Protein AF-A0A418EK92-F1 (afdb_monomer_lite)

Foldseek 3Di:
DDDDDPDDPPQDDADQDLVNLVLCVVQPDPPDFKFKAKWWAFPPPRYTWDQDDPQGTWGQPDVRDWTATPVRDTDDVVVSVVRDDDPDPVSPPTDIDIDIDMDGPVVSVVSVVVNDDDDPDDPPPPPPDPDPDDPPPPCVPVPPLLQFDDDDFAPQDDDDVVDPDPVVVVLLLVLLQLLQVVLVCVVVVHAAAHQHHLLLLCVLLVHDQLPDLVSLLVSVCSRPVVVSVVLVVCVVCLQPQCQQVPQDWQAAPPGRHHLDVPRVVHGDGSVCSVVSSSSNSCRGRPDRCPSSSVSSSNSNCVRDNSCVSVPDHSVVVSCRHRNSVLAQCPVALVRVLVQEAEDAPDDSPDPVNVLVSNLLSPDDSVLVQLLCCQQAVDSHDRVVGQNPDVVTQYEHEQDDPCNPDDLVVQLVDAWHYDNVRSYIHHYNHPDSVSSSVRSSCCSVVVNPDPDDD

Radius of gyration: 29.5 Å; chains: 1; bounding box: 83×58×88 Å

Structure (mmCIF, N/CA/C/O backbone):
data_AF-A0A418EK92-F1
#
_entry.id   AF-A0A418EK92-F1
#
loop_
_atom_site.group_PDB
_atom_site.id
_atom_site.type_symbol
_atom_site.label_atom_id
_atom_site.label_alt_id
_atom_site.label_comp_id
_atom_site.label_asym_id
_atom_site.label_entity_id
_atom_site.label_seq_id
_atom_site.pdbx_PDB_ins_code
_atom_site.Cartn_x
_atom_site.Cartn_y
_atom_site.Cartn_z
_atom_site.occupancy
_atom_site.B_iso_or_equiv
_atom_site.auth_seq_id
_atom_site.auth_comp_id
_atom_site.auth_asym_id
_atom_site.auth_atom_id
_atom_site.pdbx_PDB_model_num
ATOM 1 N N . GLY A 1 1 ? -49.707 -20.837 -34.912 1.00 33.38 1 GLY A N 1
ATOM 2 C CA . GLY A 1 1 ? -48.278 -21.139 -34.730 1.00 33.38 1 GLY A CA 1
ATOM 3 C C . GLY A 1 1 ? -47.657 -19.961 -34.029 1.00 33.38 1 GLY A C 1
ATOM 4 O O . GLY A 1 1 ? -47.662 -18.885 -34.606 1.00 33.38 1 GLY A O 1
ATOM 5 N N . GLY A 1 2 ? -47.265 -20.128 -32.766 1.00 31.44 2 GLY A N 1
ATOM 6 C CA . GLY A 1 2 ? -46.651 -19.057 -31.981 1.00 31.44 2 GLY A CA 1
ATOM 7 C C . GLY A 1 2 ? -45.232 -18.791 -32.471 1.00 31.44 2 GLY A C 1
ATOM 8 O O . GLY A 1 2 ? -44.442 -19.726 -32.580 1.00 31.44 2 GLY A O 1
ATOM 9 N N . ALA A 1 3 ? -44.932 -17.535 -32.794 1.00 31.08 3 ALA A N 1
ATOM 10 C CA . ALA A 1 3 ? -43.573 -17.089 -33.053 1.00 31.08 3 ALA A CA 1
ATOM 11 C C . ALA A 1 3 ? -42.808 -17.089 -31.723 1.00 31.08 3 ALA A C 1
ATOM 13 O O . ALA A 1 3 ? -43.212 -16.418 -30.773 1.00 31.08 3 ALA A O 1
ATOM 14 N N . ALA A 1 4 ? -41.746 -17.890 -31.642 1.00 31.06 4 ALA A N 1
ATOM 15 C CA . ALA A 1 4 ? -40.844 -17.901 -30.501 1.00 31.06 4 ALA A CA 1
ATOM 16 C C . ALA A 1 4 ? -40.160 -16.530 -30.385 1.00 31.06 4 ALA A C 1
ATOM 18 O O . ALA A 1 4 ? -39.603 -16.028 -31.362 1.00 31.06 4 ALA A O 1
ATOM 19 N N . ALA A 1 5 ? -40.224 -15.922 -29.200 1.00 34.06 5 ALA A N 1
ATOM 20 C CA . ALA A 1 5 ? -39.436 -14.740 -28.880 1.00 34.06 5 ALA A CA 1
ATOM 21 C C . ALA A 1 5 ? -37.934 -15.076 -28.995 1.00 34.06 5 ALA A C 1
ATOM 23 O O . ALA A 1 5 ? -37.543 -16.189 -28.627 1.00 34.06 5 ALA A O 1
ATOM 24 N N . PRO A 1 6 ? -37.086 -14.159 -29.496 1.00 35.28 6 PRO A N 1
ATOM 25 C CA . PRO A 1 6 ? -35.652 -14.397 -29.558 1.00 35.28 6 PRO A CA 1
ATOM 26 C C . PRO A 1 6 ? -35.125 -14.601 -28.138 1.00 35.28 6 PRO A C 1
ATOM 28 O O . PRO A 1 6 ? -35.408 -13.809 -27.240 1.00 35.28 6 PRO A O 1
ATOM 31 N N . HIS A 1 7 ? -34.395 -15.697 -27.935 1.00 32.41 7 HIS A N 1
ATOM 32 C CA . HIS A 1 7 ? -33.758 -16.027 -26.668 1.00 32.41 7 HIS A CA 1
ATOM 33 C C . HIS A 1 7 ? -32.948 -14.823 -26.167 1.00 32.41 7 HIS A C 1
ATOM 35 O O . HIS A 1 7 ? -31.988 -14.407 -26.812 1.00 32.41 7 HIS A O 1
ATOM 41 N N . SER A 1 8 ? -33.335 -14.257 -25.023 1.00 31.31 8 SER A N 1
ATOM 42 C CA . SER A 1 8 ? -32.534 -13.248 -24.337 1.00 31.31 8 SER A CA 1
ATOM 43 C C . SER A 1 8 ? -31.268 -13.926 -23.819 1.00 31.31 8 SER A C 1
ATOM 45 O O . SER A 1 8 ? -31.302 -14.628 -22.805 1.00 31.31 8 SER A O 1
ATOM 47 N N . VAL A 1 9 ? -30.160 -13.766 -24.538 1.00 39.53 9 VAL A N 1
ATOM 48 C CA . VAL A 1 9 ? -28.843 -14.180 -24.054 1.00 39.53 9 VAL A CA 1
ATOM 49 C C . VAL A 1 9 ? -28.519 -13.312 -22.837 1.00 39.53 9 VAL A C 1
ATOM 51 O O . VAL A 1 9 ? -28.418 -12.092 -22.935 1.00 39.53 9 VAL A O 1
ATOM 54 N N . SER A 1 10 ? -28.424 -13.942 -21.667 1.00 33.94 10 SER A N 1
ATOM 55 C CA . SER A 1 10 ? -27.914 -13.317 -20.448 1.00 33.94 10 SER A CA 1
ATOM 56 C C . SER A 1 10 ? -26.392 -13.269 -20.564 1.00 33.94 10 SER A C 1
ATOM 58 O O . SER A 1 10 ? -25.701 -14.245 -20.279 1.00 33.94 10 SER A O 1
ATOM 60 N N . TRP A 1 11 ? -25.873 -12.147 -21.055 1.00 44.41 11 TRP A N 1
ATOM 61 C CA . TRP A 1 11 ? -24.436 -11.900 -21.131 1.00 44.41 11 TRP A CA 1
ATOM 62 C C . TRP A 1 11 ? -23.878 -11.738 -19.718 1.00 44.41 11 TRP A C 1
ATOM 64 O O . TRP A 1 11 ? -24.434 -10.986 -18.918 1.00 44.41 11 TRP A O 1
ATOM 74 N N . ARG A 1 12 ? -22.805 -12.465 -19.390 1.00 39.09 12 ARG A N 1
ATOM 75 C CA . ARG A 1 12 ? -22.218 -12.421 -18.046 1.00 39.09 12 ARG A CA 1
ATOM 76 C C . ARG A 1 12 ? -21.253 -11.244 -17.876 1.00 39.09 12 ARG A C 1
ATOM 78 O O . ARG A 1 12 ? -21.321 -10.608 -16.834 1.00 39.09 12 ARG A O 1
ATOM 85 N N . TRP A 1 13 ? -20.405 -10.939 -18.870 1.00 37.84 13 TRP A N 1
ATOM 86 C CA . TRP A 1 13 ? -19.401 -9.863 -18.794 1.00 37.84 13 TRP A CA 1
ATOM 87 C C . TRP A 1 13 ? -19.005 -9.347 -20.191 1.00 37.84 13 TRP A C 1
ATOM 89 O O . TRP A 1 13 ? -18.850 -10.137 -21.123 1.00 37.84 13 TRP A O 1
ATOM 99 N N . TRP A 1 14 ? -18.806 -8.033 -20.319 1.00 54.09 14 TRP A N 1
ATOM 100 C CA . TRP A 1 14 ? -18.185 -7.363 -21.469 1.00 54.09 14 TRP A CA 1
ATOM 101 C C . TRP A 1 14 ? -17.028 -6.515 -20.927 1.00 54.09 14 TRP A C 1
ATOM 103 O O . TRP A 1 14 ? -17.200 -5.843 -19.912 1.00 54.09 14 TRP A O 1
ATOM 113 N N . ILE A 1 15 ? -15.858 -6.570 -21.561 1.00 52.66 15 ILE A N 1
ATOM 114 C CA . ILE A 1 15 ? -14.731 -5.676 -21.270 1.00 52.66 15 ILE A CA 1
ATOM 115 C C . ILE A 1 15 ? -14.398 -5.018 -22.602 1.00 52.66 15 ILE A C 1
ATOM 117 O O . ILE A 1 15 ? -14.032 -5.722 -23.537 1.00 52.66 15 ILE A O 1
ATOM 121 N N . VAL A 1 16 ? -14.592 -3.703 -22.684 1.00 59.84 16 VAL A N 1
ATOM 122 C CA . VAL A 1 16 ? -14.208 -2.882 -23.837 1.00 59.84 16 VAL A CA 1
ATOM 123 C C . VAL A 1 16 ? -13.028 -2.032 -23.380 1.00 59.84 16 VAL A C 1
ATOM 125 O O . VAL A 1 16 ? -13.149 -1.333 -22.374 1.00 59.84 16 VAL A O 1
ATOM 128 N N . SER A 1 17 ? -11.879 -2.128 -24.046 1.00 64.19 17 SER A N 1
ATOM 129 C CA . SER A 1 17 ? -10.712 -1.299 -23.720 1.00 64.19 17 SER A CA 1
ATOM 130 C C . SER A 1 17 ? -10.893 0.142 -24.204 1.00 64.19 17 SER A C 1
ATOM 132 O O . SER A 1 17 ? -11.632 0.396 -25.154 1.00 64.19 17 SER A O 1
ATOM 134 N N . ASP A 1 18 ? -10.151 1.095 -23.633 1.00 68.44 18 ASP A N 1
ATOM 135 C CA . ASP A 1 18 ? -10.183 2.498 -24.086 1.00 68.44 18 ASP A CA 1
ATOM 136 C C . ASP A 1 18 ? -9.839 2.636 -25.580 1.00 68.44 18 ASP A C 1
ATOM 138 O O . ASP A 1 18 ? -10.424 3.447 -26.298 1.00 68.44 18 ASP A O 1
ATOM 142 N N . SER A 1 19 ? -8.940 1.785 -26.087 1.00 66.94 19 SER A N 1
ATOM 143 C CA . SER A 1 19 ? -8.613 1.704 -27.515 1.00 66.94 19 SER A CA 1
ATOM 144 C C . SER A 1 19 ? -9.782 1.214 -28.377 1.00 66.94 19 SER A C 1
ATOM 146 O O . SER A 1 19 ? -9.963 1.697 -29.495 1.00 66.94 19 SER A O 1
ATOM 148 N N . GLU A 1 20 ? -10.599 0.288 -27.871 1.00 69.62 20 GLU A N 1
ATOM 149 C CA . GLU A 1 20 ? -11.809 -0.187 -28.544 1.00 69.62 20 GLU A CA 1
ATOM 150 C C . GLU A 1 20 ? -12.923 0.864 -28.492 1.00 69.62 20 GLU A C 1
ATOM 152 O O . GLU A 1 20 ? -13.632 1.032 -29.484 1.00 69.62 20 GLU A O 1
ATOM 157 N N . VAL A 1 21 ? -13.039 1.636 -27.403 1.00 71.62 21 VAL A N 1
ATOM 158 C CA . VAL A 1 21 ? -13.970 2.775 -27.322 1.00 71.62 21 VAL A CA 1
ATOM 159 C C . VAL A 1 21 ? -13.568 3.887 -28.294 1.00 71.62 21 VAL A C 1
ATOM 161 O O . VAL A 1 21 ? -14.414 4.391 -29.036 1.00 71.62 21 VAL A O 1
ATOM 164 N N . ALA A 1 22 ? -12.280 4.238 -28.357 1.00 71.38 22 ALA A N 1
ATOM 165 C CA . ALA A 1 22 ? -11.764 5.214 -29.318 1.00 71.38 22 ALA A CA 1
ATOM 166 C C . ALA A 1 22 ? -11.999 4.756 -30.767 1.00 71.38 22 ALA A C 1
ATOM 168 O O . ALA A 1 22 ? -12.439 5.543 -31.610 1.00 71.38 22 ALA A O 1
ATOM 169 N N . TYR A 1 23 ? -11.777 3.469 -31.050 1.00 72.75 23 TYR A N 1
ATOM 170 C CA . TYR A 1 23 ? -12.107 2.879 -32.345 1.00 72.75 23 TYR A CA 1
ATOM 171 C C . TYR A 1 23 ? -13.607 2.958 -32.640 1.00 72.75 23 TYR A C 1
ATOM 173 O O . TYR A 1 23 ? -13.981 3.402 -33.724 1.00 72.75 23 TYR A O 1
ATOM 181 N N . LEU A 1 24 ? -14.472 2.567 -31.698 1.00 75.56 24 LEU A N 1
ATOM 182 C CA . LEU A 1 24 ? -15.926 2.633 -31.853 1.00 75.56 24 LEU A CA 1
ATOM 183 C C . LEU A 1 24 ? -16.379 4.061 -32.160 1.00 75.56 24 LEU A C 1
ATOM 185 O O . LEU A 1 24 ? -17.098 4.254 -33.132 1.00 75.56 24 LEU A O 1
ATOM 189 N N . SER A 1 25 ? -15.883 5.056 -31.427 1.00 78.69 25 SER A N 1
ATOM 190 C CA . SER A 1 25 ? -16.160 6.478 -31.675 1.00 78.69 25 SER A CA 1
ATOM 191 C C . SER A 1 25 ? -15.835 6.910 -33.110 1.00 78.69 25 SER A C 1
ATOM 193 O O . SER A 1 25 ? -16.635 7.563 -33.781 1.00 78.69 25 SER A O 1
ATOM 195 N N . GLN A 1 26 ? -14.671 6.503 -33.625 1.00 75.25 26 GLN A N 1
ATOM 196 C CA . GLN A 1 26 ? -14.234 6.863 -34.978 1.00 75.25 26 GLN A CA 1
ATOM 197 C C . GLN A 1 26 ? -14.939 6.053 -36.076 1.00 75.25 26 GLN A C 1
ATOM 199 O O . GLN A 1 26 ? -15.171 6.552 -37.183 1.00 75.25 26 GLN A O 1
ATOM 204 N N . ALA A 1 27 ? -15.234 4.784 -35.801 1.00 75.38 27 ALA A N 1
ATOM 205 C CA . ALA A 1 27 ? -15.716 3.820 -36.779 1.00 75.38 27 ALA A CA 1
ATOM 206 C C . ALA A 1 27 ? -17.247 3.741 -36.857 1.00 75.38 27 ALA A C 1
ATOM 208 O O . ALA A 1 27 ? -17.762 3.237 -37.863 1.00 75.38 27 ALA A O 1
ATOM 209 N N . TYR A 1 28 ? -17.966 4.210 -35.832 1.00 81.31 28 TYR A N 1
ATOM 210 C CA . TYR A 1 28 ? -19.422 4.157 -35.777 1.00 81.31 28 TYR A CA 1
ATOM 211 C C . TYR A 1 28 ? -20.052 5.063 -36.859 1.00 81.31 28 TYR A C 1
ATOM 213 O O . TYR A 1 28 ? -19.639 6.215 -37.033 1.00 81.31 28 TYR A O 1
ATOM 221 N N . PRO A 1 29 ? -21.038 4.577 -37.639 1.00 78.25 29 PRO A N 1
ATOM 222 C CA . PRO A 1 29 ? -21.652 5.375 -38.699 1.00 78.25 29 PRO A CA 1
ATOM 223 C C . PRO A 1 29 ? -22.500 6.526 -38.137 1.00 78.25 29 PRO A C 1
ATOM 225 O O . PRO A 1 29 ? -23.535 6.295 -37.515 1.00 78.25 29 PRO A O 1
ATOM 228 N N . ARG A 1 30 ? -22.101 7.776 -38.411 1.00 79.50 30 ARG A N 1
ATOM 229 C CA . ARG A 1 30 ? -22.840 8.974 -37.967 1.00 79.50 30 ARG A CA 1
ATOM 230 C C . ARG A 1 30 ? -24.282 8.981 -38.483 1.00 79.50 30 ARG A C 1
ATOM 232 O O . ARG A 1 30 ? -24.510 8.739 -39.671 1.00 79.50 30 ARG A O 1
ATOM 239 N N . GLY A 1 31 ? -25.237 9.311 -37.612 1.00 79.25 31 GLY A N 1
ATOM 240 C CA . GLY A 1 31 ? -26.656 9.417 -37.971 1.00 79.25 31 GLY A CA 1
ATOM 241 C C . GLY A 1 31 ? -27.354 8.068 -38.160 1.00 79.25 31 GLY A C 1
ATOM 242 O O . GLY A 1 31 ? -28.432 8.017 -38.755 1.00 79.25 31 GLY A O 1
ATOM 243 N N . THR A 1 32 ? -26.742 6.978 -37.687 1.00 81.94 32 THR A N 1
ATOM 244 C CA . THR A 1 32 ? -27.347 5.643 -37.667 1.00 81.94 32 THR A CA 1
ATOM 245 C C . THR A 1 32 ? -27.662 5.254 -36.218 1.00 81.94 32 THR A C 1
ATOM 247 O O . THR A 1 32 ? -26.736 4.998 -35.453 1.00 81.94 32 THR A O 1
ATOM 250 N N . PRO A 1 33 ? -28.945 5.145 -35.823 1.00 81.56 33 PRO A N 1
ATOM 251 C CA . PRO A 1 33 ? -29.317 4.992 -34.413 1.00 81.56 33 PRO A CA 1
ATOM 252 C C . PRO A 1 33 ? -28.856 3.662 -33.808 1.00 81.56 33 PRO A C 1
ATOM 254 O O . PRO A 1 33 ? -28.595 3.580 -32.609 1.00 81.56 33 PRO A O 1
ATOM 257 N N . SER A 1 34 ? -28.752 2.616 -34.631 1.00 84.69 34 SER A N 1
ATOM 258 C CA . SER A 1 34 ? -28.187 1.338 -34.223 1.00 84.69 34 SER A CA 1
ATOM 259 C C . SER A 1 34 ? -27.603 0.559 -35.394 1.00 84.69 34 SER A C 1
ATOM 261 O O . SER A 1 34 ? -28.044 0.674 -36.541 1.00 84.69 34 SER A O 1
ATOM 263 N N . VAL A 1 35 ? -26.615 -0.274 -35.092 1.00 83.62 35 VAL A N 1
ATOM 264 C CA . VAL A 1 35 ? -25.941 -1.149 -36.052 1.00 83.62 35 VAL A CA 1
ATOM 265 C C . VAL A 1 35 ? -25.851 -2.562 -35.496 1.00 83.62 35 VAL A C 1
ATOM 267 O O . VAL A 1 35 ? -25.547 -2.774 -34.324 1.00 83.62 35 VAL A O 1
ATOM 270 N N . VAL A 1 36 ? -26.108 -3.551 -36.350 1.00 84.25 36 VAL A N 1
ATOM 271 C CA . VAL A 1 36 ? -25.931 -4.961 -35.992 1.00 84.25 36 VAL A CA 1
ATOM 272 C C . VAL A 1 36 ? -24.494 -5.352 -36.316 1.00 84.25 36 VAL A C 1
ATOM 274 O O . VAL A 1 36 ? -24.126 -5.415 -37.489 1.00 84.25 36 VAL A O 1
ATOM 277 N N . HIS A 1 37 ? -23.684 -5.602 -35.294 1.00 84.50 37 HIS A N 1
ATOM 278 C CA . HIS A 1 37 ? -22.270 -5.938 -35.416 1.00 84.50 37 HIS A CA 1
ATOM 279 C C . HIS A 1 37 ? -22.030 -7.422 -35.087 1.00 84.50 37 HIS A C 1
ATOM 281 O O . HIS A 1 37 ? -22.529 -7.904 -34.066 1.00 84.50 37 HIS A O 1
ATOM 287 N N . PRO A 1 38 ? -21.291 -8.176 -35.922 1.00 81.62 38 PRO A N 1
ATOM 288 C CA . PRO A 1 38 ? -20.903 -9.540 -35.588 1.00 81.62 38 PRO A CA 1
ATOM 289 C C . PRO A 1 38 ? -19.731 -9.543 -34.600 1.00 81.62 38 PRO A C 1
ATOM 291 O O . PRO A 1 38 ? -18.716 -8.890 -34.827 1.00 81.62 38 PRO A O 1
ATOM 294 N N . VAL A 1 39 ? -19.837 -10.340 -33.544 1.00 80.38 39 VAL A N 1
ATOM 295 C CA . VAL A 1 39 ? -18.791 -10.562 -32.539 1.00 80.38 39 VAL A CA 1
ATOM 296 C C . VAL A 1 39 ? -18.518 -12.053 -32.378 1.00 80.38 39 VAL A C 1
ATOM 298 O O . VAL A 1 39 ? -19.338 -12.896 -32.749 1.00 80.38 39 VAL A O 1
ATOM 301 N N . LEU A 1 40 ? -17.351 -12.389 -31.835 1.00 79.94 40 LEU A N 1
ATOM 302 C CA . LEU A 1 40 ? -16.946 -13.772 -31.598 1.00 79.94 40 LEU A CA 1
ATOM 303 C C . LEU A 1 40 ? -16.996 -14.074 -30.097 1.00 79.94 40 LEU A C 1
ATOM 305 O O . LEU A 1 40 ? -16.359 -13.389 -29.305 1.00 79.94 40 LEU A O 1
ATOM 309 N N . GLN A 1 41 ? -17.757 -15.096 -29.709 1.00 79.31 41 GLN A N 1
ATOM 310 C CA . GLN A 1 41 ? -17.911 -15.538 -28.326 1.00 79.31 41 GLN A CA 1
ATOM 311 C C . GLN A 1 41 ? -17.164 -16.850 -28.083 1.00 79.31 41 GLN A C 1
ATOM 313 O O . GLN A 1 41 ? -17.347 -17.831 -28.812 1.00 79.31 41 GLN A O 1
ATOM 318 N N . CYS A 1 42 ? -16.345 -16.884 -27.036 1.00 77.50 42 CYS A N 1
ATOM 319 C CA . CYS A 1 42 ? -15.694 -18.100 -26.568 1.00 77.50 42 CYS A CA 1
ATOM 320 C C . CYS A 1 42 ? -16.702 -19.031 -25.895 1.00 77.50 42 CYS A C 1
ATOM 322 O O . CYS A 1 42 ? -17.392 -18.634 -24.967 1.00 77.50 42 CYS A O 1
ATOM 324 N N . SER A 1 43 ? -16.745 -20.289 -26.332 1.00 76.88 43 SER A N 1
ATOM 325 C CA . SER A 1 43 ? -17.631 -21.312 -25.759 1.00 76.88 43 SER A CA 1
ATOM 326 C C . SER A 1 43 ? -17.171 -21.854 -24.397 1.00 76.88 43 SER A C 1
ATOM 328 O O . SER A 1 43 ? -17.924 -22.573 -23.748 1.00 76.88 43 SER A O 1
ATOM 330 N N . HIS A 1 44 ? -15.944 -21.539 -23.966 1.00 75.44 44 HIS A N 1
ATOM 331 C CA . HIS A 1 44 ? -15.397 -21.983 -22.681 1.00 75.44 44 HIS A CA 1
ATOM 332 C C . HIS A 1 44 ? -15.607 -20.959 -21.560 1.00 75.44 44 HIS A C 1
ATOM 334 O O . HIS A 1 44 ? -16.040 -21.325 -20.472 1.00 75.44 44 HIS A O 1
ATOM 340 N N . CYS A 1 45 ? -15.310 -19.681 -21.817 1.00 71.69 45 CYS A N 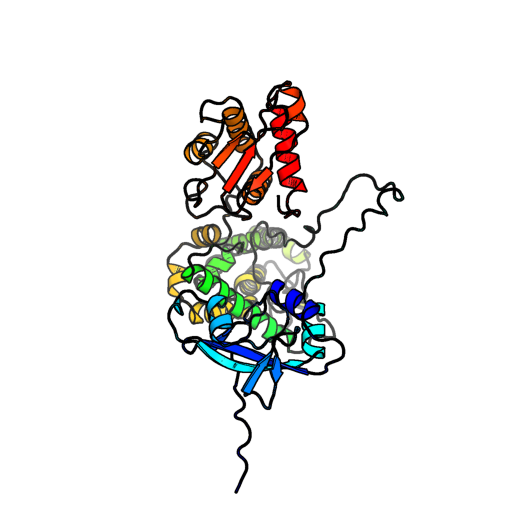1
ATOM 341 C CA . CYS A 1 45 ? -15.412 -18.612 -20.817 1.00 71.69 45 CYS A CA 1
ATOM 342 C C . CYS A 1 45 ? -16.597 -17.660 -21.035 1.00 71.69 45 CYS A C 1
ATOM 344 O O . CYS A 1 45 ? -16.755 -16.709 -20.275 1.00 71.69 45 CYS A O 1
ATOM 346 N N . ASP A 1 46 ? -17.407 -17.886 -22.073 1.00 69.19 46 ASP A N 1
ATOM 347 C CA . ASP A 1 46 ? -18.522 -17.032 -22.507 1.00 69.19 46 ASP A CA 1
ATOM 348 C C . ASP A 1 46 ? -18.137 -15.582 -22.867 1.00 69.19 46 ASP A C 1
ATOM 350 O O . ASP A 1 46 ? -19.018 -14.778 -23.184 1.00 69.19 46 ASP A O 1
ATOM 354 N N . THR A 1 47 ? -16.843 -15.239 -22.869 1.00 68.56 47 THR A N 1
ATOM 355 C CA . THR A 1 47 ? -16.352 -13.899 -23.207 1.00 68.56 47 THR A CA 1
ATOM 356 C C . THR A 1 47 ? -16.546 -13.605 -24.686 1.00 68.56 47 THR A C 1
ATOM 358 O O . THR A 1 47 ? -16.267 -14.437 -25.553 1.00 68.56 47 THR A O 1
ATOM 361 N N . VAL A 1 48 ? -16.987 -12.385 -24.967 1.00 65.44 48 VAL A N 1
ATOM 362 C CA . VAL A 1 48 ? -17.150 -11.855 -26.316 1.00 65.44 48 VAL A CA 1
ATOM 363 C C . VAL A 1 48 ? -15.964 -10.955 -26.630 1.00 65.44 48 VAL A C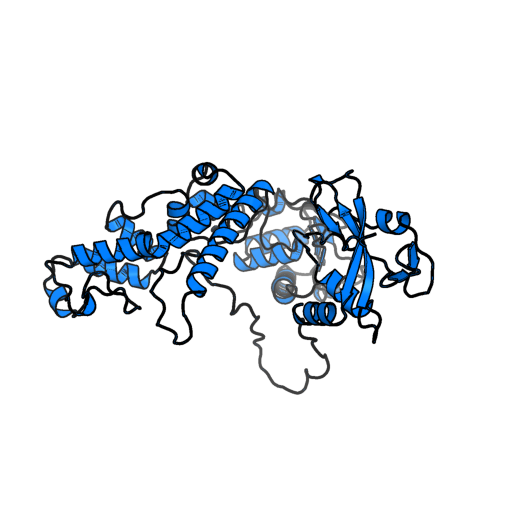 1
ATOM 365 O O . VAL A 1 48 ? -15.681 -10.024 -25.885 1.00 65.44 48 VAL A O 1
ATOM 368 N N . THR A 1 49 ? -15.279 -11.231 -27.730 1.00 63.66 49 THR A N 1
ATOM 369 C CA . THR A 1 49 ? -14.170 -10.411 -28.223 1.00 63.66 49 THR A CA 1
ATOM 370 C C . THR A 1 49 ? -14.677 -9.467 -29.299 1.00 63.66 49 THR A C 1
ATOM 372 O O . THR A 1 49 ? -15.427 -9.912 -30.178 1.00 63.66 49 THR A O 1
ATOM 375 N N . PHE A 1 50 ? -14.247 -8.205 -29.255 1.00 67.44 50 PHE A N 1
ATOM 376 C CA . PHE A 1 50 ? -14.526 -7.222 -30.291 1.00 67.44 50 PHE A CA 1
ATOM 377 C C . PHE A 1 50 ? -13.421 -7.293 -31.362 1.00 67.44 50 PHE A C 1
ATOM 379 O O . PHE A 1 50 ? -12.289 -6.871 -31.137 1.00 67.44 50 PHE A O 1
ATOM 386 N N . PRO A 1 51 ? -13.685 -7.908 -32.521 1.00 60.31 51 PRO A N 1
ATOM 387 C CA . PRO A 1 51 ? -12.666 -8.112 -33.542 1.00 60.31 51 PRO A CA 1
ATOM 388 C C . PRO A 1 51 ? -12.301 -6.760 -34.173 1.00 60.31 51 PRO A C 1
ATOM 390 O O . PRO A 1 51 ? -13.079 -6.183 -34.934 1.00 60.31 51 PRO A O 1
ATOM 393 N N . GLY A 1 52 ? -11.114 -6.242 -33.857 1.00 54.06 52 GLY A N 1
ATOM 394 C CA . GLY A 1 52 ? -10.592 -5.026 -34.476 1.00 54.06 52 GLY A CA 1
ATOM 395 C C . GLY A 1 52 ? -10.339 -5.234 -35.972 1.00 54.06 52 GLY A C 1
ATOM 396 O O . GLY A 1 52 ? -9.762 -6.241 -36.378 1.00 54.06 52 GLY A O 1
ATOM 397 N N . THR A 1 53 ? -10.751 -4.282 -36.812 1.00 56.34 53 THR A N 1
ATOM 398 C CA . THR A 1 53 ? -10.343 -4.247 -38.226 1.00 56.34 53 THR A CA 1
ATOM 399 C C . THR A 1 53 ? -9.876 -2.844 -38.592 1.00 56.34 53 THR A C 1
ATOM 401 O O . THR A 1 53 ? -10.444 -1.864 -38.122 1.00 56.34 53 THR A O 1
ATOM 404 N N . GLU A 1 54 ? -8.896 -2.724 -39.487 1.00 52.88 54 GLU A N 1
ATOM 405 C CA . GLU A 1 54 ? -8.413 -1.424 -39.989 1.00 52.88 54 GLU A CA 1
ATOM 406 C C . GLU A 1 54 ? -9.443 -0.687 -40.881 1.00 52.88 54 GLU A C 1
ATOM 408 O O . GLU A 1 54 ? -9.233 0.458 -41.271 1.00 52.88 54 GLU A O 1
ATOM 413 N N . ALA A 1 55 ? -10.568 -1.327 -41.232 1.00 53.53 55 ALA A N 1
ATOM 414 C CA . ALA A 1 55 ? -11.488 -0.874 -42.283 1.00 53.53 55 ALA A CA 1
ATOM 415 C C . ALA A 1 55 ? -12.811 -0.247 -41.781 1.00 53.53 55 ALA A C 1
ATOM 417 O O . ALA A 1 55 ? -13.689 0.070 -42.594 1.00 53.53 55 ALA A O 1
ATOM 418 N N . GLY A 1 56 ? -12.954 -0.026 -40.472 1.00 65.19 56 GLY A N 1
ATOM 419 C CA . GLY A 1 56 ? -14.169 0.502 -39.845 1.00 65.19 56 GLY A CA 1
ATOM 420 C C . GLY A 1 56 ? -15.181 -0.584 -39.464 1.00 65.19 56 GLY A C 1
ATOM 421 O O . GLY A 1 56 ? -14.983 -1.769 -39.728 1.00 65.19 56 GLY A O 1
ATOM 422 N N . LEU A 1 57 ? -16.276 -0.182 -38.813 1.00 74.69 57 LEU A N 1
ATOM 423 C CA . LEU A 1 57 ? -17.240 -1.116 -38.237 1.00 74.69 57 LEU A CA 1
ATOM 424 C C . LEU A 1 57 ? -17.908 -1.966 -39.330 1.00 74.69 57 LEU A C 1
ATOM 426 O O . LEU A 1 57 ? -18.491 -1.441 -40.280 1.00 74.69 57 LEU A O 1
ATOM 430 N N . VAL A 1 58 ? -17.838 -3.288 -39.193 1.00 79.06 58 VAL A N 1
ATOM 431 C CA . VAL A 1 58 ? -18.562 -4.211 -40.073 1.00 79.06 58 VAL A CA 1
ATOM 432 C C . VAL A 1 58 ? -19.978 -4.368 -39.563 1.00 79.06 58 VAL A C 1
ATOM 434 O O . VAL A 1 58 ? -20.206 -4.577 -38.372 1.00 79.06 58 VAL A O 1
ATOM 437 N N . THR A 1 59 ? -20.930 -4.305 -40.477 1.00 83.50 59 THR A N 1
ATOM 438 C CA . THR A 1 59 ? -22.344 -4.445 -40.168 1.00 83.50 59 THR A CA 1
ATOM 439 C C . THR A 1 59 ? -22.911 -5.699 -40.813 1.00 83.50 59 THR A C 1
ATOM 441 O O . THR A 1 59 ? -22.460 -6.159 -41.869 1.00 83.50 59 THR A O 1
ATOM 444 N N . MET A 1 60 ? -23.903 -6.278 -40.147 1.00 82.38 60 MET A N 1
ATOM 445 C CA . MET A 1 60 ? -24.710 -7.353 -40.691 1.00 82.38 60 MET A CA 1
ATOM 446 C C . MET A 1 60 ? -25.859 -6.756 -41.503 1.00 82.38 60 MET A C 1
ATOM 448 O O . MET A 1 60 ? -26.691 -6.022 -40.973 1.00 82.38 60 MET A O 1
ATOM 452 N N . VAL A 1 61 ? -25.928 -7.109 -42.783 1.00 79.62 61 VAL A N 1
ATOM 453 C CA . VAL A 1 61 ? -27.007 -6.724 -43.703 1.00 79.62 61 VAL A CA 1
ATOM 454 C C . VAL A 1 61 ? -27.814 -7.955 -44.134 1.00 79.62 61 VAL A C 1
ATOM 456 O O . VAL A 1 61 ? -27.472 -9.092 -43.793 1.00 79.62 61 VAL A O 1
ATOM 459 N N . ASP A 1 62 ? -28.914 -7.733 -44.860 1.00 79.31 62 ASP A N 1
ATOM 460 C CA . ASP A 1 62 ? -29.804 -8.782 -45.385 1.00 79.31 62 ASP A CA 1
ATOM 461 C C . ASP A 1 62 ? -30.305 -9.750 -44.297 1.00 79.31 62 ASP A C 1
ATOM 463 O O . ASP A 1 62 ? -30.163 -10.972 -44.393 1.00 79.31 62 ASP A O 1
ATOM 467 N N . GLY A 1 63 ? -30.843 -9.190 -43.209 1.00 70.56 63 GLY A N 1
ATOM 468 C CA . GLY A 1 63 ? -31.426 -9.973 -42.116 1.00 70.56 63 GLY A CA 1
ATOM 469 C C . GLY A 1 63 ? -30.411 -10.770 -41.291 1.00 70.56 63 GLY A C 1
ATOM 470 O O . GLY A 1 63 ? -30.783 -11.770 -40.686 1.00 70.56 63 GLY A O 1
ATOM 471 N N . GLY A 1 64 ? -29.138 -10.360 -41.267 1.00 72.56 64 GLY A N 1
ATOM 472 C CA . GLY A 1 64 ? -28.114 -11.012 -40.446 1.00 72.56 64 GLY A CA 1
ATOM 473 C C . GLY A 1 64 ? -27.294 -12.078 -41.172 1.00 72.56 64 GLY A C 1
ATOM 474 O O . GLY A 1 64 ? -26.607 -12.855 -40.517 1.00 72.56 64 GLY A O 1
ATOM 475 N N . THR A 1 65 ? -27.358 -12.137 -42.504 1.00 74.81 65 THR A N 1
ATOM 476 C CA . THR A 1 65 ? -26.723 -13.209 -43.295 1.00 74.81 65 THR A CA 1
ATOM 477 C C . THR A 1 65 ? -25.437 -12.784 -44.002 1.00 74.81 65 THR A C 1
ATOM 479 O O . THR A 1 65 ? -24.650 -13.638 -44.417 1.00 74.81 65 THR A O 1
ATOM 482 N N . ARG A 1 66 ? -25.187 -11.476 -44.139 1.00 82.50 66 ARG A N 1
ATOM 483 C CA . ARG A 1 66 ? -24.029 -10.951 -44.870 1.00 82.50 66 ARG A CA 1
ATOM 484 C C . ARG A 1 66 ? -23.287 -9.890 -44.060 1.00 82.50 66 ARG A C 1
ATOM 486 O O . ARG A 1 66 ? -23.888 -8.911 -43.641 1.00 82.50 66 ARG A O 1
ATOM 493 N N . MET A 1 67 ? -21.974 -10.072 -43.903 1.00 84.31 67 MET A N 1
ATOM 494 C CA . MET A 1 67 ? -21.069 -9.090 -43.296 1.00 84.31 67 MET A CA 1
ATOM 495 C C . MET A 1 67 ? -20.542 -8.111 -44.344 1.00 84.31 67 MET A C 1
ATOM 497 O O . MET A 1 67 ? -20.020 -8.532 -45.387 1.00 84.31 67 MET A O 1
ATOM 501 N N . VAL A 1 68 ? -20.634 -6.816 -44.060 1.00 82.44 68 VAL A N 1
ATOM 502 C CA . VAL A 1 68 ? -20.169 -5.750 -44.954 1.00 82.44 68 VAL A CA 1
ATOM 503 C C . VAL A 1 68 ? -19.386 -4.708 -44.157 1.00 82.44 68 VAL A C 1
ATOM 505 O O . VAL A 1 68 ? -19.862 -4.212 -43.142 1.00 82.44 68 VAL A O 1
ATOM 508 N N . ALA A 1 69 ? -18.169 -4.387 -44.600 1.00 78.69 69 ALA A N 1
ATOM 509 C CA . ALA A 1 69 ? -17.368 -3.302 -44.030 1.00 78.69 69 ALA A CA 1
ATOM 510 C C . ALA A 1 69 ? -17.918 -1.927 -44.441 1.00 78.69 69 ALA A C 1
ATOM 512 O O . ALA A 1 69 ? -18.669 -1.819 -45.411 1.00 78.69 69 ALA A O 1
ATOM 513 N N . ARG A 1 70 ? -17.463 -0.849 -43.787 1.00 70.81 70 ARG A N 1
ATOM 514 C CA . ARG A 1 70 ? -17.866 0.535 -44.115 1.00 70.81 70 ARG A CA 1
ATOM 515 C C . ARG A 1 70 ? -17.708 0.889 -45.601 1.00 70.81 70 ARG A C 1
ATOM 517 O O . ARG A 1 70 ? -18.494 1.652 -46.146 1.00 70.81 70 ARG A O 1
ATOM 524 N N . THR A 1 71 ? -16.709 0.317 -46.271 1.00 71.12 71 THR A N 1
ATOM 525 C CA . THR A 1 71 ? -16.435 0.532 -47.704 1.00 71.12 71 THR A CA 1
ATOM 526 C C . THR A 1 71 ? -17.405 -0.192 -48.648 1.00 71.12 71 THR A C 1
ATOM 528 O O . THR A 1 71 ? -17.259 -0.092 -49.863 1.00 71.12 71 THR A O 1
ATOM 531 N N . GLY A 1 72 ? -18.365 -0.965 -48.127 1.00 73.25 72 GLY A N 1
ATOM 532 C CA . GLY A 1 72 ? -19.246 -1.829 -48.920 1.00 73.25 72 GLY A CA 1
ATOM 533 C C . GLY A 1 72 ? -18.613 -3.173 -49.302 1.00 73.25 72 GLY A C 1
ATOM 534 O O . GLY A 1 72 ? -19.262 -4.015 -49.926 1.00 73.25 72 GLY A O 1
ATOM 535 N N . ARG A 1 73 ? -17.352 -3.413 -48.915 1.00 80.62 73 ARG A N 1
ATOM 536 C CA . ARG A 1 73 ? -16.660 -4.685 -49.148 1.00 80.62 73 ARG A CA 1
ATOM 537 C C . ARG A 1 73 ? -17.291 -5.796 -48.310 1.00 80.62 73 ARG A C 1
ATOM 539 O O . ARG A 1 73 ? -17.461 -5.657 -47.101 1.00 80.62 73 ARG A O 1
ATOM 546 N N . ARG A 1 74 ? -17.579 -6.931 -48.951 1.00 82.50 74 ARG A N 1
ATOM 547 C CA . ARG A 1 74 ? -18.016 -8.151 -48.263 1.00 82.50 74 ARG A CA 1
ATOM 548 C C . ARG A 1 74 ? -16.874 -8.725 -47.421 1.00 82.50 74 ARG A C 1
ATOM 550 O O . ARG A 1 74 ? -15.777 -8.922 -47.946 1.00 82.50 74 ARG A O 1
ATOM 557 N N . MET A 1 75 ? -17.171 -9.028 -46.163 1.00 80.06 75 MET A N 1
ATOM 558 C CA . MET A 1 75 ? -16.252 -9.660 -45.214 1.00 80.06 75 MET A CA 1
ATOM 559 C C . MET A 1 75 ? -16.669 -11.112 -44.958 1.00 80.06 75 MET A C 1
ATOM 561 O O . MET A 1 75 ? -17.838 -11.474 -45.140 1.00 80.06 75 MET A O 1
ATOM 565 N N . TYR A 1 76 ? -15.713 -11.948 -44.560 1.00 81.38 76 TYR A N 1
ATOM 566 C CA . TYR A 1 76 ? -15.948 -13.335 -44.172 1.00 81.38 76 TYR A CA 1
ATOM 567 C C . TYR A 1 76 ? -15.462 -13.581 -42.743 1.00 81.38 76 TYR A C 1
ATOM 569 O O . TYR A 1 76 ? -14.513 -12.963 -42.273 1.00 81.38 76 TYR A O 1
ATOM 577 N N . GLU A 1 77 ? -16.060 -14.563 -42.072 1.00 75.88 77 GLU A N 1
ATOM 578 C CA . GLU A 1 77 ? -15.723 -14.930 -40.690 1.00 75.88 77 GLU A CA 1
ATOM 579 C C . GLU A 1 77 ? -14.232 -15.279 -40.492 1.00 75.88 77 GLU A C 1
ATOM 581 O O . GLU A 1 77 ? -13.645 -15.002 -39.449 1.00 75.88 77 GLU A O 1
ATOM 586 N N . ARG A 1 78 ? -13.571 -15.842 -41.512 1.00 73.50 78 ARG A N 1
ATOM 587 C CA . ARG A 1 78 ? -12.124 -16.120 -41.467 1.00 73.50 78 ARG A CA 1
ATOM 588 C C . ARG A 1 78 ? -11.275 -14.858 -41.274 1.00 73.50 78 ARG A C 1
ATOM 590 O O . ARG A 1 78 ? -10.229 -14.934 -40.640 1.00 73.50 78 ARG A O 1
ATOM 597 N N . ASP A 1 79 ? -11.735 -13.723 -41.802 1.00 71.81 79 ASP A N 1
ATOM 598 C CA . ASP A 1 79 ? -11.021 -12.447 -41.729 1.00 71.81 79 ASP A CA 1
ATOM 599 C C . ASP A 1 79 ? -11.041 -11.925 -40.281 1.00 71.81 79 ASP A C 1
ATOM 601 O O . ASP A 1 79 ? -10.077 -11.332 -39.816 1.00 71.81 79 ASP A O 1
ATOM 605 N N . TYR A 1 80 ? -12.111 -12.242 -39.545 1.00 70.75 80 TYR A N 1
ATOM 606 C CA . TYR A 1 80 ? -12.279 -11.945 -38.126 1.00 70.75 80 TYR A CA 1
ATOM 607 C C . TYR A 1 80 ? -11.416 -12.856 -37.253 1.00 70.75 80 TYR A C 1
ATOM 609 O O . TYR A 1 80 ? -10.709 -12.392 -36.359 1.00 70.75 80 TYR A O 1
ATOM 617 N N . ARG A 1 81 ? -11.429 -14.165 -37.530 1.00 70.31 81 ARG A N 1
ATOM 618 C CA . ARG A 1 81 ? -10.652 -15.156 -36.765 1.00 70.31 81 ARG A CA 1
ATOM 619 C C . ARG A 1 81 ? -9.145 -14.913 -36.834 1.00 70.31 81 ARG A C 1
ATOM 621 O O . ARG A 1 81 ? -8.459 -15.208 -35.867 1.00 70.31 81 ARG A O 1
ATOM 628 N N . ALA A 1 82 ? -8.641 -14.364 -37.939 1.00 65.44 82 ALA A N 1
ATOM 629 C CA . ALA A 1 82 ? -7.219 -14.064 -38.107 1.00 65.44 82 ALA A CA 1
ATOM 630 C C . ALA A 1 82 ? -6.704 -12.954 -37.170 1.00 65.44 82 ALA A C 1
ATOM 632 O O . ALA A 1 82 ? -5.517 -12.927 -36.858 1.00 65.44 82 ALA A O 1
ATOM 633 N N . VAL A 1 83 ? -7.585 -12.053 -36.726 1.00 62.25 83 VAL A N 1
ATOM 634 C CA . VAL A 1 83 ? -7.239 -10.877 -35.903 1.00 62.25 83 VAL A CA 1
ATOM 635 C C . VAL A 1 83 ? -7.801 -10.950 -34.482 1.00 62.25 83 VAL A C 1
ATOM 637 O O . VAL A 1 83 ? -7.504 -10.096 -33.651 1.00 62.25 83 VAL A O 1
ATOM 640 N N . THR A 1 84 ? -8.597 -11.977 -34.178 1.00 65.75 84 THR A N 1
ATOM 641 C CA . THR A 1 84 ? -9.212 -12.153 -32.861 1.00 65.75 84 THR A CA 1
ATOM 642 C C . THR A 1 84 ? -8.293 -12.948 -31.943 1.00 65.75 84 THR A C 1
ATOM 644 O O . THR A 1 84 ? -7.927 -14.081 -32.253 1.00 65.75 84 THR A O 1
ATOM 647 N N . LYS A 1 85 ? -7.968 -12.381 -30.780 1.00 62.78 85 LYS A N 1
ATOM 648 C CA . LYS A 1 85 ? -7.281 -13.083 -29.690 1.00 62.78 85 LYS A CA 1
ATOM 649 C C . LYS A 1 85 ? -8.282 -13.419 -28.589 1.00 62.78 85 LYS A C 1
ATOM 651 O O . LYS A 1 85 ? -9.169 -12.620 -28.305 1.00 62.78 85 LYS A O 1
ATOM 656 N N . HIS A 1 86 ? -8.140 -14.587 -27.961 1.00 63.69 86 HIS A N 1
ATOM 657 C CA . HIS A 1 86 ? -8.877 -14.880 -26.729 1.00 63.69 86 HIS A CA 1
ATOM 658 C C . HIS A 1 86 ? -8.442 -13.905 -25.634 1.00 63.69 86 HIS A C 1
ATOM 660 O O . HIS A 1 86 ? -7.255 -13.626 -25.492 1.00 63.69 86 HIS A O 1
ATOM 666 N N . ALA A 1 87 ? -9.395 -13.423 -24.835 1.00 57.31 87 ALA A N 1
ATOM 667 C CA . ALA A 1 87 ? -9.094 -12.559 -23.692 1.00 57.31 87 ALA A CA 1
ATOM 668 C C . ALA A 1 87 ? -8.279 -13.282 -22.598 1.00 57.31 87 ALA A C 1
ATOM 670 O O . ALA A 1 87 ? -7.597 -12.640 -21.808 1.00 57.31 87 ALA A O 1
ATOM 671 N N . SER A 1 88 ? -8.336 -14.620 -22.557 1.00 60.12 88 SER A N 1
ATOM 672 C CA . SER A 1 88 ? -7.576 -15.464 -21.633 1.00 60.12 88 SER A CA 1
ATOM 673 C C . SER A 1 88 ? -6.741 -16.490 -22.396 1.00 60.12 88 SER A C 1
ATOM 675 O O . SER A 1 88 ? -7.250 -17.164 -23.295 1.00 60.12 88 SER A O 1
ATOM 677 N N . VAL A 1 89 ? -5.485 -16.664 -21.978 1.00 66.00 89 VAL A N 1
ATOM 678 C CA . VAL A 1 89 ? -4.561 -17.681 -22.511 1.00 66.00 89 VAL A CA 1
ATOM 679 C C . VAL A 1 89 ? -5.085 -19.102 -22.249 1.00 66.00 89 VAL A C 1
ATOM 681 O O . VAL A 1 89 ? -4.869 -20.006 -23.046 1.00 66.00 89 VAL A O 1
ATOM 684 N N . HIS A 1 90 ? -5.886 -19.306 -21.197 1.00 62.00 90 HIS A N 1
ATOM 685 C CA . HIS A 1 90 ? -6.500 -20.607 -20.895 1.00 62.00 90 HIS A CA 1
ATOM 686 C C . HIS A 1 90 ? -7.565 -21.048 -21.908 1.00 62.00 90 HIS A C 1
ATOM 688 O O . HIS A 1 90 ? -7.951 -22.213 -21.926 1.00 62.00 90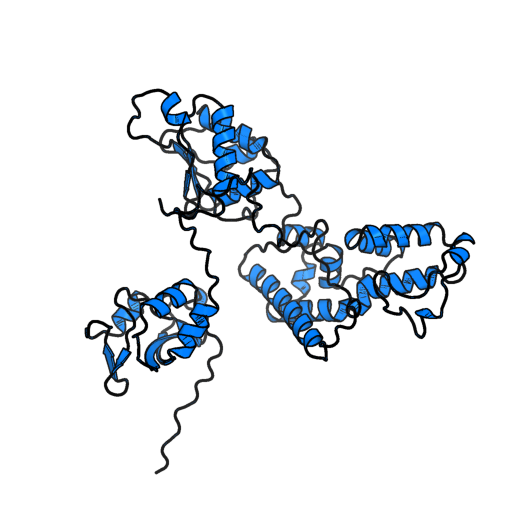 HIS A O 1
ATOM 694 N N . CYS A 1 91 ? -8.054 -20.128 -22.744 1.00 69.25 91 CYS A N 1
ATOM 695 C CA . CYS A 1 91 ? -9.029 -20.423 -23.793 1.00 69.25 91 CYS A CA 1
ATOM 696 C C . CYS A 1 91 ? -8.369 -20.676 -25.156 1.00 69.25 91 CYS A C 1
ATOM 698 O O . CYS A 1 91 ? -9.077 -20.903 -26.142 1.00 69.25 91 CYS A O 1
ATOM 700 N N . GLU A 1 92 ? -7.037 -20.639 -25.235 1.00 70.19 92 GLU A N 1
ATOM 701 C CA . GLU A 1 92 ? -6.290 -20.845 -26.471 1.00 70.19 92 GLU A CA 1
ATOM 702 C C . GLU A 1 92 ? -6.658 -22.192 -27.122 1.00 70.19 92 GLU A C 1
ATOM 704 O O . GLU A 1 92 ? -6.684 -23.240 -26.482 1.00 70.19 92 GLU A O 1
ATOM 709 N N . GLY A 1 93 ? -7.042 -22.153 -28.403 1.00 68.50 93 GLY A N 1
ATOM 710 C CA . GLY A 1 93 ? -7.533 -23.324 -29.143 1.00 68.50 93 GLY A CA 1
ATOM 711 C C . GLY A 1 93 ? -9.033 -23.632 -29.001 1.00 68.50 93 GLY A C 1
ATOM 712 O O . GLY A 1 93 ? -9.545 -24.481 -29.732 1.00 68.50 93 GLY A O 1
ATOM 713 N N . THR A 1 94 ? -9.774 -22.929 -28.138 1.00 74.81 94 THR A N 1
ATOM 714 C CA . THR A 1 94 ? -11.234 -23.103 -28.007 1.00 74.81 94 THR A CA 1
ATOM 715 C C . THR A 1 94 ? -11.973 -22.499 -29.210 1.00 74.81 94 THR A C 1
ATOM 717 O O . THR A 1 94 ? -11.659 -21.370 -29.612 1.00 74.81 94 THR A O 1
ATOM 720 N N . PRO A 1 95 ? -12.988 -23.184 -29.783 1.00 75.00 95 PRO A N 1
ATOM 721 C CA . PRO A 1 95 ? -13.767 -22.642 -30.886 1.00 75.00 95 PRO A CA 1
ATOM 722 C C . PRO A 1 95 ? -14.598 -21.430 -30.446 1.00 75.00 95 PRO A C 1
ATOM 724 O O . PRO A 1 95 ? -15.418 -21.497 -29.526 1.00 75.00 95 PRO A O 1
ATOM 727 N N . LEU A 1 96 ? -14.391 -20.325 -31.160 1.00 78.50 96 LEU A N 1
ATOM 728 C CA . LEU A 1 96 ? -15.230 -19.133 -31.093 1.00 78.50 96 LEU A CA 1
ATOM 729 C C . LEU A 1 96 ? -16.506 -19.329 -31.919 1.00 78.50 96 LEU A C 1
ATOM 731 O O . LEU A 1 96 ? -16.447 -19.875 -33.023 1.00 78.50 96 LEU A O 1
ATOM 735 N N . THR A 1 97 ? -17.634 -18.842 -31.415 1.00 81.56 97 THR A N 1
ATOM 736 C CA . THR A 1 97 ? -18.927 -18.822 -32.110 1.00 81.56 97 THR A CA 1
ATOM 737 C C . THR A 1 97 ? -19.285 -17.394 -32.494 1.00 81.56 97 THR A C 1
ATOM 739 O O . THR A 1 97 ? -19.151 -16.481 -31.686 1.00 81.56 97 THR A O 1
ATOM 742 N N . GLN A 1 98 ? -19.707 -17.176 -33.738 1.00 82.19 98 GLN A N 1
ATOM 743 C CA . GLN A 1 98 ? -20.169 -15.859 -34.154 1.00 82.19 98 GLN A CA 1
ATOM 744 C C . GLN A 1 98 ? -21.567 -15.599 -33.594 1.00 82.19 98 GLN A C 1
ATOM 746 O O . GLN A 1 98 ? -22.481 -16.404 -33.776 1.00 82.19 98 GLN A O 1
ATOM 751 N N . THR A 1 99 ? -21.743 -14.439 -32.978 1.00 80.44 99 THR A N 1
ATOM 752 C CA . THR A 1 99 ? -23.036 -13.923 -32.539 1.00 80.44 99 THR A CA 1
ATOM 753 C C . THR A 1 99 ? -23.185 -12.468 -32.970 1.00 80.44 99 THR A C 1
ATOM 755 O O . THR A 1 99 ? -22.204 -11.808 -33.303 1.00 80.44 99 THR A O 1
ATOM 758 N N . ASN A 1 100 ? -24.417 -11.973 -33.041 1.00 82.50 100 ASN A N 1
ATOM 759 C CA . ASN A 1 100 ? -24.703 -10.615 -33.491 1.00 82.50 100 ASN A CA 1
ATOM 760 C C . ASN A 1 100 ? -25.134 -9.773 -32.290 1.00 82.50 100 ASN A C 1
ATOM 762 O O . ASN A 1 100 ? -26.050 -10.159 -31.563 1.00 82.50 100 ASN A O 1
ATOM 766 N N . VAL A 1 101 ? -24.509 -8.612 -32.121 1.00 80.00 101 VAL A N 1
ATOM 767 C CA . VAL A 1 101 ? -24.883 -7.615 -31.113 1.00 80.00 101 VAL A CA 1
ATOM 768 C C . VAL A 1 101 ? -25.441 -6.375 -31.790 1.00 80.00 101 VAL A C 1
ATOM 770 O O . VAL A 1 101 ? -25.077 -6.052 -32.919 1.00 80.00 101 VAL A O 1
ATOM 773 N N . VAL A 1 102 ? -26.348 -5.685 -31.107 1.00 81.94 102 VAL A N 1
ATOM 774 C CA . VAL A 1 102 ? -26.848 -4.381 -31.545 1.00 81.94 102 VAL A CA 1
ATOM 775 C C . VAL A 1 102 ? -26.085 -3.327 -30.763 1.00 81.94 102 VAL A C 1
ATOM 777 O O . VAL A 1 102 ? -26.154 -3.318 -29.538 1.00 81.94 102 VAL A O 1
ATOM 780 N N . LEU A 1 103 ? -25.349 -2.476 -31.467 1.00 81.00 103 LEU A N 1
ATOM 781 C CA . LEU A 1 103 ? -24.690 -1.311 -30.887 1.00 81.00 103 LEU A CA 1
ATOM 782 C C . LEU A 1 103 ? -25.584 -0.103 -31.145 1.00 81.00 103 LEU A C 1
ATOM 784 O O . LEU A 1 103 ? -25.977 0.112 -32.294 1.00 81.00 103 LEU A O 1
ATOM 788 N N . TYR A 1 104 ? -25.911 0.653 -30.102 1.00 83.25 104 TYR A N 1
ATOM 789 C CA . TYR A 1 104 ? -26.660 1.901 -30.220 1.00 83.25 104 TYR A CA 1
ATOM 790 C C . TYR A 1 104 ? -25.711 3.096 -30.185 1.00 83.25 104 TYR A C 1
ATOM 792 O O . TYR A 1 104 ? -24.712 3.080 -29.469 1.00 83.25 104 TYR A O 1
ATOM 800 N N . GLU A 1 105 ? -26.055 4.151 -30.922 1.00 82.19 105 GLU A N 1
ATOM 801 C CA . GLU A 1 105 ? -25.281 5.403 -30.952 1.00 82.19 105 GLU A CA 1
ATOM 802 C C . GLU A 1 105 ? -25.144 5.989 -29.536 1.00 82.19 105 GLU A C 1
ATOM 804 O O . GLU A 1 105 ? -24.045 6.320 -29.105 1.00 82.19 105 GLU A O 1
ATOM 809 N N . SER A 1 106 ? -26.228 5.952 -28.751 1.00 79.00 106 SER A N 1
ATOM 810 C CA . SER A 1 106 ? -26.247 6.399 -27.351 1.00 79.00 106 SER A CA 1
ATOM 811 C C . SER A 1 106 ? -25.290 5.635 -26.436 1.00 79.00 106 SER A C 1
ATOM 813 O O . SER A 1 106 ? -24.755 6.207 -25.485 1.00 79.00 106 SER A O 1
ATOM 815 N N . ASP A 1 107 ? -25.086 4.342 -26.694 1.00 78.94 107 ASP A N 1
ATOM 816 C CA . ASP A 1 107 ? -24.195 3.513 -25.881 1.00 78.94 107 ASP A CA 1
ATOM 817 C C . ASP A 1 107 ? -22.737 3.846 -26.200 1.00 78.94 107 ASP A C 1
ATOM 819 O O . ASP A 1 107 ? -21.916 3.949 -25.292 1.00 78.94 107 ASP A O 1
ATOM 823 N N . VAL A 1 108 ? -22.426 4.085 -27.479 1.00 78.25 108 VAL A N 1
ATOM 824 C CA . VAL A 1 108 ? -21.098 4.539 -27.914 1.00 78.25 108 VAL A CA 1
ATOM 825 C C . VAL A 1 108 ? -20.789 5.921 -27.343 1.00 78.25 108 VAL A C 1
ATOM 827 O O . VAL A 1 108 ? -19.715 6.101 -26.777 1.00 78.25 108 VAL A O 1
ATOM 830 N N . ASP A 1 109 ? -21.732 6.862 -27.399 1.00 78.31 109 ASP A N 1
ATOM 831 C CA . ASP A 1 109 ? -21.568 8.200 -26.816 1.00 78.31 109 ASP A CA 1
ATOM 832 C C . ASP A 1 109 ? -21.321 8.137 -25.303 1.00 78.31 109 ASP A C 1
ATOM 834 O O . ASP A 1 109 ? -20.452 8.832 -24.773 1.00 78.31 109 ASP A O 1
ATOM 838 N N . THR A 1 110 ? -22.048 7.259 -24.604 1.00 75.88 110 THR A N 1
ATOM 839 C CA . THR A 1 110 ? -21.864 7.035 -23.165 1.00 75.88 110 THR A CA 1
ATOM 840 C C . THR A 1 110 ? -20.482 6.457 -22.870 1.00 75.88 110 THR A C 1
ATOM 842 O O . THR A 1 110 ? -19.810 6.927 -21.955 1.00 75.88 110 THR A O 1
ATOM 845 N N . LEU A 1 111 ? -20.028 5.471 -23.649 1.00 71.56 111 LEU A N 1
ATOM 846 C CA . LEU A 1 111 ? -18.688 4.900 -23.505 1.00 71.56 111 LEU A CA 1
ATOM 847 C C . LEU A 1 111 ? -17.606 5.959 -23.741 1.00 71.56 111 LEU A C 1
ATOM 849 O O . LEU A 1 111 ? -16.682 6.063 -22.943 1.00 71.56 111 LEU A O 1
ATOM 853 N N . VAL A 1 112 ? -17.744 6.789 -24.778 1.00 75.38 112 VAL A N 1
ATOM 854 C CA . VAL A 1 112 ? -16.805 7.883 -25.082 1.00 75.38 112 VAL A CA 1
ATOM 855 C C . VAL A 1 112 ? -16.759 8.921 -23.962 1.00 75.38 112 VAL A C 1
ATOM 857 O O . VAL A 1 112 ? -15.681 9.406 -23.633 1.00 75.38 112 VAL A O 1
ATOM 860 N N . ALA A 1 113 ? -17.900 9.240 -23.350 1.00 75.25 113 ALA A N 1
ATOM 861 C CA . ALA A 1 113 ? -17.964 10.159 -22.216 1.00 75.25 113 ALA A CA 1
ATOM 862 C C . ALA A 1 113 ? -17.336 9.587 -20.930 1.00 75.25 113 ALA A C 1
ATOM 864 O O . ALA A 1 113 ? -16.947 10.353 -20.050 1.00 75.25 113 ALA A O 1
ATOM 865 N N . LEU A 1 114 ? -17.258 8.258 -20.809 1.00 66.69 114 LEU A N 1
ATOM 866 C CA . LEU A 1 114 ? -16.654 7.560 -19.671 1.00 66.69 114 LEU A CA 1
ATOM 867 C C . LEU A 1 114 ? -15.148 7.312 -19.843 1.00 66.69 114 LEU A C 1
ATOM 869 O O . LEU A 1 114 ? -14.479 7.041 -18.845 1.00 66.69 114 LEU A O 1
ATOM 873 N N . VAL A 1 115 ? -14.611 7.411 -21.065 1.00 68.19 115 VAL A N 1
ATOM 874 C CA . VAL A 1 115 ? -13.162 7.347 -21.300 1.00 68.19 115 VAL A CA 1
ATOM 875 C C . VAL A 1 115 ? -12.522 8.634 -20.768 1.00 68.19 115 VAL A C 1
ATOM 877 O O . VAL A 1 115 ? -12.942 9.724 -21.164 1.00 68.19 115 VAL A O 1
ATOM 880 N N . PRO A 1 116 ? -11.502 8.548 -19.892 1.00 52.53 116 PRO A N 1
ATOM 881 C CA . PRO A 1 116 ? -10.794 9.722 -19.400 1.00 52.53 116 PRO A CA 1
ATOM 882 C C . PRO A 1 116 ? -10.210 10.519 -20.572 1.00 52.53 116 PRO A C 1
ATOM 884 O O . PRO A 1 116 ? -9.338 10.030 -21.291 1.00 52.53 116 PRO A O 1
ATOM 887 N N . GLN A 1 117 ? -10.680 11.749 -20.783 1.00 45.16 117 GLN A N 1
ATOM 888 C CA . GLN A 1 117 ? -10.060 12.643 -21.756 1.00 45.16 117 GLN A CA 1
ATOM 889 C C . GLN A 1 117 ? -8.745 13.150 -21.167 1.00 45.16 117 GLN A C 1
ATOM 891 O O . GLN A 1 117 ? -8.742 13.877 -20.175 1.00 45.16 117 GLN A O 1
ATOM 896 N N . SER A 1 118 ? -7.617 12.754 -21.757 1.00 36.06 118 SER A N 1
ATOM 897 C CA . SER A 1 118 ? -6.352 13.441 -21.504 1.00 36.06 118 SER A CA 1
ATOM 898 C C . SER A 1 118 ? -6.503 14.897 -21.963 1.00 36.06 118 SER A C 1
ATOM 900 O O . SER A 1 118 ? -7.012 15.110 -23.066 1.00 36.06 118 SER A O 1
ATOM 902 N N . PRO A 1 119 ? -6.114 15.902 -21.162 1.00 33.66 119 PRO A N 1
ATOM 903 C CA . PRO A 1 119 ? -6.222 17.291 -21.586 1.00 33.66 119 PRO A CA 1
ATOM 904 C C . PRO A 1 119 ? -5.342 17.513 -22.823 1.00 33.66 119 PRO A C 1
ATOM 906 O O . PRO A 1 119 ? -4.136 17.271 -22.787 1.00 33.66 119 PRO A O 1
ATOM 909 N N . GLU A 1 120 ? -5.948 17.948 -23.930 1.00 33.38 120 GLU A N 1
ATOM 910 C CA . GLU A 1 120 ? -5.209 18.415 -25.102 1.00 33.38 120 GLU A CA 1
ATOM 911 C C . GLU A 1 120 ? -4.420 19.666 -24.700 1.00 33.38 120 GLU A C 1
ATOM 913 O O . GLU A 1 120 ? -4.987 20.734 -24.468 1.00 33.38 120 GLU A O 1
ATOM 918 N N . VAL A 1 121 ? -3.099 19.536 -24.594 1.00 33.44 121 VAL A N 1
ATOM 919 C CA . VAL A 1 121 ? -2.208 20.690 -24.477 1.00 33.44 121 VAL A CA 1
ATOM 920 C C . VAL A 1 121 ? -2.178 21.368 -25.846 1.00 33.44 121 VAL A C 1
ATOM 922 O O . VAL A 1 121 ? -1.545 20.887 -26.782 1.00 33.44 121 VAL A O 1
ATOM 925 N N . LEU A 1 122 ? -2.916 22.468 -25.985 1.00 31.84 122 LEU A N 1
ATOM 926 C CA . LEU A 1 122 ? -2.798 23.369 -27.126 1.00 31.84 122 LEU A CA 1
ATOM 927 C C . LEU A 1 122 ? -1.502 24.178 -26.971 1.00 31.84 122 LEU A C 1
ATOM 929 O O . LEU A 1 122 ? -1.413 25.063 -26.123 1.00 31.84 122 LEU A O 1
ATOM 933 N N . ASP A 1 123 ? -0.521 23.904 -27.834 1.00 34.75 123 ASP A N 1
ATOM 934 C CA . ASP A 1 123 ? 0.799 24.562 -27.908 1.00 34.75 123 ASP A CA 1
ATOM 935 C C . ASP A 1 123 ? 0.761 26.098 -28.118 1.00 34.75 123 ASP A C 1
ATOM 937 O O . ASP A 1 123 ? 1.803 26.747 -28.183 1.00 34.75 123 ASP A O 1
ATOM 941 N N . SER A 1 124 ? -0.415 26.723 -28.239 1.00 34.25 124 SER A N 1
ATOM 942 C CA . SER A 1 124 ? -0.561 28.134 -28.623 1.00 34.25 124 SER A CA 1
ATOM 943 C C . SER A 1 124 ? -0.789 29.129 -27.477 1.00 34.25 124 SER A C 1
ATOM 945 O O . SER A 1 124 ? -0.908 30.320 -27.755 1.00 34.25 124 SER A O 1
ATOM 947 N N . GLU A 1 125 ? -0.840 28.703 -26.211 1.00 31.42 125 GLU A N 1
ATOM 948 C CA . GLU A 1 125 ? -1.072 29.613 -25.065 1.00 31.42 125 GLU A CA 1
ATOM 949 C C . GLU A 1 125 ? 0.086 29.672 -24.048 1.00 31.42 125 GLU A C 1
ATOM 951 O O . GLU A 1 125 ? -0.087 30.116 -22.915 1.00 31.42 125 GLU A O 1
ATOM 956 N N . LEU A 1 126 ? 1.300 29.288 -24.454 1.00 34.31 126 LEU A N 1
ATOM 957 C CA . LEU A 1 126 ? 2.490 29.304 -23.588 1.00 34.31 126 LEU A CA 1
ATOM 958 C C . LEU A 1 126 ? 3.178 30.677 -23.433 1.00 34.31 126 LEU A C 1
ATOM 960 O O . LEU A 1 126 ? 4.007 30.831 -22.542 1.00 34.31 126 LEU A O 1
ATOM 964 N N . ASP A 1 127 ? 2.801 31.698 -24.208 1.00 31.66 127 ASP A N 1
ATOM 965 C CA . ASP A 1 127 ? 3.487 33.007 -24.181 1.00 31.66 127 ASP A CA 1
ATOM 966 C C . ASP A 1 127 ? 2.763 34.105 -23.370 1.00 31.66 127 ASP A C 1
ATOM 968 O O . ASP A 1 127 ? 3.261 35.225 -23.243 1.00 31.66 127 ASP A O 1
ATOM 972 N N . GLY A 1 128 ? 1.583 33.821 -22.808 1.00 32.50 128 GLY A N 1
ATOM 973 C CA . GLY A 1 128 ? 0.722 34.847 -22.198 1.00 32.50 128 GLY A CA 1
ATOM 974 C C . GLY A 1 128 ? 0.739 34.940 -20.671 1.00 32.50 128 GLY A C 1
ATOM 975 O O . GLY A 1 128 ? 0.280 35.939 -20.115 1.00 32.50 128 GLY A O 1
ATOM 976 N N . LEU A 1 129 ? 1.240 33.925 -19.970 1.00 29.95 129 LEU A N 1
ATOM 977 C CA . LEU A 1 129 ? 1.122 33.840 -18.517 1.00 29.95 129 LEU A CA 1
ATOM 978 C C . LEU A 1 129 ? 2.505 33.643 -17.905 1.00 29.95 129 LEU A C 1
ATOM 980 O O . LEU A 1 129 ? 3.066 32.554 -17.926 1.00 29.95 129 LEU A O 1
ATOM 984 N N . GLY A 1 130 ? 3.046 34.723 -17.339 1.00 33.59 130 GLY A N 1
ATOM 985 C CA . GLY A 1 130 ? 4.248 34.705 -16.507 1.00 33.59 130 GLY A CA 1
ATOM 986 C C . GLY A 1 130 ? 4.025 33.934 -15.204 1.00 33.59 130 GLY A C 1
ATOM 987 O O . GLY A 1 130 ? 3.980 34.531 -14.130 1.00 33.59 130 GLY A O 1
ATOM 988 N N . ILE A 1 131 ? 3.872 32.615 -15.304 1.00 30.36 131 ILE A N 1
ATOM 989 C CA . ILE A 1 131 ? 3.762 31.696 -14.176 1.00 30.36 131 ILE A CA 1
ATOM 990 C C . ILE A 1 131 ? 5.152 31.125 -13.929 1.00 30.36 131 ILE A C 1
ATOM 992 O O . ILE A 1 131 ? 5.684 30.306 -14.675 1.00 30.36 131 ILE A O 1
ATOM 996 N N . THR A 1 132 ? 5.762 31.612 -12.859 1.00 28.25 132 THR A N 1
ATOM 997 C CA . THR A 1 132 ? 6.963 31.044 -12.263 1.00 28.25 132 THR A CA 1
ATOM 998 C C . THR A 1 132 ? 6.711 29.586 -11.885 1.00 28.25 132 THR A C 1
ATOM 1000 O O . THR A 1 132 ? 5.871 29.312 -11.032 1.00 28.25 132 THR A O 1
ATOM 1003 N N . SER A 1 133 ? 7.449 28.680 -12.526 1.00 36.50 133 SER A N 1
ATOM 1004 C CA . SER A 1 133 ? 7.874 27.361 -12.035 1.00 36.50 133 SER A CA 1
ATOM 1005 C C . SER A 1 133 ? 7.090 26.785 -10.846 1.00 36.50 133 SER A C 1
ATOM 1007 O O . SER A 1 133 ? 7.469 26.964 -9.688 1.00 36.50 133 SER A O 1
ATOM 1009 N N . SER A 1 134 ? 6.020 26.057 -11.136 1.00 29.02 134 SER A N 1
ATOM 1010 C CA . SER A 1 134 ? 5.584 24.883 -10.369 1.00 29.02 134 SER A CA 1
ATOM 1011 C C . SER A 1 134 ? 4.421 24.248 -11.119 1.00 29.02 134 SER A C 1
ATOM 1013 O O . SER A 1 134 ? 3.256 24.468 -10.807 1.00 29.02 134 SER A O 1
ATOM 1015 N N . PHE A 1 135 ? 4.738 23.460 -12.145 1.00 28.94 135 PHE A N 1
ATOM 1016 C CA . PHE A 1 135 ? 3.800 22.445 -12.607 1.00 28.94 135 PHE A CA 1
ATOM 1017 C C . PHE A 1 135 ? 3.724 21.397 -11.491 1.00 28.94 135 PHE A C 1
ATOM 1019 O O . PHE A 1 135 ? 4.517 20.461 -11.444 1.00 28.94 135 PHE A O 1
ATOM 1026 N N . GLN A 1 136 ? 2.842 21.636 -10.515 1.00 30.70 136 GLN A N 1
ATOM 1027 C CA . GLN A 1 136 ? 2.399 20.609 -9.584 1.00 30.70 136 GLN A CA 1
ATOM 1028 C C . GLN A 1 136 ? 1.772 19.508 -10.432 1.00 30.70 136 GLN A C 1
ATOM 1030 O O . GLN A 1 136 ? 0.698 19.672 -11.000 1.00 30.70 136 GLN A O 1
ATOM 1035 N N . THR A 1 137 ? 2.500 18.407 -10.569 1.00 32.44 137 THR A N 1
ATOM 1036 C CA . THR A 1 137 ? 1.952 17.111 -10.950 1.00 32.44 137 THR A CA 1
ATOM 1037 C C . THR A 1 137 ? 0.655 16.863 -10.185 1.00 32.44 137 THR A C 1
ATOM 1039 O O . THR A 1 137 ? 0.650 17.017 -8.963 1.00 32.44 137 THR A O 1
ATOM 1042 N N . ASP A 1 138 ? -0.381 16.377 -10.873 1.00 30.92 138 ASP A N 1
ATOM 1043 C CA . ASP A 1 138 ? -1.582 15.730 -10.312 1.00 30.92 138 ASP A CA 1
ATOM 1044 C C . ASP A 1 138 ? -1.233 14.418 -9.553 1.00 30.92 138 ASP A C 1
ATOM 1046 O O . ASP A 1 138 ? -1.840 13.365 -9.725 1.00 30.92 138 ASP A O 1
ATOM 1050 N N . LEU A 1 139 ? -0.189 14.458 -8.723 1.00 34.94 139 LEU A N 1
ATOM 1051 C CA . LEU A 1 139 ? 0.148 13.498 -7.676 1.00 34.94 139 LEU A CA 1
ATOM 1052 C C . LEU A 1 139 ? -0.470 13.910 -6.329 1.00 34.94 139 LEU A C 1
ATOM 1054 O O . LEU A 1 139 ? -0.372 13.145 -5.373 1.00 34.94 139 LEU A O 1
ATOM 1058 N N . ASP A 1 140 ? -1.135 15.069 -6.250 1.00 31.86 140 ASP A N 1
ATOM 1059 C CA . ASP A 1 140 ? -1.832 15.531 -5.040 1.00 31.86 140 ASP A CA 1
ATOM 1060 C C . ASP A 1 140 ? -3.041 14.643 -4.659 1.00 31.86 140 ASP A C 1
ATOM 1062 O O . ASP A 1 140 ? -3.525 14.726 -3.532 1.00 31.86 140 ASP A O 1
ATOM 1066 N N . ASP A 1 141 ? -3.471 13.727 -5.540 1.00 36.38 141 ASP A N 1
ATOM 1067 C CA . ASP A 1 141 ? -4.496 12.703 -5.260 1.00 36.38 141 ASP A CA 1
ATOM 1068 C C . ASP A 1 141 ? -3.914 11.296 -4.989 1.00 36.38 141 ASP A C 1
ATOM 1070 O O . ASP A 1 141 ? -4.650 10.314 -4.829 1.00 36.38 141 ASP A O 1
ATOM 1074 N N . ALA A 1 142 ? -2.585 11.157 -4.895 1.00 39.22 142 ALA A N 1
ATOM 1075 C CA . ALA A 1 142 ? -1.984 9.922 -4.406 1.00 39.22 142 ALA A CA 1
ATOM 1076 C C . ALA A 1 142 ? -2.321 9.756 -2.917 1.00 39.22 142 ALA A C 1
ATOM 1078 O O . ALA A 1 142 ? -1.975 10.593 -2.083 1.00 39.22 142 ALA A O 1
ATOM 1079 N N . VAL A 1 143 ? -2.978 8.651 -2.552 1.00 43.25 143 VAL A N 1
ATOM 1080 C CA . VAL A 1 143 ? -3.244 8.339 -1.143 1.00 43.25 143 VAL A CA 1
ATOM 1081 C C . VAL A 1 143 ? -1.909 8.102 -0.430 1.00 43.25 143 VAL A C 1
ATOM 1083 O O . VAL A 1 143 ? -1.330 7.016 -0.498 1.00 43.25 143 VAL A O 1
ATOM 1086 N N . VAL A 1 144 ? -1.411 9.123 0.270 1.00 45.47 144 VAL A N 1
ATOM 1087 C CA . VAL A 1 144 ? -0.201 9.030 1.090 1.00 45.47 144 VAL A CA 1
ATOM 1088 C C . VAL A 1 144 ? -0.535 8.237 2.350 1.00 45.47 144 VAL A C 1
ATOM 1090 O O . VAL A 1 144 ? -1.091 8.755 3.316 1.00 45.47 144 VAL A O 1
ATOM 1093 N N . ALA A 1 145 ? -0.200 6.949 2.329 1.00 60.12 145 ALA A N 1
ATOM 1094 C CA . ALA A 1 145 ? -0.377 6.028 3.445 1.00 60.12 145 ALA A CA 1
ATOM 1095 C C . ALA A 1 145 ? 0.999 5.598 3.988 1.00 60.12 145 ALA A C 1
ATOM 1097 O O . ALA A 1 145 ? 1.453 4.488 3.704 1.00 60.12 145 ALA A O 1
ATOM 1098 N N . PRO A 1 146 ? 1.703 6.457 4.754 1.00 58.28 146 PRO A N 1
ATOM 1099 C CA . PRO A 1 146 ? 3.081 6.200 5.186 1.00 58.28 146 PRO A CA 1
ATOM 1100 C C . PRO A 1 146 ? 3.200 4.979 6.109 1.00 58.28 146 PRO A C 1
ATOM 1102 O O . PRO A 1 146 ? 4.274 4.397 6.229 1.00 58.28 146 PRO A O 1
ATOM 1105 N N . HIS A 1 147 ? 2.090 4.571 6.723 1.00 66.69 147 HIS A N 1
ATOM 1106 C CA . HIS A 1 147 ? 1.985 3.383 7.569 1.00 66.69 147 HIS A CA 1
ATOM 1107 C C . HIS A 1 147 ? 1.075 2.298 6.969 1.00 66.69 147 HIS A C 1
ATOM 1109 O O . HIS A 1 147 ? 0.697 1.337 7.640 1.00 66.69 147 HIS A O 1
ATOM 1115 N N . GLY A 1 148 ? 0.742 2.449 5.687 1.00 73.50 148 GLY A N 1
ATOM 1116 C CA . GLY A 1 148 ? -0.191 1.608 4.961 1.00 73.50 148 GLY A CA 1
ATOM 1117 C C . GLY A 1 148 ? -1.665 1.947 5.204 1.00 73.50 148 GLY A C 1
ATOM 1118 O O . GLY A 1 148 ? -2.042 2.702 6.098 1.00 73.50 148 GLY A O 1
ATOM 1119 N N . LEU A 1 149 ? -2.515 1.394 4.349 1.00 82.12 149 LEU A N 1
ATOM 1120 C CA . LEU A 1 149 ? -3.955 1.548 4.325 1.00 82.12 149 LEU A CA 1
ATOM 1121 C C . LEU A 1 149 ? -4.586 0.649 5.385 1.00 82.12 149 LEU A C 1
ATOM 1123 O O . LEU A 1 149 ? -4.327 -0.557 5.440 1.00 82.12 149 LEU A O 1
ATOM 1127 N N . PHE A 1 150 ? -5.462 1.241 6.188 1.00 85.44 150 PHE A N 1
ATOM 1128 C CA . PHE A 1 150 ? -6.254 0.556 7.201 1.00 85.44 150 PHE A CA 1
ATOM 1129 C C . PHE A 1 150 ? -7.739 0.904 7.011 1.00 85.44 150 PHE A C 1
ATOM 1131 O O . PHE A 1 150 ? -8.049 2.042 6.638 1.00 85.44 150 PHE A O 1
ATOM 1138 N N . PRO A 1 151 ? -8.684 -0.030 7.238 1.00 87.56 151 PRO A N 1
ATOM 1139 C CA . PRO A 1 151 ? -10.102 0.274 7.124 1.00 87.56 151 PRO A CA 1
ATOM 1140 C C . PRO A 1 151 ? -10.499 1.375 8.101 1.00 87.56 151 PRO A C 1
ATOM 1142 O O . PRO A 1 151 ? -10.280 1.261 9.303 1.00 87.56 151 PRO A O 1
ATOM 1145 N N . ARG A 1 152 ? -11.151 2.426 7.605 1.00 80.88 152 ARG A N 1
ATOM 1146 C CA . ARG A 1 152 ? -11.770 3.413 8.488 1.00 80.88 152 ARG A CA 1
ATOM 1147 C C . ARG A 1 152 ? -12.905 2.743 9.281 1.00 80.88 152 ARG A C 1
ATOM 1149 O O . ARG A 1 152 ? -13.787 2.162 8.639 1.00 80.88 152 ARG A O 1
ATOM 1156 N N . PRO A 1 153 ? -12.935 2.853 10.621 1.00 81.50 153 PRO A N 1
ATOM 1157 C CA . PRO A 1 153 ? -14.040 2.340 11.428 1.00 81.50 153 PRO A CA 1
ATOM 1158 C C . PRO A 1 153 ? -15.416 2.880 10.985 1.00 81.50 153 PRO A C 1
ATOM 1160 O O . PRO A 1 153 ? -15.598 4.085 10.768 1.00 81.50 153 PRO A O 1
ATOM 1163 N N . ILE A 1 154 ? -16.396 1.982 10.825 1.00 74.56 154 ILE A N 1
ATOM 1164 C CA . ILE A 1 154 ? -17.776 2.310 10.437 1.00 74.56 154 ILE A CA 1
ATOM 1165 C C . ILE A 1 154 ? -18.421 3.137 11.544 1.00 74.56 154 ILE A C 1
ATOM 1167 O O . ILE A 1 154 ? -18.367 2.771 12.707 1.00 74.56 154 ILE A O 1
ATOM 1171 N N . GLY A 1 155 ? -19.066 4.241 11.162 1.00 66.25 155 GLY A N 1
ATOM 1172 C CA . GLY A 1 155 ? -19.735 5.165 12.083 1.00 66.25 155 GLY A CA 1
ATOM 1173 C C . GLY A 1 155 ? -18.873 6.357 12.522 1.00 66.25 155 GLY A C 1
ATOM 1174 O O . GLY A 1 155 ? -19.401 7.292 13.109 1.00 66.25 155 GLY A O 1
ATOM 1175 N N . LEU A 1 156 ? -17.590 6.415 12.135 1.00 61.50 156 LEU A N 1
ATOM 1176 C CA . LEU A 1 156 ? -16.756 7.628 12.247 1.00 61.50 156 LEU A CA 1
ATOM 1177 C C . LEU A 1 156 ? -17.085 8.693 11.181 1.00 61.50 156 LEU A C 1
ATOM 1179 O O . LEU A 1 156 ? -16.312 9.633 10.974 1.00 61.50 156 LEU A O 1
ATOM 1183 N N . ARG A 1 157 ? -18.166 8.523 10.413 1.00 56.34 157 ARG A N 1
ATOM 1184 C CA . ARG A 1 157 ? -18.587 9.500 9.402 1.00 56.34 157 ARG A CA 1
ATOM 1185 C C . ARG A 1 157 ? -19.454 10.551 10.098 1.00 56.34 157 ARG A C 1
ATOM 1187 O O . ARG A 1 157 ? -20.390 10.153 10.790 1.00 56.34 157 ARG A O 1
ATOM 1194 N N . PRO A 1 158 ? -19.221 11.860 9.900 1.00 47.00 158 PRO A N 1
ATOM 1195 C CA . PRO A 1 158 ? -20.249 12.831 10.239 1.00 47.00 158 PRO A CA 1
ATOM 1196 C C . PRO A 1 158 ? -21.525 12.467 9.459 1.00 47.00 158 PRO A C 1
ATOM 1198 O O . PRO A 1 158 ? -21.419 12.069 8.290 1.00 47.00 158 PRO A O 1
ATOM 1201 N N . PRO A 1 159 ? -22.715 12.531 10.083 1.00 43.69 159 PRO A N 1
ATOM 1202 C CA . PRO A 1 159 ? -23.965 12.233 9.404 1.00 43.69 159 PRO A CA 1
ATOM 1203 C C . PRO A 1 159 ? -24.136 13.225 8.252 1.00 43.69 159 PRO A C 1
ATOM 1205 O O . PRO A 1 159 ? -24.455 14.392 8.457 1.00 43.69 159 PRO A O 1
ATOM 1208 N N . SER A 1 160 ? -23.878 12.773 7.026 1.00 43.12 160 SER A N 1
ATOM 1209 C CA . SER A 1 160 ? -24.199 13.552 5.839 1.00 43.12 160 SER A CA 1
ATOM 1210 C C . SER A 1 160 ? -25.691 13.367 5.546 1.00 43.12 160 SER A C 1
ATOM 1212 O O . SER A 1 160 ? -26.146 12.220 5.468 1.00 43.12 160 SER A O 1
ATOM 1214 N N . PRO A 1 161 ? -26.469 14.451 5.369 1.00 45.47 161 PRO A N 1
ATOM 1215 C CA . PRO A 1 161 ? -27.930 14.399 5.247 1.00 45.47 161 PRO A CA 1
ATOM 1216 C C . PRO A 1 161 ? -28.450 13.631 4.015 1.00 45.47 161 PRO A C 1
ATOM 1218 O O . PRO A 1 161 ? -29.650 13.411 3.899 1.00 45.47 161 PRO A O 1
ATOM 1221 N N . LEU A 1 162 ? -27.568 13.180 3.115 1.00 43.72 162 LEU A N 1
ATOM 1222 C CA . LEU A 1 162 ? -27.905 12.402 1.913 1.00 43.72 162 LEU A CA 1
ATOM 1223 C C . LEU A 1 162 ? -27.625 10.891 2.044 1.00 43.72 162 LEU A C 1
ATOM 1225 O O . LEU A 1 162 ? -27.839 10.131 1.105 1.00 43.72 162 LEU A O 1
ATOM 1229 N N . SER A 1 163 ? -27.119 10.428 3.188 1.00 47.66 163 SER A N 1
ATOM 1230 C CA . SER A 1 163 ? -26.506 9.099 3.324 1.00 47.66 163 SER A CA 1
ATOM 1231 C C . SER A 1 163 ? -27.410 8.090 4.039 1.00 47.66 163 SER A C 1
ATOM 1233 O O . SER A 1 163 ? -27.144 7.699 5.173 1.00 47.66 163 SER A O 1
ATOM 1235 N N . SER A 1 164 ? -28.479 7.644 3.379 1.00 40.12 164 SER A N 1
ATOM 1236 C CA . SER A 1 164 ? -29.330 6.548 3.869 1.00 40.12 164 SER A CA 1
ATOM 1237 C C . SER A 1 164 ? -28.914 5.209 3.238 1.00 40.12 164 SER A C 1
ATOM 1239 O O . SER A 1 164 ? -28.878 5.088 2.020 1.00 40.12 164 SER A O 1
ATOM 1241 N N . GLY A 1 165 ? -28.569 4.208 4.063 1.00 47.84 165 GLY A N 1
ATOM 1242 C CA . GLY A 1 165 ? -28.517 2.758 3.757 1.00 47.84 165 GLY A CA 1
ATOM 1243 C C . GLY A 1 165 ? -27.525 2.229 2.699 1.00 47.84 165 GLY A C 1
ATOM 1244 O O . GLY A 1 165 ? -26.802 1.269 2.961 1.00 47.84 165 GLY A O 1
ATOM 1245 N N . SER A 1 166 ? -27.462 2.843 1.518 1.00 51.28 166 SER A N 1
ATOM 1246 C CA . SER A 1 166 ? -26.773 2.358 0.310 1.00 51.28 166 SER A CA 1
ATOM 1247 C C . SER A 1 166 ? -25.244 2.323 0.432 1.00 51.28 166 SER A C 1
ATOM 1249 O O . SER A 1 166 ? -24.591 1.425 -0.093 1.00 51.28 166 SER A O 1
ATOM 1251 N N . LEU A 1 167 ? -24.658 3.273 1.167 1.00 56.50 167 LEU A N 1
ATOM 1252 C CA . LEU A 1 167 ? -23.201 3.457 1.231 1.00 56.50 167 LEU A CA 1
ATOM 1253 C C . LEU A 1 167 ? -22.477 2.361 2.026 1.00 56.50 167 LEU A C 1
ATOM 1255 O O . LEU A 1 167 ? -21.304 2.104 1.770 1.00 56.50 167 LEU A O 1
ATOM 1259 N N . SER A 1 168 ? -23.156 1.714 2.982 1.00 66.56 168 SER A N 1
ATOM 1260 C CA . SER A 1 168 ? -22.567 0.606 3.748 1.00 66.56 168 SER A CA 1
ATOM 1261 C C . SER A 1 168 ? -22.431 -0.645 2.874 1.00 66.56 168 SER A C 1
ATOM 1263 O O . SER A 1 168 ? -21.374 -1.265 2.836 1.00 66.56 168 SER A O 1
ATOM 1265 N N . SER A 1 169 ? -23.460 -0.962 2.078 1.00 76.25 169 SER A N 1
ATOM 1266 C CA . SER A 1 169 ? -23.418 -2.099 1.149 1.00 76.25 169 SER A CA 1
ATOM 1267 C C . SER A 1 169 ? -22.360 -1.916 0.060 1.00 76.25 169 SER A C 1
ATOM 1269 O O . SER A 1 169 ? -21.653 -2.865 -0.273 1.00 76.25 169 SER A O 1
ATOM 1271 N N . GLU A 1 170 ? -22.227 -0.705 -0.485 1.00 79.62 170 GLU A N 1
ATOM 1272 C CA . GLU A 1 170 ? -21.214 -0.403 -1.498 1.00 79.62 170 GLU A CA 1
ATOM 1273 C C . GLU A 1 170 ? -19.791 -0.492 -0.927 1.00 79.62 170 GLU A C 1
ATOM 1275 O O . GLU A 1 170 ? -18.909 -1.085 -1.548 1.00 79.62 170 GLU A O 1
ATOM 1280 N N . LEU A 1 171 ? -19.568 0.031 0.285 1.00 80.69 171 LEU A N 1
ATOM 1281 C CA . LEU A 1 171 ? -18.287 -0.085 0.984 1.00 80.69 171 LEU A CA 1
ATOM 1282 C C . LEU A 1 171 ? -17.873 -1.553 1.152 1.00 80.69 171 LEU A C 1
ATOM 1284 O O . LEU A 1 171 ? -16.748 -1.919 0.812 1.00 80.69 171 LEU A O 1
ATOM 1288 N N . LEU A 1 172 ? -18.779 -2.401 1.645 1.00 86.62 172 LEU A N 1
ATOM 1289 C CA . LEU A 1 172 ? -18.498 -3.826 1.831 1.00 86.62 172 LEU A CA 1
ATOM 1290 C C . LEU A 1 172 ? -18.265 -4.542 0.494 1.00 86.62 172 LEU A C 1
ATOM 1292 O O . LEU A 1 172 ? -17.360 -5.371 0.397 1.00 86.62 172 LEU A O 1
ATOM 1296 N N . ALA A 1 173 ? -18.999 -4.178 -0.561 1.00 82.44 173 ALA A N 1
ATOM 1297 C CA . ALA A 1 173 ? -18.755 -4.694 -1.906 1.00 82.44 173 ALA A CA 1
ATOM 1298 C C . ALA A 1 173 ? -17.349 -4.338 -2.424 1.00 82.44 173 ALA A C 1
ATOM 1300 O O . ALA A 1 173 ? -16.689 -5.195 -3.012 1.00 82.44 173 ALA A O 1
ATOM 1301 N N . ARG A 1 174 ? -16.849 -3.123 -2.151 1.00 83.62 174 ARG A N 1
ATOM 1302 C CA . ARG A 1 174 ? -15.474 -2.716 -2.495 1.00 83.62 174 ARG A CA 1
ATOM 1303 C C . ARG A 1 174 ? -14.425 -3.534 -1.736 1.00 83.62 174 ARG A C 1
ATOM 1305 O O . ARG A 1 174 ? -13.456 -3.968 -2.349 1.00 83.62 174 ARG A O 1
ATOM 1312 N N . PHE A 1 175 ? -14.625 -3.812 -0.444 1.00 88.50 175 PHE A N 1
ATOM 1313 C CA . PHE A 1 175 ? -13.718 -4.688 0.315 1.00 88.50 175 PHE A CA 1
ATOM 1314 C C . PHE A 1 175 ? -13.740 -6.131 -0.197 1.00 88.50 175 PHE A C 1
ATOM 1316 O O . PHE A 1 175 ? -12.681 -6.735 -0.355 1.00 88.50 175 PHE A O 1
ATOM 1323 N N . ALA A 1 176 ? -14.915 -6.671 -0.530 1.00 85.12 176 ALA A N 1
ATOM 1324 C CA . ALA A 1 176 ? -15.018 -7.989 -1.152 1.00 85.12 176 ALA A CA 1
ATOM 1325 C C . ALA A 1 176 ? -14.337 -8.036 -2.527 1.00 85.12 176 ALA A C 1
ATOM 1327 O O . ALA A 1 176 ? -13.656 -9.008 -2.850 1.00 85.12 176 ALA A O 1
ATOM 1328 N N . PHE A 1 177 ? -14.469 -6.983 -3.334 1.00 86.62 177 PHE A N 1
ATOM 1329 C CA . PHE A 1 177 ? -13.727 -6.865 -4.585 1.00 86.62 177 PHE A CA 1
ATOM 1330 C C . PHE A 1 177 ? -12.213 -6.802 -4.349 1.00 86.62 177 PHE A C 1
ATOM 1332 O O . PHE A 1 177 ? -11.478 -7.529 -5.007 1.00 86.62 177 PHE A O 1
ATOM 1339 N N . LEU A 1 178 ? -11.747 -6.017 -3.372 1.00 86.69 178 LEU A N 1
ATOM 1340 C CA . LEU A 1 178 ? -10.329 -5.944 -3.015 1.00 86.69 178 LEU A CA 1
ATOM 1341 C C . LEU A 1 178 ? -9.775 -7.321 -2.617 1.00 86.69 178 LEU A C 1
ATOM 1343 O O . LEU A 1 178 ? -8.702 -7.704 -3.073 1.00 86.69 178 LEU A O 1
ATOM 1347 N N . GLY A 1 179 ? -10.532 -8.100 -1.838 1.00 89.56 179 GLY A N 1
ATOM 1348 C CA . GLY A 1 179 ? -10.170 -9.478 -1.503 1.00 89.56 179 GLY A CA 1
ATOM 1349 C C . GLY A 1 179 ? -10.029 -10.374 -2.736 1.00 89.56 179 GLY A C 1
ATOM 1350 O O . GLY A 1 179 ? -9.049 -11.110 -2.848 1.00 89.56 179 GLY A O 1
ATOM 1351 N N . LYS A 1 180 ? -10.967 -10.277 -3.691 1.00 84.38 180 LYS A N 1
ATOM 1352 C CA . LYS A 1 180 ? -10.892 -10.993 -4.979 1.00 84.38 180 LYS A CA 1
ATOM 1353 C C . LYS A 1 180 ? -9.679 -10.568 -5.796 1.00 84.38 180 LYS A C 1
ATOM 1355 O O . LYS A 1 180 ? -8.989 -11.431 -6.318 1.00 84.38 180 LYS A O 1
ATOM 1360 N N . LEU A 1 181 ? -9.419 -9.264 -5.886 1.00 83.50 181 LEU A N 1
ATOM 1361 C CA . LEU A 1 181 ? -8.291 -8.703 -6.626 1.00 83.50 181 LEU A CA 1
ATOM 1362 C C . LEU A 1 181 ? -6.961 -9.228 -6.081 1.00 83.50 181 LEU A C 1
ATOM 1364 O O . LEU A 1 181 ? -6.133 -9.696 -6.855 1.00 83.50 181 LEU A O 1
ATOM 1368 N N . VAL A 1 182 ? -6.778 -9.197 -4.757 1.00 85.31 182 VAL A N 1
ATOM 1369 C CA . VAL A 1 182 ? -5.564 -9.717 -4.112 1.00 85.31 182 VAL A CA 1
ATOM 1370 C C . VAL A 1 182 ? -5.415 -11.218 -4.361 1.00 85.31 182 VAL A C 1
ATOM 1372 O O . VAL A 1 182 ? -4.336 -11.665 -4.732 1.00 85.31 182 VAL A O 1
ATOM 1375 N N . ALA A 1 183 ? -6.486 -12.000 -4.208 1.00 85.50 183 ALA A N 1
ATOM 1376 C CA . ALA A 1 183 ? -6.441 -13.438 -4.464 1.00 85.50 183 ALA A CA 1
ATOM 1377 C C . ALA A 1 183 ? -6.147 -13.773 -5.937 1.00 85.50 183 ALA A C 1
ATOM 1379 O O . ALA A 1 183 ? -5.334 -14.652 -6.211 1.00 85.50 183 ALA A O 1
ATOM 1380 N N . GLN A 1 184 ? -6.770 -13.060 -6.877 1.00 84.75 184 GLN A N 1
ATOM 1381 C CA . GLN A 1 184 ? -6.551 -13.245 -8.310 1.00 84.75 184 GLN A CA 1
ATOM 1382 C C . GLN A 1 184 ? -5.121 -12.873 -8.708 1.00 84.75 184 GLN A C 1
ATOM 1384 O O . GLN A 1 184 ? -4.474 -13.634 -9.416 1.00 84.75 184 GLN A O 1
ATOM 1389 N N . ALA A 1 185 ? -4.595 -11.756 -8.200 1.00 78.62 185 ALA A N 1
ATOM 1390 C CA . ALA A 1 185 ? -3.223 -11.343 -8.475 1.00 78.62 185 ALA A CA 1
ATOM 1391 C C . ALA A 1 185 ? -2.200 -12.400 -8.032 1.00 78.62 185 ALA A C 1
ATOM 1393 O O . ALA A 1 185 ? -1.226 -12.636 -8.736 1.00 78.62 185 ALA A O 1
ATOM 1394 N N . LEU A 1 186 ? -2.449 -13.089 -6.913 1.00 79.62 186 LEU A N 1
ATOM 1395 C CA . LEU A 1 186 ? -1.604 -14.201 -6.470 1.00 79.62 186 LEU A CA 1
ATOM 1396 C C . LEU A 1 186 ? -1.656 -15.397 -7.422 1.00 79.62 186 LEU A C 1
ATOM 1398 O O . LEU A 1 186 ? -0.617 -15.986 -7.697 1.00 79.62 186 LEU A O 1
ATOM 1402 N N . VAL A 1 187 ? -2.849 -15.757 -7.905 1.00 78.94 187 VAL A N 1
ATOM 1403 C CA . VAL A 1 187 ? -3.030 -16.850 -8.877 1.00 78.94 187 VAL A CA 1
ATOM 1404 C C . VAL A 1 187 ? -2.329 -16.528 -10.195 1.00 78.94 187 VAL A C 1
ATOM 1406 O O . VAL A 1 187 ? -1.716 -17.409 -10.789 1.00 78.94 187 VAL A O 1
ATOM 1409 N N . ASP A 1 188 ? -2.378 -15.265 -10.612 1.00 76.50 188 ASP A N 1
ATOM 1410 C CA . ASP A 1 188 ? -1.756 -14.788 -11.847 1.00 76.50 188 ASP A CA 1
ATOM 1411 C C . ASP A 1 188 ? -0.250 -14.500 -11.692 1.00 76.50 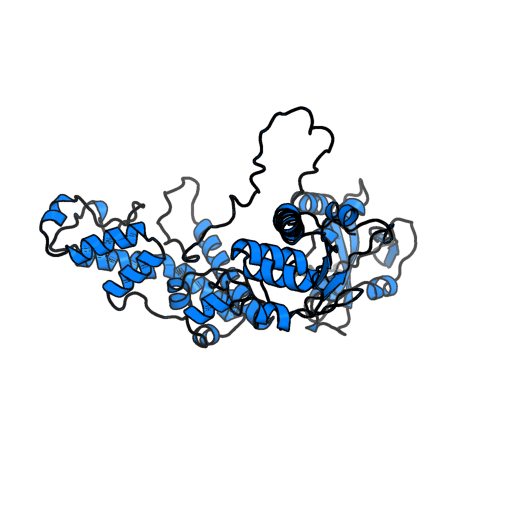188 ASP A C 1
ATOM 1413 O O . ASP A 1 188 ? 0.378 -14.030 -12.640 1.00 76.50 188 ASP A O 1
ATOM 1417 N N . GLU A 1 189 ? 0.325 -14.723 -10.504 1.00 75.31 189 GLU A N 1
ATOM 1418 C CA . GLU A 1 189 ? 1.716 -14.386 -10.161 1.00 75.31 189 GLU A CA 1
ATOM 1419 C C . GLU A 1 189 ? 2.060 -12.902 -10.406 1.00 75.31 189 GLU A C 1
ATOM 1421 O O . GLU A 1 189 ? 3.188 -12.528 -10.738 1.00 75.31 189 GLU A O 1
ATOM 1426 N N . ARG A 1 190 ? 1.072 -12.021 -10.220 1.00 68.69 190 ARG A N 1
ATOM 1427 C CA . ARG A 1 190 ? 1.201 -10.574 -10.395 1.00 68.69 190 ARG A CA 1
ATOM 1428 C C . ARG A 1 190 ? 1.351 -9.869 -9.059 1.00 68.69 190 ARG A C 1
ATOM 1430 O O . ARG A 1 190 ? 0.596 -10.083 -8.114 1.00 68.69 190 ARG A O 1
ATOM 1437 N N . LEU A 1 191 ? 2.300 -8.943 -9.021 1.00 70.31 191 LEU A N 1
ATOM 1438 C CA . LEU A 1 191 ? 2.464 -8.036 -7.897 1.00 70.31 191 LEU A CA 1
ATOM 1439 C C . LEU A 1 191 ? 1.450 -6.896 -7.996 1.00 70.31 191 LEU A C 1
ATOM 1441 O O . LEU A 1 191 ? 1.250 -6.312 -9.062 1.00 70.31 191 LEU A O 1
ATOM 1445 N N . LEU A 1 192 ? 0.829 -6.583 -6.864 1.00 71.88 192 LEU A N 1
ATOM 1446 C CA . LEU A 1 192 ? 0.050 -5.363 -6.685 1.00 71.88 192 LEU A CA 1
ATOM 1447 C C . LEU A 1 192 ? 0.947 -4.277 -6.071 1.00 71.88 192 LEU A C 1
ATOM 1449 O O . LEU A 1 192 ? 2.046 -4.574 -5.593 1.00 71.88 192 LEU A O 1
ATOM 1453 N N . ASP A 1 193 ? 0.472 -3.033 -6.116 1.00 72.62 193 ASP A N 1
ATOM 1454 C CA . ASP A 1 193 ? 1.019 -1.900 -5.359 1.00 72.62 193 ASP A CA 1
ATOM 1455 C C . ASP A 1 193 ? -0.060 -1.414 -4.376 1.00 72.62 193 ASP A C 1
ATOM 1457 O O . ASP A 1 193 ? -0.750 -0.417 -4.580 1.00 72.62 193 ASP A O 1
ATOM 1461 N N . LEU A 1 194 ? -0.311 -2.238 -3.358 1.00 79.50 194 LEU A N 1
ATOM 1462 C CA . LEU A 1 194 ? -1.322 -2.036 -2.324 1.00 79.50 194 LEU A CA 1
ATOM 1463 C C . LEU A 1 194 ? -0.642 -1.994 -0.953 1.00 79.50 194 LEU A C 1
ATOM 1465 O O . LEU A 1 194 ? -0.471 -3.043 -0.320 1.00 79.50 194 LEU A O 1
ATOM 1469 N N . PRO A 1 195 ? -0.266 -0.804 -0.455 1.00 77.38 195 PRO A N 1
ATOM 1470 C CA . PRO A 1 195 ? 0.418 -0.670 0.823 1.00 77.38 195 PRO A CA 1
ATOM 1471 C C . PRO A 1 195 ? -0.576 -0.882 1.959 1.00 77.38 195 PRO A C 1
ATOM 1473 O O . PRO A 1 195 ? -1.058 0.080 2.529 1.00 77.38 195 PRO A O 1
ATOM 1476 N N . LEU A 1 196 ? -0.942 -2.121 2.286 1.00 85.25 196 LEU A N 1
ATOM 1477 C CA . LEU A 1 196 ? -1.821 -2.412 3.421 1.00 85.25 196 LEU A CA 1
ATOM 1478 C C . LEU A 1 196 ? -1.047 -2.309 4.739 1.00 85.25 196 LEU A C 1
ATOM 1480 O O . LEU A 1 196 ? 0.071 -2.812 4.858 1.00 85.25 196 LEU A O 1
ATOM 1484 N N . ALA A 1 197 ? -1.658 -1.683 5.745 1.00 86.31 197 ALA A N 1
ATOM 1485 C CA . ALA A 1 197 ? -1.062 -1.570 7.069 1.00 86.31 197 ALA A CA 1
ATOM 1486 C C . ALA A 1 197 ? -0.888 -2.960 7.702 1.00 86.31 197 ALA A C 1
ATOM 1488 O O . ALA A 1 197 ? -1.775 -3.816 7.613 1.00 86.31 197 ALA A O 1
ATOM 1489 N N . VAL A 1 198 ? 0.228 -3.180 8.404 1.00 89.38 198 VAL A N 1
ATOM 1490 C CA . VAL A 1 198 ? 0.526 -4.470 9.055 1.00 89.38 198 VAL A CA 1
ATOM 1491 C C . VAL A 1 198 ? -0.597 -4.928 10.003 1.00 89.38 198 VAL A C 1
ATOM 1493 O O . VAL A 1 198 ? -0.974 -6.099 9.918 1.00 89.38 198 VAL A O 1
ATOM 1496 N N . PRO A 1 199 ? -1.213 -4.068 10.844 1.00 91.94 199 PRO A N 1
ATOM 1497 C CA . PRO A 1 199 ? -2.360 -4.482 11.655 1.00 91.94 199 PRO A CA 1
ATOM 1498 C C . PRO A 1 199 ? -3.545 -4.987 10.820 1.00 91.94 199 PRO A C 1
ATOM 1500 O O . PRO A 1 199 ? -4.183 -5.967 11.197 1.00 91.94 199 PRO A O 1
ATOM 1503 N N . PHE A 1 200 ? -3.816 -4.381 9.658 1.00 93.94 200 PHE A N 1
ATOM 1504 C CA . PHE A 1 200 ? -4.884 -4.857 8.778 1.00 93.94 200 PHE A CA 1
ATOM 1505 C C . PHE A 1 200 ? -4.551 -6.236 8.211 1.00 93.94 200 PHE A C 1
ATOM 1507 O O . PHE A 1 200 ? -5.386 -7.134 8.267 1.00 93.94 200 PHE A O 1
ATOM 1514 N N . LEU A 1 201 ? -3.313 -6.450 7.757 1.00 93.94 201 LEU A N 1
ATOM 1515 C CA . LEU A 1 201 ? -2.856 -7.760 7.286 1.00 93.94 201 LEU A CA 1
ATOM 1516 C C . LEU A 1 201 ? -3.015 -8.840 8.366 1.00 93.94 201 LEU A C 1
ATOM 1518 O O . LEU A 1 201 ? -3.497 -9.931 8.066 1.00 93.94 201 LEU A O 1
ATOM 1522 N N . ARG A 1 202 ? -2.693 -8.536 9.630 1.00 95.38 202 ARG A N 1
ATOM 1523 C CA . ARG A 1 202 ? -2.916 -9.438 10.779 1.00 95.38 202 ARG A CA 1
ATOM 1524 C C . ARG A 1 202 ? -4.392 -9.804 10.951 1.00 95.38 202 ARG A C 1
ATOM 1526 O O . ARG A 1 202 ? -4.713 -10.988 11.048 1.00 95.38 202 ARG A O 1
ATOM 1533 N N . LEU A 1 203 ? -5.298 -8.830 10.878 1.00 96.06 203 LEU A N 1
ATOM 1534 C CA . LEU A 1 203 ? -6.745 -9.087 10.914 1.00 96.06 203 LEU A CA 1
ATOM 1535 C C . LEU A 1 203 ? -7.210 -9.948 9.733 1.00 96.06 203 LEU A C 1
ATOM 1537 O O . LEU A 1 203 ? -7.968 -10.901 9.915 1.00 96.06 203 LEU A O 1
ATOM 1541 N N . LEU A 1 204 ? -6.710 -9.673 8.524 1.00 96.12 204 LEU A N 1
ATOM 1542 C CA . LEU A 1 204 ? -7.013 -10.468 7.332 1.00 96.12 204 LEU A CA 1
ATOM 1543 C C . LEU A 1 204 ? -6.544 -11.918 7.464 1.00 96.12 204 LEU A C 1
ATOM 1545 O O . LEU A 1 204 ? -7.157 -12.798 6.868 1.00 96.12 204 LEU A O 1
ATOM 1549 N N . ARG A 1 205 ? -5.523 -12.191 8.279 1.00 95.56 205 ARG A N 1
ATOM 1550 C CA . ARG A 1 205 ? -5.042 -13.540 8.622 1.00 95.56 205 ARG A CA 1
ATOM 1551 C C . ARG A 1 205 ? -5.869 -14.218 9.715 1.00 95.56 205 ARG A C 1
ATOM 1553 O O . ARG A 1 205 ? -5.733 -15.421 9.915 1.00 95.56 205 ARG A O 1
ATOM 1560 N N . GLY A 1 206 ? -6.766 -13.484 10.372 1.00 94.19 206 GLY A N 1
ATOM 1561 C CA . GLY A 1 206 ? -7.560 -13.957 11.506 1.00 94.19 206 GLY A CA 1
ATOM 1562 C C . GLY A 1 206 ? -6.852 -13.821 12.856 1.00 94.19 206 GLY A C 1
ATOM 1563 O O . GLY A 1 206 ? -7.265 -14.465 13.817 1.00 94.19 206 GLY A O 1
ATOM 1564 N N . GLU A 1 207 ? -5.788 -13.017 12.941 1.00 94.69 207 GLU A N 1
ATOM 1565 C CA . GLU A 1 207 ? -5.128 -12.699 14.210 1.00 94.69 207 GLU A CA 1
ATOM 1566 C C . GLU A 1 207 ? -5.935 -11.652 14.995 1.00 94.69 207 GLU A C 1
ATOM 1568 O O . GLU A 1 207 ? -6.587 -10.787 14.411 1.00 94.69 207 GLU A O 1
ATOM 1573 N N . SER A 1 208 ? -5.864 -11.709 16.329 1.00 93.81 208 SER A N 1
ATOM 1574 C CA . SER A 1 208 ? -6.426 -10.674 17.203 1.00 93.81 208 SER A CA 1
ATOM 1575 C C . SER A 1 208 ? -5.379 -9.610 17.512 1.00 93.81 208 SER A C 1
ATOM 1577 O O . SER A 1 208 ? -4.243 -9.936 17.856 1.00 93.81 208 SER A O 1
ATOM 1579 N N . LEU A 1 209 ? -5.783 -8.341 17.442 1.00 93.75 209 LEU A N 1
ATOM 1580 C CA . LEU A 1 209 ? -4.950 -7.197 17.820 1.00 93.75 209 LEU A CA 1
ATOM 1581 C C . LEU A 1 209 ? -5.135 -6.776 19.291 1.00 93.75 209 LEU A C 1
ATOM 1583 O O . LEU A 1 209 ? -4.415 -5.908 19.772 1.00 93.75 209 LEU A O 1
ATOM 1587 N N . LEU A 1 210 ? -6.085 -7.386 20.011 1.00 91.50 210 LEU A N 1
ATOM 1588 C CA . LEU A 1 210 ? -6.509 -6.988 21.364 1.00 91.50 210 LEU A CA 1
ATOM 1589 C C . LEU A 1 210 ? -5.864 -7.831 22.483 1.00 91.50 210 LEU A C 1
ATOM 1591 O O . LEU A 1 210 ? -6.427 -7.969 23.563 1.00 91.50 210 LEU A O 1
ATOM 1595 N N . GLY A 1 211 ? -4.707 -8.451 22.234 1.00 81.69 211 GLY A N 1
ATOM 1596 C CA . GLY A 1 211 ? -4.093 -9.380 23.196 1.00 81.69 211 GLY A CA 1
ATOM 1597 C C . GLY A 1 211 ? -3.566 -8.714 24.475 1.00 81.69 211 GLY A C 1
ATOM 1598 O O . GLY A 1 211 ? -3.726 -9.250 25.567 1.00 81.69 211 GLY A O 1
ATOM 1599 N N . ASN A 1 212 ? -2.928 -7.552 24.345 1.00 89.06 212 ASN A N 1
ATOM 1600 C CA . ASN A 1 212 ? -2.436 -6.731 25.453 1.00 89.06 212 ASN A CA 1
ATOM 1601 C C . ASN A 1 212 ? -2.656 -5.266 25.072 1.00 89.06 212 ASN A C 1
ATOM 1603 O O . ASN A 1 212 ? -2.360 -4.898 23.936 1.00 89.06 212 ASN A O 1
ATOM 1607 N N . MET A 1 213 ? -3.116 -4.442 26.015 1.00 92.81 213 MET A N 1
ATOM 1608 C CA . MET A 1 213 ? -3.303 -3.006 25.814 1.00 92.81 213 MET A CA 1
ATOM 1609 C C . MET A 1 213 ? -2.060 -2.331 25.218 1.00 92.81 213 MET A C 1
ATOM 1611 O O . MET A 1 213 ? -2.182 -1.620 24.232 1.00 92.81 213 MET A O 1
ATOM 1615 N N . ALA A 1 214 ? -0.854 -2.623 25.714 1.00 91.38 214 ALA A N 1
ATOM 1616 C CA . ALA A 1 214 ? 0.373 -2.032 25.170 1.00 91.38 214 ALA A CA 1
ATOM 1617 C C . ALA A 1 214 ? 0.565 -2.330 23.666 1.00 91.38 214 ALA A C 1
ATOM 1619 O O . ALA A 1 214 ? 0.906 -1.437 22.896 1.00 91.38 214 ALA A O 1
ATOM 1620 N N . LEU A 1 215 ? 0.279 -3.565 23.234 1.00 91.88 215 LEU A N 1
ATOM 1621 C CA . LEU A 1 215 ? 0.347 -3.953 21.818 1.00 91.88 215 LEU A CA 1
ATOM 1622 C C . LEU A 1 215 ? -0.800 -3.348 21.000 1.00 91.88 215 LEU A C 1
ATOM 1624 O O . LEU A 1 215 ? -0.602 -2.949 19.855 1.00 91.88 215 LEU A O 1
ATOM 1628 N N . ALA A 1 216 ? -2.000 -3.259 21.575 1.00 94.06 216 ALA A N 1
ATOM 1629 C CA . ALA A 1 216 ? -3.138 -2.621 20.923 1.00 94.06 216 ALA A CA 1
ATOM 1630 C C . ALA A 1 216 ? -2.859 -1.131 20.665 1.00 94.06 216 ALA A C 1
ATOM 1632 O O . ALA A 1 216 ? -3.112 -0.638 19.567 1.00 94.06 216 ALA A O 1
ATOM 1633 N N . LEU A 1 217 ? -2.271 -0.427 21.635 1.00 93.25 217 LEU A N 1
ATOM 1634 C CA . LEU A 1 217 ? -1.864 0.969 21.486 1.00 93.25 217 LEU A CA 1
ATOM 1635 C C . LEU A 1 217 ? -0.748 1.139 20.452 1.00 93.25 217 LEU A C 1
ATOM 1637 O O . LEU A 1 217 ? -0.806 2.081 19.665 1.00 93.25 217 LEU A O 1
ATOM 1641 N N . GLU A 1 218 ? 0.206 0.206 20.379 1.00 91.81 218 GLU A N 1
ATOM 1642 C CA . GLU A 1 218 ? 1.212 0.177 19.311 1.00 91.81 218 GLU A CA 1
ATOM 1643 C C . GLU A 1 218 ? 0.550 0.029 17.930 1.00 91.81 218 GLU A C 1
ATOM 1645 O O . GLU A 1 218 ? 0.840 0.795 17.012 1.00 91.81 218 GLU A O 1
ATOM 1650 N N . HIS A 1 219 ? -0.411 -0.889 17.781 1.00 91.62 219 HIS A N 1
ATOM 1651 C CA . HIS A 1 219 ? -1.176 -1.040 16.542 1.00 91.62 219 HIS A CA 1
ATOM 1652 C C . HIS A 1 219 ? -1.971 0.221 16.186 1.00 91.62 219 HIS A C 1
ATOM 1654 O O . HIS A 1 219 ? -1.937 0.644 15.029 1.00 91.62 219 HIS A O 1
ATOM 1660 N N . ILE A 1 220 ? -2.622 0.869 17.155 1.00 89.25 220 ILE A N 1
ATOM 1661 C CA . ILE A 1 220 ? -3.299 2.152 16.918 1.00 89.25 220 ILE A CA 1
ATOM 1662 C C . ILE A 1 220 ? -2.287 3.212 16.493 1.00 89.25 220 ILE A C 1
ATOM 1664 O O . ILE A 1 220 ? -2.550 3.909 15.524 1.00 89.25 220 ILE A O 1
ATOM 1668 N N . ALA A 1 221 ? -1.118 3.296 17.131 1.00 88.25 221 ALA A N 1
ATOM 1669 C CA . ALA A 1 221 ? -0.082 4.263 16.778 1.00 88.25 221 ALA A CA 1
ATOM 1670 C C . ALA A 1 221 ? 0.471 4.060 15.360 1.00 88.25 221 ALA A C 1
ATOM 1672 O O . ALA A 1 221 ? 0.860 5.037 14.724 1.00 88.25 221 ALA A O 1
ATOM 1673 N N . THR A 1 222 ? 0.477 2.827 14.838 1.00 83.31 222 THR A N 1
ATOM 1674 C CA . THR A 1 222 ? 0.814 2.604 13.423 1.00 83.31 222 THR A CA 1
ATOM 1675 C C . THR A 1 222 ? -0.258 3.139 12.476 1.00 83.31 222 THR A C 1
ATOM 1677 O O . THR A 1 222 ? 0.079 3.640 11.416 1.00 83.31 222 THR A O 1
ATOM 1680 N N . VAL A 1 223 ? -1.542 3.073 12.834 1.00 82.12 223 VAL A N 1
ATOM 1681 C CA . VAL A 1 223 ? -2.640 3.527 11.961 1.00 82.12 223 VAL A CA 1
ATOM 1682 C C . VAL A 1 223 ? -2.885 5.034 12.096 1.00 82.12 223 VAL A C 1
ATOM 1684 O O . VAL A 1 223 ? -3.069 5.728 11.100 1.00 82.12 223 VAL A O 1
ATOM 1687 N N . ASP A 1 224 ? -2.872 5.534 13.328 1.00 82.75 224 ASP A N 1
ATOM 1688 C CA . ASP A 1 224 ? -3.049 6.931 13.711 1.00 82.75 224 ASP A CA 1
ATOM 1689 C C . ASP A 1 224 ? -2.024 7.291 14.809 1.00 82.75 224 ASP A C 1
ATOM 1691 O O . ASP A 1 224 ? -2.273 7.098 16.007 1.00 82.75 224 ASP A O 1
ATOM 1695 N N . PRO A 1 225 ? -0.851 7.831 14.422 1.00 84.81 225 PRO A N 1
ATOM 1696 C CA . PRO A 1 225 ? 0.204 8.195 15.365 1.00 84.81 225 PRO A CA 1
ATOM 1697 C C . PRO A 1 225 ? -0.198 9.278 16.369 1.00 84.81 225 PRO A C 1
ATOM 1699 O O . PRO A 1 225 ? 0.428 9.413 17.423 1.00 84.81 225 PRO A O 1
ATOM 1702 N N . GLN A 1 226 ? -1.188 10.116 16.053 1.00 84.38 226 GLN A N 1
ATOM 1703 C CA . GLN A 1 226 ? -1.649 11.151 16.974 1.00 84.38 226 GLN A CA 1
ATOM 1704 C C . GLN A 1 226 ? -2.542 10.538 18.048 1.00 84.38 226 GLN A C 1
ATOM 1706 O O . GLN A 1 226 ? -2.257 10.710 19.234 1.00 84.38 226 GLN A O 1
ATOM 1711 N N . LEU A 1 227 ? -3.561 9.780 17.642 1.00 85.88 227 LEU A N 1
ATOM 1712 C CA . LEU A 1 227 ? -4.445 9.085 18.571 1.00 85.88 227 LEU A CA 1
ATOM 1713 C C . LEU A 1 227 ? -3.664 8.084 19.430 1.00 85.88 227 LEU A C 1
ATOM 1715 O O . LEU A 1 227 ? -3.830 8.074 20.647 1.00 85.88 227 LEU A O 1
ATOM 1719 N N . GLY A 1 228 ? -2.758 7.309 18.827 1.00 89.25 228 GLY A N 1
ATOM 1720 C CA . GLY A 1 228 ? -1.906 6.363 19.550 1.00 89.25 228 GLY A CA 1
ATOM 1721 C C . GLY A 1 228 ? -1.091 7.031 20.660 1.00 89.25 228 GLY A C 1
ATOM 1722 O O . GLY A 1 228 ? -1.072 6.535 21.783 1.00 89.25 228 GLY A O 1
ATOM 1723 N N . ARG A 1 229 ? -0.499 8.208 20.399 1.00 90.38 229 ARG A N 1
ATOM 1724 C CA . ARG A 1 229 ? 0.215 8.990 21.427 1.00 90.38 229 ARG A CA 1
ATOM 1725 C C . ARG A 1 229 ? -0.704 9.452 22.556 1.00 90.38 229 ARG A C 1
ATOM 1727 O O . ARG A 1 229 ? -0.319 9.361 23.719 1.00 90.38 229 ARG A O 1
ATOM 1734 N N . SER A 1 230 ? -1.905 9.932 22.234 1.00 91.62 230 SER A N 1
ATOM 1735 C CA . SER A 1 230 ? -2.879 10.365 23.244 1.00 91.62 230 SER A CA 1
ATOM 1736 C C . SER A 1 230 ? -3.347 9.210 24.131 1.00 91.62 230 SER A C 1
ATOM 1738 O O . SER A 1 230 ? -3.401 9.358 25.349 1.00 91.62 230 SER A O 1
ATOM 1740 N N . LEU A 1 231 ? -3.638 8.046 23.547 1.00 92.81 231 LEU A N 1
ATOM 1741 C CA . LEU A 1 231 ? -4.056 6.867 24.308 1.00 92.81 231 LEU A CA 1
ATOM 1742 C C . LEU A 1 231 ? -2.903 6.273 25.126 1.00 92.81 231 LEU A C 1
ATOM 1744 O O . LEU A 1 231 ? -3.122 5.864 26.263 1.00 92.81 231 LEU A O 1
ATOM 1748 N N . GLN A 1 232 ? -1.675 6.285 24.596 1.00 94.56 232 GLN A N 1
ATOM 1749 C CA . GLN A 1 232 ? -0.484 5.889 25.352 1.00 94.56 232 GLN A CA 1
ATOM 1750 C C . GLN A 1 232 ? -0.267 6.794 26.565 1.00 94.56 232 GLN A C 1
ATOM 1752 O O . GLN A 1 232 ? -0.015 6.296 27.657 1.00 94.56 232 GLN A O 1
ATOM 1757 N N . TYR A 1 233 ? -0.446 8.107 26.406 1.00 93.81 233 TYR A N 1
ATOM 1758 C CA . TYR A 1 233 ? -0.365 9.047 27.520 1.00 93.81 233 TYR A CA 1
ATOM 1759 C C . TYR A 1 233 ? -1.382 8.719 28.623 1.00 93.81 233 TYR A C 1
ATOM 1761 O O . TYR A 1 233 ? -0.997 8.630 29.790 1.00 93.81 233 TYR A O 1
ATOM 1769 N N . LEU A 1 234 ? -2.647 8.472 28.259 1.00 94.19 234 LEU A N 1
ATOM 1770 C CA . LEU A 1 234 ? -3.687 8.055 29.207 1.00 94.19 234 LEU A CA 1
ATOM 1771 C C . LEU A 1 234 ? -3.355 6.719 29.877 1.00 94.19 234 LEU A C 1
ATOM 1773 O O . LEU A 1 234 ? -3.577 6.562 31.074 1.00 94.19 234 LEU A O 1
ATOM 1777 N N . TYR A 1 235 ? -2.804 5.764 29.128 1.00 95.06 235 TYR A N 1
ATOM 1778 C CA . TYR A 1 235 ? -2.391 4.481 29.680 1.00 95.06 235 TYR A CA 1
ATOM 1779 C C . TYR A 1 235 ? -1.252 4.645 30.687 1.00 95.06 235 TYR A C 1
ATOM 1781 O O . TYR A 1 235 ? -1.341 4.101 31.786 1.00 95.06 235 TYR A O 1
ATOM 1789 N N . ASP A 1 236 ? -0.214 5.416 30.370 1.00 95.31 236 ASP A N 1
ATOM 1790 C CA . ASP A 1 236 ? 0.942 5.625 31.250 1.00 95.31 236 ASP A CA 1
ATOM 1791 C C . ASP A 1 236 ? 0.564 6.380 32.535 1.00 95.31 236 ASP A C 1
ATOM 1793 O O . ASP A 1 236 ? 1.085 6.066 33.607 1.00 95.31 236 ASP A O 1
ATOM 1797 N N . HIS A 1 237 ? -0.398 7.304 32.445 1.00 94.75 237 HIS A N 1
ATOM 1798 C CA . HIS A 1 237 ? -0.874 8.135 33.558 1.00 94.75 237 HIS A CA 1
ATOM 1799 C C . HIS A 1 237 ? -2.192 7.642 34.162 1.00 94.75 237 HIS A C 1
ATOM 1801 O O . HIS A 1 237 ? -2.807 8.363 34.933 1.00 94.75 237 HIS A O 1
ATOM 1807 N N . ARG A 1 238 ? -2.625 6.405 33.887 1.00 94.50 238 ARG A N 1
ATOM 1808 C CA . ARG A 1 238 ? -3.921 5.835 34.326 1.00 94.50 238 ARG A CA 1
ATOM 1809 C C . ARG A 1 238 ? -4.191 5.832 35.842 1.00 94.50 238 ARG A C 1
ATOM 1811 O O . ARG A 1 238 ? -5.262 5.425 36.271 1.00 94.50 238 ARG A O 1
ATOM 1818 N N . HIS A 1 239 ? -3.204 6.200 36.652 1.00 93.56 239 HIS A N 1
ATOM 1819 C CA . HIS A 1 239 ? -3.296 6.309 38.110 1.00 93.56 239 HIS A CA 1
ATOM 1820 C C . HIS A 1 239 ? -3.134 7.757 38.606 1.00 93.56 239 HIS A C 1
ATOM 1822 O O . HIS A 1 239 ? -3.036 7.981 39.811 1.00 93.56 239 HIS A O 1
ATOM 1828 N N . ASP A 1 240 ? -3.057 8.725 37.693 1.00 93.12 240 ASP A N 1
ATOM 1829 C CA . ASP A 1 240 ? -2.962 10.149 37.981 1.00 93.12 240 ASP A CA 1
ATOM 1830 C C . ASP A 1 240 ? -4.365 10.766 38.034 1.00 93.12 240 ASP A C 1
ATOM 1832 O O . ASP A 1 240 ? -5.138 10.663 37.082 1.00 93.12 240 ASP A O 1
ATOM 1836 N N . ALA A 1 241 ? -4.659 11.449 39.140 1.00 91.50 241 ALA A N 1
ATOM 1837 C CA . ALA A 1 241 ? -5.920 12.151 39.353 1.00 91.50 241 ALA A CA 1
ATOM 1838 C C . ALA A 1 241 ? -6.161 13.281 38.335 1.00 91.50 241 ALA A C 1
ATOM 1840 O O . ALA A 1 241 ? -7.302 13.697 38.152 1.00 91.50 241 ALA A O 1
ATOM 1841 N N . SER A 1 242 ? -5.115 13.757 37.644 1.00 91.81 242 SER A N 1
ATOM 1842 C CA . SER A 1 242 ? -5.237 14.772 36.590 1.00 91.81 242 SER A CA 1
ATOM 1843 C C . SER A 1 242 ? -6.106 14.332 35.402 1.00 91.81 242 SER A C 1
ATOM 1845 O O . SER A 1 242 ? -6.581 15.187 34.656 1.00 91.81 242 SER A O 1
ATOM 1847 N N . ILE A 1 243 ? -6.361 13.026 35.233 1.00 92.25 243 ILE A N 1
ATOM 1848 C CA . ILE A 1 243 ? -7.275 12.494 34.207 1.00 92.25 243 ILE A CA 1
ATOM 1849 C C . ILE A 1 243 ? -8.696 13.029 34.396 1.00 92.25 243 ILE A C 1
ATOM 1851 O O . ILE A 1 243 ? -9.355 13.369 33.411 1.00 92.25 243 ILE A O 1
ATOM 1855 N N . ASP A 1 244 ? -9.151 13.150 35.643 1.00 91.75 244 ASP A N 1
ATOM 1856 C CA . ASP A 1 244 ? -10.507 13.596 35.974 1.00 91.75 244 ASP A CA 1
ATOM 1857 C C . ASP A 1 244 ? -10.753 15.043 35.498 1.00 91.75 244 ASP A C 1
ATOM 1859 O O . ASP A 1 244 ? -11.869 15.399 35.111 1.00 91.75 244 ASP A O 1
ATOM 1863 N N . ASP A 1 245 ? -9.693 15.856 35.444 1.00 92.62 245 ASP A N 1
ATOM 1864 C CA . ASP A 1 245 ? -9.733 17.256 35.011 1.00 92.62 245 ASP A CA 1
ATOM 1865 C C . ASP A 1 245 ? -9.710 17.420 33.477 1.00 92.62 245 ASP A C 1
ATOM 1867 O O . ASP A 1 245 ? -9.958 18.515 32.965 1.00 92.62 245 ASP A O 1
ATOM 1871 N N . MET A 1 246 ? -9.436 16.353 32.712 1.00 90.75 246 MET A N 1
ATOM 1872 C CA . MET A 1 246 ? -9.326 16.425 31.245 1.00 90.75 246 MET A CA 1
ATOM 1873 C C . MET A 1 246 ? -10.681 16.569 30.539 1.00 90.75 246 MET A C 1
ATOM 1875 O O . MET A 1 246 ? -10.717 16.911 29.356 1.00 90.75 246 MET A O 1
ATOM 1879 N N . GLY A 1 247 ? -11.795 16.296 31.229 1.00 90.44 247 GLY A N 1
ATOM 1880 C CA . GLY A 1 247 ? -13.147 16.444 30.674 1.00 90.44 247 GLY A CA 1
ATOM 1881 C C . GLY A 1 247 ? -13.448 15.512 29.492 1.00 90.44 247 GLY A C 1
ATOM 1882 O O . GLY A 1 247 ? -14.301 15.824 28.658 1.00 90.44 247 GLY A O 1
ATOM 1883 N N . LEU A 1 248 ? -12.737 14.385 29.392 1.00 92.31 248 LEU A N 1
ATOM 1884 C CA . LEU A 1 248 ? -12.964 13.376 28.361 1.00 92.31 248 LEU A CA 1
ATOM 1885 C C . LEU A 1 248 ? -14.263 12.610 28.635 1.00 92.31 248 LEU A C 1
ATOM 1887 O O . LEU A 1 248 ? -14.695 12.465 29.777 1.00 92.31 248 LEU A O 1
ATOM 1891 N N . THR A 1 249 ? -14.877 12.084 27.580 1.00 94.50 249 THR A N 1
ATOM 1892 C CA . THR A 1 249 ? -16.082 11.244 27.658 1.00 94.50 249 THR A CA 1
ATOM 1893 C C . THR A 1 249 ? -15.866 9.944 26.892 1.00 94.50 249 THR A C 1
ATOM 1895 O O . THR A 1 249 ? -14.895 9.819 26.146 1.00 94.50 249 THR A O 1
ATOM 1898 N N . PHE A 1 250 ? -16.757 8.964 27.054 1.00 94.31 250 PHE A N 1
ATOM 1899 C CA . PHE A 1 250 ? -16.706 7.675 26.350 1.00 94.31 250 PHE A CA 1
ATOM 1900 C C . PHE A 1 250 ? -17.140 7.821 24.878 1.00 94.31 250 PHE A C 1
ATOM 1902 O O . PHE A 1 250 ? -18.107 7.209 24.418 1.00 94.31 250 PHE A O 1
ATOM 1909 N N . VAL A 1 251 ? -16.420 8.662 24.137 1.00 89.44 251 VAL A N 1
ATOM 1910 C CA . VAL A 1 251 ? -16.630 9.003 22.729 1.00 89.44 251 VAL A CA 1
ATOM 1911 C C . VAL A 1 251 ? -15.290 8.922 22.004 1.00 89.44 251 VAL A C 1
ATOM 1913 O O . VAL A 1 251 ? -14.280 9.406 22.507 1.00 89.44 251 VAL A O 1
ATOM 1916 N N . LEU A 1 252 ? -15.279 8.314 20.818 1.00 81.69 252 LEU A N 1
ATOM 1917 C CA . LEU A 1 252 ? -14.066 8.057 20.040 1.00 81.69 252 LEU A CA 1
ATOM 1918 C C . LEU A 1 252 ? -13.611 9.301 19.244 1.00 81.69 252 LEU A C 1
ATOM 1920 O O . LEU A 1 252 ? -14.273 9.648 18.257 1.00 81.69 252 LEU A O 1
ATOM 1924 N N . PRO A 1 253 ? -12.475 9.950 19.571 1.00 67.19 253 PRO A N 1
ATOM 1925 C CA . PRO A 1 253 ? -11.968 11.090 18.803 1.00 67.19 253 PRO A CA 1
ATOM 1926 C C . PRO A 1 253 ? -11.439 10.644 17.425 1.00 67.19 253 PRO A C 1
ATOM 1928 O O . PRO A 1 253 ? -10.908 9.539 17.321 1.00 67.19 253 PRO A O 1
ATOM 1931 N N . PRO A 1 254 ? -11.534 11.464 16.357 1.00 58.91 254 PRO A N 1
ATOM 1932 C CA . PRO A 1 254 ? -12.144 12.798 16.267 1.00 58.91 254 PRO A CA 1
ATOM 1933 C C . PRO A 1 254 ? -13.661 12.783 15.976 1.00 58.91 254 PRO A C 1
ATOM 1935 O O . PRO A 1 254 ? -14.226 13.797 15.572 1.00 58.91 254 PRO A O 1
ATOM 1938 N N . SER A 1 255 ? -14.334 11.639 16.107 1.00 66.00 255 SER A N 1
ATOM 1939 C CA . SER A 1 255 ? -15.774 11.529 15.846 1.00 66.00 255 SER A CA 1
ATOM 1940 C C . SER A 1 255 ? -16.628 11.805 17.086 1.00 66.00 255 SER A C 1
ATOM 1942 O O . SER A 1 255 ? -16.123 11.924 18.196 1.00 66.00 255 SER A O 1
ATOM 1944 N N . SER A 1 256 ? -17.950 11.832 16.903 1.00 72.62 256 SER A N 1
ATOM 1945 C CA . SER A 1 256 ? -18.928 11.806 18.000 1.00 72.62 256 SER A CA 1
ATOM 1946 C C . SER A 1 256 ? -19.498 10.402 18.249 1.00 72.62 256 SER A C 1
ATOM 1948 O O . SER A 1 256 ? -20.606 10.279 18.766 1.00 72.62 256 SER A O 1
ATOM 1950 N N . MET A 1 257 ? -18.793 9.338 17.839 1.00 81.38 257 MET A N 1
ATOM 1951 C CA . MET A 1 257 ? -19.253 7.964 18.048 1.00 81.38 257 MET A CA 1
ATOM 1952 C C . MET A 1 257 ? -19.147 7.589 19.535 1.00 81.38 257 MET A C 1
ATOM 1954 O O . MET A 1 257 ? -18.034 7.572 20.065 1.00 81.38 257 MET A O 1
ATOM 1958 N N . PRO A 1 258 ? -20.262 7.256 20.207 1.00 87.75 258 PRO A N 1
ATOM 1959 C CA . PRO A 1 258 ? -20.225 6.784 21.583 1.00 87.75 258 PRO A CA 1
ATOM 1960 C C . PRO A 1 258 ? -19.648 5.362 21.654 1.00 87.75 258 PRO A C 1
ATOM 1962 O O . PRO A 1 258 ? -20.025 4.496 20.867 1.00 87.75 258 PRO A O 1
ATOM 1965 N N . LEU A 1 259 ? -18.756 5.123 22.616 1.00 90.31 259 LEU A N 1
ATOM 1966 C CA . LEU A 1 259 ? -18.132 3.817 22.880 1.00 90.31 259 LEU A CA 1
ATOM 1967 C C . LEU A 1 259 ? -19.036 2.880 23.698 1.00 90.31 259 LEU A C 1
ATOM 1969 O O . LEU A 1 259 ? -18.848 1.668 23.699 1.00 90.31 259 LEU A O 1
ATOM 1973 N N . CYS A 1 260 ? -20.010 3.443 24.411 1.00 90.44 260 CYS A N 1
ATOM 1974 C CA . CYS A 1 260 ? -21.007 2.719 25.192 1.00 90.44 260 CYS A CA 1
ATOM 1975 C C . CYS A 1 260 ? -22.334 3.489 25.207 1.00 90.44 260 CYS A C 1
ATOM 1977 O O . CYS A 1 260 ? -22.401 4.651 24.789 1.00 90.44 260 CYS A O 1
ATOM 1979 N N . ASP A 1 261 ? -23.390 2.871 25.736 1.00 89.00 261 ASP A N 1
ATOM 1980 C CA . ASP A 1 261 ? -24.671 3.548 25.937 1.00 89.00 261 ASP A CA 1
ATOM 1981 C C . ASP A 1 261 ? -24.478 4.827 26.762 1.00 89.00 261 ASP A C 1
ATOM 1983 O O . ASP A 1 261 ? -23.877 4.806 27.837 1.00 89.00 261 ASP A O 1
ATOM 1987 N N . LYS A 1 262 ? -24.977 5.953 26.234 1.00 88.12 262 LYS A N 1
ATOM 1988 C CA . LYS A 1 262 ? -24.798 7.299 26.812 1.00 88.12 262 LYS A CA 1
ATOM 1989 C C . LYS A 1 262 ? -23.330 7.696 27.031 1.00 88.12 262 LYS A C 1
ATOM 1991 O O . LYS A 1 262 ? -23.021 8.442 27.954 1.00 88.12 262 LYS A O 1
ATOM 1996 N N . GLY A 1 263 ? -22.420 7.239 26.165 1.00 90.25 263 GLY A N 1
ATOM 1997 C CA . GLY A 1 263 ? -20.987 7.523 26.288 1.00 90.25 263 GLY A CA 1
ATOM 1998 C C . GLY A 1 263 ? -20.632 9.014 26.342 1.00 90.25 263 GLY A C 1
ATOM 1999 O O . GLY A 1 263 ? -19.714 9.388 27.060 1.00 90.25 263 GLY A O 1
ATOM 2000 N N . ALA A 1 264 ? -21.407 9.876 25.674 1.00 90.44 264 ALA A N 1
ATOM 2001 C CA . ALA A 1 264 ? -21.235 11.332 25.730 1.00 90.44 264 ALA A CA 1
ATOM 2002 C C . ALA A 1 264 ? -21.553 11.948 27.108 1.00 90.44 264 ALA A C 1
ATOM 2004 O O . ALA A 1 264 ? -21.016 12.999 27.438 1.00 90.44 264 ALA A O 1
ATOM 2005 N N . ASP A 1 265 ? -22.393 11.293 27.915 1.00 92.81 265 ASP A N 1
ATOM 2006 C CA . ASP A 1 265 ? -22.757 11.745 29.265 1.00 92.81 265 ASP A CA 1
ATOM 2007 C C . ASP A 1 265 ? -21.844 11.134 30.343 1.00 92.81 265 ASP A C 1
ATOM 2009 O O . ASP A 1 265 ? -21.919 11.494 31.520 1.00 92.81 265 ASP A O 1
ATOM 2013 N N . ARG A 1 266 ? -20.996 10.172 29.961 1.00 95.06 266 ARG A N 1
ATOM 2014 C CA . ARG A 1 266 ? -20.117 9.436 30.868 1.00 95.06 266 ARG A CA 1
ATOM 2015 C C . ARG A 1 266 ? -18.707 10.009 30.791 1.00 95.06 266 ARG A C 1
ATOM 2017 O O . ARG A 1 266 ? -18.029 9.832 29.783 1.00 95.06 266 ARG A O 1
ATOM 2024 N N . LEU A 1 267 ? -18.268 10.662 31.866 1.00 95.38 267 LEU A N 1
ATOM 2025 C CA . LEU A 1 267 ? -16.909 11.192 31.982 1.00 95.38 267 LEU A CA 1
ATOM 2026 C C . LEU A 1 267 ? -15.881 10.070 32.163 1.00 95.38 267 LEU A C 1
ATOM 2028 O O . LEU A 1 267 ? -16.134 9.080 32.863 1.00 95.38 267 LEU A O 1
ATOM 2032 N N . VAL A 1 268 ? -14.718 10.254 31.547 1.00 95.69 268 VAL A N 1
ATOM 2033 C CA . VAL A 1 268 ? -13.533 9.440 31.810 1.00 95.69 268 VAL A CA 1
ATOM 2034 C C . VAL A 1 268 ? -12.889 9.946 33.094 1.00 95.69 268 VAL A C 1
ATOM 2036 O O . VAL A 1 268 ? -12.633 11.137 33.239 1.00 95.69 268 VAL A O 1
ATOM 2039 N N . THR A 1 269 ? -12.650 9.031 34.020 1.00 95.56 269 THR A N 1
ATOM 2040 C CA . THR A 1 269 ? -12.019 9.280 35.313 1.00 95.56 269 THR A CA 1
ATOM 2041 C C . THR A 1 269 ? -10.904 8.270 35.536 1.00 95.56 269 THR A C 1
ATOM 2043 O O . THR A 1 269 ? -10.813 7.249 34.849 1.00 95.56 269 THR A O 1
ATOM 2046 N N . THR A 1 270 ? -10.083 8.513 36.545 1.00 95.62 270 THR A N 1
ATOM 2047 C CA . THR A 1 270 ? -8.996 7.631 36.983 1.00 95.62 270 THR A CA 1
ATOM 2048 C C . THR A 1 270 ? -9.495 6.204 37.256 1.00 95.62 270 THR A C 1
ATOM 2050 O O . THR A 1 270 ? -8.807 5.233 36.950 1.00 95.62 270 THR A O 1
ATOM 2053 N N . ASP A 1 271 ? -10.733 6.057 37.743 1.00 95.56 271 ASP A N 1
ATOM 2054 C CA . ASP A 1 271 ? -11.346 4.754 38.034 1.00 95.56 271 ASP A CA 1
ATOM 2055 C C . ASP A 1 271 ? -11.770 3.974 36.779 1.00 95.56 271 ASP A C 1
ATOM 2057 O O . ASP A 1 271 ? -11.859 2.746 36.816 1.00 95.56 271 ASP A O 1
ATOM 2061 N N . ASN A 1 272 ? -12.068 4.662 35.671 1.00 96.00 272 ASN A N 1
ATOM 2062 C CA . ASN A 1 272 ? -12.666 4.051 34.479 1.00 96.00 272 ASN A CA 1
ATOM 2063 C C . ASN A 1 272 ? -11.846 4.245 33.189 1.00 96.00 272 ASN A C 1
ATOM 2065 O O . ASN A 1 272 ? -12.237 3.741 32.135 1.00 96.00 272 ASN A O 1
ATOM 2069 N N . VAL A 1 273 ? -10.689 4.911 33.258 1.00 95.94 273 VAL A N 1
ATOM 2070 C CA . VAL A 1 273 ? -9.823 5.172 32.097 1.00 95.94 273 VAL A CA 1
ATOM 2071 C C . VAL A 1 273 ? -9.360 3.888 31.411 1.00 95.94 273 VAL A C 1
ATOM 2073 O O . VAL A 1 273 ? -9.252 3.849 30.190 1.00 95.94 273 VAL A O 1
ATOM 2076 N N . VAL A 1 274 ? -9.141 2.808 32.165 1.00 95.44 274 VAL A N 1
ATOM 2077 C CA . VAL A 1 274 ? -8.761 1.509 31.587 1.00 95.44 274 VAL A CA 1
ATOM 2078 C C . VAL A 1 274 ? -9.893 0.946 30.726 1.00 95.44 274 VAL A C 1
ATOM 2080 O O . VAL A 1 274 ? -9.644 0.500 29.613 1.00 95.44 274 VAL A O 1
ATOM 2083 N N . GLU A 1 275 ? -11.143 1.061 31.181 1.00 95.81 275 GLU A N 1
ATOM 2084 C CA . GLU A 1 275 ? -12.314 0.659 30.394 1.00 95.81 275 GLU A CA 1
ATOM 2085 C C . GLU A 1 275 ? -12.473 1.533 29.144 1.00 95.81 275 GLU A C 1
ATOM 2087 O O . GLU A 1 275 ? -12.765 1.025 28.062 1.00 95.81 275 GLU A O 1
ATOM 2092 N N . PHE A 1 276 ? -12.242 2.844 29.268 1.00 95.38 276 PHE A N 1
ATOM 2093 C CA . PHE A 1 276 ? -12.227 3.750 28.121 1.00 95.38 276 PHE A CA 1
ATOM 2094 C C . PHE A 1 276 ? -11.183 3.319 27.079 1.00 95.38 276 PHE A C 1
ATOM 2096 O O . PHE A 1 276 ? -11.497 3.255 25.888 1.00 95.38 276 PHE A O 1
ATOM 2103 N N . LEU A 1 277 ? -9.965 2.979 27.513 1.00 95.25 277 LEU A N 1
ATOM 2104 C CA . LEU A 1 277 ? -8.892 2.494 26.641 1.00 95.25 277 LEU A CA 1
ATOM 2105 C C . LEU A 1 277 ? -9.264 1.163 25.971 1.00 95.25 277 LEU A C 1
ATOM 2107 O O . LEU A 1 277 ? -9.125 1.043 24.752 1.00 95.25 277 LEU A O 1
ATOM 2111 N N . ASP A 1 278 ? -9.793 0.200 26.732 1.00 95.19 278 ASP A N 1
ATOM 2112 C CA . ASP A 1 278 ? -10.233 -1.107 26.224 1.00 95.19 278 ASP A CA 1
ATOM 2113 C C . ASP A 1 278 ? -11.334 -0.967 25.166 1.00 95.19 278 ASP A C 1
ATOM 2115 O O . ASP A 1 278 ? -11.242 -1.558 24.084 1.00 95.19 278 ASP A O 1
ATOM 2119 N N . LEU A 1 279 ? -12.356 -0.150 25.434 1.00 94.44 279 LEU A N 1
ATOM 2120 C CA . LEU A 1 279 ? -13.447 0.099 24.490 1.00 94.44 279 LEU A CA 1
ATOM 2121 C C . LEU A 1 279 ? -12.962 0.840 23.243 1.00 94.44 279 LEU A C 1
ATOM 2123 O O . LEU A 1 279 ? -13.362 0.492 22.130 1.00 94.44 279 LEU A O 1
ATOM 2127 N N . THR A 1 280 ? -12.077 1.824 23.408 1.00 92.50 280 THR A N 1
ATOM 2128 C CA . THR A 1 280 ? -11.474 2.566 22.292 1.00 92.50 280 THR A CA 1
ATOM 2129 C C . THR A 1 280 ? -10.694 1.620 21.382 1.00 92.50 280 THR A C 1
ATOM 2131 O O . THR A 1 280 ? -10.927 1.596 20.170 1.00 92.50 280 THR A O 1
ATOM 2134 N N . ALA A 1 281 ? -9.817 0.791 21.956 1.00 93.25 281 ALA A N 1
ATOM 2135 C CA . ALA A 1 281 ? -9.024 -0.176 21.207 1.00 93.25 281 ALA A CA 1
ATOM 2136 C C . ALA A 1 281 ? -9.904 -1.226 20.516 1.00 93.25 281 ALA A C 1
ATOM 2138 O O . ALA A 1 281 ? -9.742 -1.475 19.320 1.00 93.25 281 ALA A O 1
ATOM 2139 N N . THR A 1 282 ? -10.886 -1.780 21.231 1.00 93.69 282 THR A N 1
ATOM 2140 C CA . THR A 1 282 ? -11.842 -2.764 20.695 1.00 93.69 282 THR A CA 1
ATOM 2141 C C . THR A 1 282 ? -12.684 -2.192 19.557 1.00 93.69 282 THR A C 1
ATOM 2143 O O . THR A 1 282 ? -12.998 -2.887 18.589 1.00 93.69 282 THR A O 1
ATOM 2146 N N . THR A 1 283 ? -13.043 -0.912 19.638 1.00 90.81 283 THR A N 1
ATOM 2147 C CA . THR A 1 283 ? -13.786 -0.229 18.574 1.00 90.81 283 THR A CA 1
ATOM 2148 C C . THR A 1 283 ? -12.914 -0.033 17.339 1.00 90.81 283 THR A C 1
ATOM 2150 O O . THR A 1 283 ? -13.297 -0.447 16.246 1.00 90.81 283 THR A O 1
ATOM 2153 N N . MET A 1 284 ? -11.717 0.533 17.511 1.00 88.12 284 MET A N 1
ATOM 2154 C CA . MET A 1 284 ? -10.802 0.884 16.418 1.00 88.12 284 MET A CA 1
ATOM 2155 C C . MET A 1 284 ? -10.218 -0.327 15.685 1.00 88.12 284 MET A C 1
ATOM 2157 O O . MET A 1 284 ? -10.082 -0.294 14.463 1.00 88.12 284 MET A O 1
ATOM 2161 N N . LEU A 1 285 ? -9.845 -1.372 16.425 1.00 92.12 285 LEU A N 1
ATOM 2162 C CA . LEU A 1 285 ? -9.072 -2.503 15.904 1.00 92.12 285 LEU A CA 1
ATOM 2163 C C . LEU A 1 285 ? -9.906 -3.759 15.646 1.00 92.12 285 LEU A C 1
ATOM 2165 O O . LEU A 1 285 ? -9.367 -4.733 15.125 1.00 92.12 285 LEU A O 1
ATOM 2169 N N . ASP A 1 286 ? -11.188 -3.762 16.016 1.00 92.50 286 ASP A N 1
ATOM 2170 C CA . ASP A 1 286 ? -12.046 -4.928 15.836 1.00 92.50 286 ASP A CA 1
ATOM 2171 C C . ASP A 1 286 ? -13.473 -4.558 15.411 1.00 92.50 286 ASP A C 1
ATOM 2173 O O . ASP A 1 286 ? -13.808 -4.595 14.227 1.00 92.50 286 ASP A O 1
ATOM 2177 N N . THR A 1 287 ? -14.332 -4.179 16.353 1.00 91.06 287 THR A N 1
ATOM 2178 C CA . THR A 1 287 ? -15.792 -4.189 16.147 1.00 91.06 287 THR A CA 1
ATOM 2179 C C . THR A 1 287 ? -16.269 -3.282 15.011 1.00 91.06 287 THR A C 1
ATOM 2181 O O . THR A 1 287 ? -17.101 -3.708 14.208 1.00 91.06 287 THR A O 1
ATOM 2184 N N . ALA A 1 288 ? -15.721 -2.071 14.875 1.00 87.88 288 ALA A N 1
ATOM 2185 C CA . ALA A 1 288 ? -16.155 -1.124 13.847 1.00 87.88 288 ALA A CA 1
ATOM 2186 C C . ALA A 1 288 ? -15.498 -1.349 12.469 1.00 87.88 288 ALA A C 1
ATOM 2188 O O . ALA A 1 288 ? -15.883 -0.701 11.493 1.00 87.88 288 ALA A O 1
ATOM 2189 N N . ILE A 1 289 ? -14.532 -2.265 12.358 1.00 90.56 289 ILE A N 1
ATOM 2190 C CA . ILE A 1 289 ? -13.885 -2.633 11.085 1.00 90.56 289 ILE A CA 1
ATOM 2191 C C . ILE A 1 289 ? -14.139 -4.082 10.661 1.00 90.56 289 ILE A C 1
ATOM 2193 O O . ILE A 1 289 ? -13.863 -4.451 9.517 1.00 90.56 289 ILE A O 1
ATOM 2197 N N . ARG A 1 290 ? -14.670 -4.911 11.565 1.00 94.00 290 ARG A N 1
ATOM 2198 C CA . ARG A 1 290 ? -14.944 -6.332 11.342 1.00 94.00 290 ARG A CA 1
ATOM 2199 C C . ARG A 1 290 ? -15.780 -6.597 10.086 1.00 94.00 290 ARG A C 1
ATOM 2201 O O . ARG A 1 290 ? -15.371 -7.463 9.318 1.00 94.00 290 ARG A O 1
ATOM 2208 N N . PRO A 1 291 ? -16.843 -5.828 9.768 1.00 93.50 291 PRO A N 1
ATOM 2209 C CA . PRO A 1 291 ? -17.570 -6.015 8.513 1.00 93.50 291 PRO A CA 1
ATOM 2210 C C . PRO A 1 291 ? -16.685 -5.875 7.263 1.00 93.50 291 PRO A C 1
ATOM 2212 O O . PRO A 1 291 ? -16.817 -6.662 6.327 1.00 93.50 291 PRO A O 1
ATOM 2215 N N . GLN A 1 292 ? -15.756 -4.912 7.240 1.00 93.00 292 GLN A N 1
ATOM 2216 C CA . GLN A 1 292 ? -14.813 -4.710 6.133 1.00 93.00 292 GLN A CA 1
ATOM 2217 C C . GLN A 1 292 ? -13.800 -5.859 6.036 1.00 93.00 292 GLN A C 1
ATOM 2219 O O . GLN A 1 292 ? -13.523 -6.342 4.936 1.00 93.00 292 GLN A O 1
ATOM 2224 N N . VAL A 1 293 ? -13.272 -6.313 7.179 1.00 95.88 293 VAL A N 1
ATOM 2225 C CA . VAL A 1 293 ? -12.354 -7.463 7.272 1.00 95.88 293 VAL A CA 1
ATOM 2226 C C . VAL A 1 293 ? -13.036 -8.735 6.759 1.00 95.88 293 VAL A C 1
ATOM 2228 O O . VAL A 1 293 ? -12.469 -9.450 5.929 1.00 95.88 293 VAL A O 1
ATOM 2231 N N . ASP A 1 294 ? -14.267 -8.993 7.199 1.00 96.69 294 ASP A N 1
ATOM 2232 C CA . ASP A 1 294 ? -15.054 -10.161 6.802 1.00 96.69 294 ASP A CA 1
ATOM 2233 C C . ASP A 1 294 ? -15.417 -10.114 5.315 1.00 96.69 294 ASP A C 1
ATOM 2235 O O . ASP A 1 294 ? -15.286 -11.122 4.617 1.00 96.69 294 ASP A O 1
ATOM 2239 N N . ALA A 1 295 ? -15.798 -8.942 4.796 1.00 92.75 295 ALA A N 1
ATOM 2240 C CA . ALA A 1 295 ? -16.076 -8.753 3.376 1.00 92.75 295 ALA A CA 1
ATOM 2241 C C . ALA A 1 295 ? -14.836 -9.025 2.512 1.00 92.75 295 ALA A C 1
ATOM 2243 O O . ALA A 1 295 ? -14.932 -9.770 1.535 1.00 92.75 295 ALA A O 1
ATOM 2244 N N . PHE A 1 296 ? -13.666 -8.496 2.892 1.00 96.12 296 PHE A N 1
ATOM 2245 C CA . PHE A 1 296 ? -12.406 -8.807 2.211 1.00 96.12 296 PHE A CA 1
ATOM 2246 C C . PHE A 1 296 ? -12.127 -10.307 2.226 1.00 96.12 296 PHE A C 1
ATOM 2248 O O . PHE A 1 296 ? -11.872 -10.895 1.176 1.00 96.12 296 PHE A O 1
ATOM 2255 N N . ARG A 1 297 ? -12.195 -10.945 3.401 1.00 97.62 297 ARG A N 1
ATOM 2256 C CA . ARG A 1 297 ? -11.917 -12.381 3.548 1.00 97.62 297 ARG A CA 1
ATOM 2257 C C . ARG A 1 297 ? -12.882 -13.220 2.712 1.00 97.62 297 ARG A C 1
ATOM 2259 O O . ARG A 1 297 ? -12.438 -14.152 2.051 1.00 97.62 297 ARG A O 1
ATOM 2266 N N . ALA A 1 298 ? -14.166 -12.868 2.668 1.00 95.19 298 ALA A N 1
ATOM 2267 C CA . ALA A 1 298 ? -15.149 -13.529 1.810 1.00 95.19 298 ALA A CA 1
ATOM 2268 C C . ALA A 1 298 ? -14.822 -13.363 0.314 1.00 95.19 298 ALA A C 1
ATOM 2270 O O . ALA A 1 298 ? -14.915 -14.321 -0.453 1.00 95.19 298 ALA A O 1
ATOM 2271 N N . GLY A 1 299 ? -14.391 -12.167 -0.093 1.00 87.69 299 GLY A N 1
ATOM 2272 C CA . GLY A 1 299 ? -13.898 -11.894 -1.439 1.00 87.69 299 GLY A CA 1
ATOM 2273 C C . GLY A 1 299 ? -12.692 -12.752 -1.812 1.00 87.69 299 GLY A C 1
ATOM 2274 O O . GLY A 1 299 ? -12.718 -13.450 -2.824 1.00 87.69 299 GLY A O 1
ATOM 2275 N N . PHE A 1 300 ? -11.675 -12.763 -0.953 1.00 94.19 300 PHE A N 1
ATOM 2276 C CA . PHE A 1 300 ? -10.468 -13.569 -1.124 1.00 94.19 300 PHE A CA 1
ATOM 2277 C C . PHE A 1 300 ? -10.805 -15.063 -1.230 1.00 94.19 300 PHE A C 1
ATOM 2279 O O . PHE A 1 300 ? -10.404 -15.721 -2.189 1.00 94.19 300 PHE A O 1
ATOM 2286 N N . ALA A 1 301 ? -11.632 -15.566 -0.304 1.00 95.06 301 ALA A N 1
ATOM 2287 C CA . ALA A 1 301 ? -12.077 -16.959 -0.236 1.00 95.06 301 ALA A CA 1
ATOM 2288 C C . ALA A 1 301 ? -12.815 -17.444 -1.493 1.00 95.06 301 ALA A C 1
ATOM 2290 O O . ALA A 1 301 ? -12.882 -18.649 -1.731 1.00 95.06 301 ALA A O 1
ATOM 2291 N N . SER A 1 302 ? -13.377 -16.527 -2.290 1.00 93.19 302 SER A N 1
ATOM 2292 C CA . SER A 1 302 ? -14.060 -16.875 -3.541 1.00 93.19 302 SER A CA 1
ATOM 2293 C C . SER A 1 302 ? -13.112 -17.231 -4.693 1.00 93.19 302 SER A C 1
ATOM 2295 O O . SER A 1 302 ? -13.566 -17.827 -5.665 1.00 93.19 302 SER A O 1
ATOM 2297 N N . ILE A 1 303 ? -11.820 -16.897 -4.575 1.00 87.69 303 ILE A N 1
ATOM 2298 C CA . ILE A 1 303 ? -10.783 -17.178 -5.581 1.00 87.69 303 ILE A CA 1
ATOM 2299 C C . ILE A 1 303 ? -9.702 -18.110 -5.017 1.00 87.69 303 ILE A C 1
ATOM 2301 O O . ILE A 1 303 ? -9.309 -19.065 -5.681 1.00 87.69 303 ILE A O 1
ATOM 2305 N N . ALA A 1 304 ? -9.251 -17.876 -3.779 1.00 88.94 304 ALA A N 1
ATOM 2306 C CA . ALA A 1 304 ? -8.197 -18.653 -3.132 1.00 88.94 304 ALA A CA 1
ATOM 2307 C C . ALA A 1 304 ? -8.567 -19.029 -1.683 1.00 88.94 304 ALA A C 1
ATOM 2309 O O . ALA A 1 304 ? -9.183 -18.234 -0.973 1.00 88.94 304 ALA A O 1
ATOM 2310 N N . PRO A 1 305 ? -8.173 -20.214 -1.181 1.00 93.88 305 PRO A N 1
ATOM 2311 C CA . PRO A 1 305 ? -8.456 -20.612 0.197 1.00 93.88 305 PRO A CA 1
ATOM 2312 C C . PRO A 1 305 ? -7.863 -19.650 1.239 1.00 93.88 305 PRO A C 1
ATOM 2314 O O . PRO A 1 305 ? -6.710 -19.243 1.134 1.00 93.88 305 PRO A O 1
ATOM 2317 N N . LEU A 1 306 ? -8.592 -19.370 2.327 1.00 93.25 306 LEU A N 1
ATOM 2318 C CA . LEU A 1 306 ? -8.132 -18.440 3.375 1.00 93.25 306 LEU A CA 1
ATOM 2319 C C . LEU A 1 306 ? -6.815 -18.843 4.056 1.00 93.25 306 LEU A C 1
ATOM 2321 O O . LEU A 1 306 ? -6.112 -17.970 4.557 1.00 93.25 306 LEU A O 1
ATOM 2325 N N . HIS A 1 307 ? -6.451 -20.131 4.065 1.00 93.88 307 HIS A N 1
ATOM 2326 C CA . HIS A 1 307 ? -5.168 -20.568 4.628 1.00 93.88 307 HIS A CA 1
ATOM 2327 C C . HIS A 1 307 ? -3.964 -19.985 3.867 1.00 93.88 307 HIS A C 1
ATOM 2329 O O . HIS A 1 307 ? -2.881 -19.880 4.439 1.00 93.88 307 HIS A O 1
ATOM 2335 N N . VAL A 1 308 ? -4.150 -19.543 2.616 1.00 92.31 308 VAL A N 1
ATOM 2336 C CA . VAL A 1 308 ? -3.124 -18.826 1.846 1.00 92.31 308 VAL A CA 1
ATOM 2337 C C . VAL A 1 308 ? -2.683 -17.565 2.585 1.00 92.31 308 VAL A C 1
ATOM 2339 O O . VAL A 1 308 ? -1.485 -17.326 2.709 1.00 92.31 308 VAL A O 1
ATOM 2342 N N . LEU A 1 309 ? -3.618 -16.816 3.183 1.00 92.50 309 LEU A N 1
ATOM 2343 C CA . LEU A 1 309 ? -3.300 -15.621 3.976 1.00 92.50 309 LEU A CA 1
ATOM 2344 C C . LEU A 1 309 ? -2.392 -15.955 5.169 1.00 92.50 309 LEU A C 1
ATOM 2346 O O . LEU A 1 309 ? -1.567 -15.138 5.571 1.00 92.50 309 LEU A O 1
ATOM 2350 N N . THR A 1 310 ? -2.479 -17.169 5.711 1.00 93.69 310 THR A N 1
ATOM 2351 C CA . THR A 1 310 ? -1.648 -17.606 6.842 1.00 93.69 310 THR A CA 1
ATOM 2352 C C . THR A 1 310 ? -0.300 -18.213 6.442 1.00 93.69 310 THR A C 1
ATOM 2354 O O . THR A 1 310 ? 0.505 -18.468 7.331 1.00 93.69 310 THR A O 1
ATOM 2357 N N . MET A 1 311 ? -0.027 -18.432 5.147 1.00 92.94 311 MET A N 1
ATOM 2358 C CA . MET A 1 311 ? 1.226 -19.064 4.693 1.00 92.94 311 MET A CA 1
ATOM 2359 C C . MET A 1 311 ? 2.458 -18.160 4.819 1.00 92.94 311 MET A C 1
ATOM 2361 O O . MET A 1 311 ? 3.557 -18.655 5.045 1.00 92.94 311 MET A O 1
ATOM 2365 N N . LEU A 1 312 ? 2.281 -16.849 4.668 1.00 89.06 312 LEU A N 1
ATOM 2366 C CA . LEU A 1 312 ? 3.337 -15.851 4.864 1.00 89.06 312 LEU A CA 1
ATOM 2367 C C . LEU A 1 312 ? 3.263 -15.277 6.282 1.00 89.06 312 LEU A C 1
ATOM 2369 O O . LEU A 1 312 ? 2.370 -15.661 7.029 1.00 89.06 312 LEU A O 1
ATOM 2373 N N . SER A 1 313 ? 4.151 -14.377 6.702 1.00 91.69 313 SER A N 1
ATOM 2374 C CA . SER A 1 313 ? 3.901 -13.506 7.864 1.00 91.69 313 SER A CA 1
ATOM 2375 C C . SER A 1 313 ? 3.176 -12.220 7.437 1.00 91.69 313 SER A C 1
ATOM 2377 O O . SER A 1 313 ? 3.076 -11.919 6.250 1.00 91.69 313 SER A O 1
ATOM 2379 N N . ALA A 1 314 ? 2.653 -11.430 8.383 1.00 90.81 314 ALA A N 1
ATOM 2380 C CA . ALA A 1 314 ? 2.061 -10.130 8.044 1.00 90.81 314 ALA A CA 1
ATOM 2381 C C . ALA A 1 314 ? 3.088 -9.154 7.429 1.00 90.81 314 ALA A C 1
ATOM 2383 O O . ALA A 1 314 ? 2.721 -8.343 6.585 1.00 90.81 314 ALA A O 1
ATOM 2384 N N . ALA A 1 315 ? 4.363 -9.257 7.818 1.00 85.19 315 ALA A N 1
ATOM 2385 C CA . ALA A 1 315 ? 5.448 -8.472 7.231 1.00 85.19 315 ALA A CA 1
ATOM 2386 C C . ALA A 1 315 ? 5.789 -8.950 5.810 1.00 85.19 315 ALA A C 1
ATOM 2388 O O . ALA A 1 315 ? 5.972 -8.145 4.908 1.00 85.19 315 ALA A O 1
ATOM 2389 N N . ASP A 1 316 ? 5.787 -10.259 5.569 1.00 87.75 316 ASP A N 1
ATOM 2390 C CA . ASP A 1 316 ? 6.020 -10.787 4.220 1.00 87.75 316 ASP A CA 1
ATOM 2391 C C . ASP A 1 316 ? 4.874 -10.416 3.269 1.00 87.75 316 ASP A C 1
ATOM 2393 O O . ASP A 1 316 ? 5.107 -10.132 2.097 1.00 87.75 316 ASP A O 1
ATOM 2397 N N . TRP A 1 317 ? 3.634 -10.353 3.771 1.00 88.31 317 TRP A N 1
ATOM 2398 C CA . TRP A 1 317 ? 2.499 -9.839 3.002 1.00 88.31 317 TRP A CA 1
ATOM 2399 C C . TRP A 1 317 ? 2.654 -8.368 2.627 1.00 88.31 317 TRP A C 1
ATOM 2401 O O . TRP A 1 317 ? 2.300 -8.000 1.508 1.00 88.31 317 TRP A O 1
ATOM 2411 N N . SER A 1 318 ? 3.173 -7.524 3.525 1.00 82.88 318 SER A N 1
ATOM 2412 C CA . SER A 1 318 ? 3.399 -6.114 3.192 1.00 82.88 318 SER A CA 1
ATOM 2413 C C . SER A 1 318 ? 4.493 -5.967 2.134 1.00 82.88 318 SER A C 1
ATOM 2415 O O . SER A 1 318 ? 4.331 -5.187 1.196 1.00 82.88 318 SER A O 1
ATOM 2417 N N . VAL A 1 319 ? 5.551 -6.783 2.208 1.00 78.38 319 VAL A N 1
ATOM 2418 C CA . VAL A 1 319 ? 6.577 -6.875 1.160 1.00 78.38 319 VAL A CA 1
ATOM 2419 C C . VAL A 1 319 ? 5.973 -7.342 -0.156 1.00 78.38 319 VAL A C 1
ATOM 2421 O O . VAL A 1 319 ? 6.171 -6.693 -1.181 1.00 78.38 319 VAL A O 1
ATOM 2424 N N . LEU A 1 320 ? 5.179 -8.409 -0.151 1.00 81.12 320 LEU A N 1
ATOM 2425 C CA . LEU A 1 320 ? 4.575 -8.941 -1.369 1.00 81.12 320 LEU A CA 1
ATOM 2426 C C . LEU A 1 320 ? 3.633 -7.933 -2.042 1.00 81.12 320 LEU A C 1
ATOM 2428 O O . LEU A 1 320 ? 3.660 -7.809 -3.264 1.00 81.12 320 LEU A O 1
ATOM 2432 N N . LEU A 1 321 ? 2.838 -7.191 -1.268 1.00 79.12 321 LEU A N 1
ATOM 2433 C CA . LEU A 1 321 ? 1.809 -6.298 -1.806 1.00 79.12 321 LEU A CA 1
ATOM 2434 C C . LEU A 1 321 ? 2.281 -4.880 -2.120 1.00 79.12 321 LEU A C 1
ATOM 2436 O O . LEU A 1 321 ? 1.602 -4.221 -2.893 1.00 79.12 321 LEU A O 1
ATOM 2440 N N . ALA A 1 322 ? 3.375 -4.385 -1.539 1.00 67.94 322 ALA A N 1
ATOM 2441 C CA . ALA A 1 322 ? 3.785 -2.993 -1.761 1.00 67.94 322 ALA A CA 1
ATOM 2442 C C . ALA A 1 322 ? 5.290 -2.723 -1.687 1.00 67.94 322 ALA A C 1
ATOM 2444 O O . ALA A 1 322 ? 5.691 -1.598 -1.950 1.00 67.94 322 ALA A O 1
ATOM 2445 N N . ASP A 1 323 ? 6.110 -3.718 -1.331 1.00 67.00 323 ASP A N 1
ATOM 2446 C CA . ASP A 1 323 ? 7.541 -3.557 -1.047 1.00 67.00 323 ASP A CA 1
ATOM 2447 C C . ASP A 1 323 ? 7.866 -2.319 -0.180 1.00 67.00 323 ASP A C 1
ATOM 2449 O O . ASP A 1 323 ? 8.203 -1.244 -0.686 1.00 67.00 323 ASP A O 1
ATOM 2453 N N . PRO A 1 324 ? 7.811 -2.437 1.156 1.00 57.06 324 PRO A N 1
ATOM 2454 C CA . PRO A 1 324 ? 8.057 -1.311 2.042 1.00 57.06 324 PRO A CA 1
ATOM 2455 C C . PRO A 1 324 ? 9.492 -0.782 1.946 1.00 57.06 324 PRO A C 1
ATOM 2457 O O . PRO A 1 324 ? 9.747 0.317 2.439 1.00 57.06 324 PRO A O 1
ATOM 2460 N N . SER A 1 325 ? 10.428 -1.530 1.339 1.00 59.66 325 SER A N 1
ATOM 2461 C CA . SER A 1 325 ? 11.842 -1.157 1.321 1.00 59.66 325 SER A CA 1
ATOM 2462 C C . SER A 1 325 ? 12.123 0.111 0.514 1.00 59.66 325 SER A C 1
ATOM 2464 O O . SER A 1 325 ? 13.142 0.749 0.772 1.00 59.66 325 SER A O 1
ATOM 2466 N N . ARG A 1 326 ? 11.220 0.536 -0.389 1.00 63.81 326 ARG A N 1
ATOM 2467 C CA . ARG A 1 326 ? 11.345 1.670 -1.339 1.00 63.81 326 ARG A CA 1
ATOM 2468 C C . ARG A 1 326 ? 12.612 1.681 -2.213 1.00 63.81 326 ARG A C 1
ATOM 2470 O O . ARG A 1 326 ? 12.598 2.334 -3.250 1.00 63.81 326 ARG A O 1
ATOM 2477 N N . GLN A 1 327 ? 13.684 1.003 -1.819 1.00 75.69 327 GLN A N 1
ATOM 2478 C CA . GLN A 1 327 ? 14.941 0.864 -2.532 1.00 75.69 327 GLN A CA 1
ATOM 2479 C C . GLN A 1 327 ? 14.815 -0.250 -3.561 1.00 75.69 327 GLN A C 1
ATOM 2481 O O . GLN A 1 327 ? 14.330 -1.337 -3.265 1.00 75.69 327 GLN A O 1
ATOM 2486 N N . MET A 1 328 ? 15.272 0.028 -4.773 1.00 84.31 328 MET A N 1
ATOM 2487 C CA . MET A 1 328 ? 15.158 -0.896 -5.899 1.00 84.31 328 MET A CA 1
ATOM 2488 C C . MET A 1 328 ? 16.367 -1.844 -6.008 1.00 84.31 328 MET A C 1
ATOM 2490 O O . MET A 1 328 ? 16.247 -2.900 -6.620 1.00 84.31 328 MET A O 1
ATOM 2494 N N . TRP A 1 329 ? 17.513 -1.483 -5.418 1.00 89.56 329 TRP A N 1
ATOM 2495 C CA . TRP A 1 329 ? 18.772 -2.247 -5.455 1.00 89.56 329 TRP A CA 1
ATOM 2496 C C . TRP A 1 329 ? 19.542 -2.123 -4.125 1.00 89.56 329 TRP A C 1
ATOM 2498 O O . TRP A 1 329 ? 20.492 -1.342 -4.013 1.00 89.56 329 TRP A O 1
ATOM 2508 N N . PRO A 1 330 ? 19.152 -2.855 -3.068 1.00 85.06 330 PRO A N 1
ATOM 2509 C CA . PRO A 1 330 ? 19.812 -2.764 -1.762 1.00 85.06 330 PRO A CA 1
ATOM 2510 C C . PRO A 1 330 ? 21.289 -3.200 -1.788 1.00 85.06 330 PRO A C 1
ATOM 2512 O O . PRO A 1 330 ? 22.062 -2.783 -0.926 1.00 85.06 330 PRO A O 1
ATOM 2515 N N . GLY A 1 331 ? 21.706 -4.007 -2.770 1.00 87.88 331 GLY A N 1
ATOM 2516 C CA . GLY A 1 331 ? 23.103 -4.377 -3.010 1.00 87.88 331 GLY A CA 1
ATOM 2517 C C . GLY A 1 331 ? 23.936 -3.288 -3.697 1.00 87.88 331 GLY A C 1
ATOM 2518 O O . GLY A 1 331 ? 25.127 -3.491 -3.933 1.00 87.88 331 GLY A O 1
ATOM 2519 N N . GLY A 1 332 ? 23.343 -2.131 -4.010 1.00 92.00 332 GLY A N 1
ATOM 2520 C CA . GLY A 1 332 ? 24.045 -0.969 -4.550 1.00 92.00 332 GLY A CA 1
ATOM 2521 C C . GLY A 1 332 ? 24.661 -1.213 -5.929 1.00 92.00 332 GLY A C 1
ATOM 2522 O O . GLY A 1 332 ? 24.081 -1.885 -6.783 1.00 92.00 332 GLY A O 1
ATOM 2523 N N . ALA A 1 333 ? 25.848 -0.644 -6.148 1.00 94.25 333 ALA A N 1
ATOM 2524 C CA . ALA A 1 333 ? 26.545 -0.669 -7.434 1.00 94.25 333 ALA A CA 1
ATOM 2525 C C . ALA A 1 333 ? 26.798 -2.091 -7.969 1.00 94.25 333 ALA A C 1
ATOM 2527 O O . ALA A 1 333 ? 26.630 -2.329 -9.165 1.00 94.25 333 ALA A O 1
ATOM 2528 N N . ASP A 1 334 ? 27.152 -3.041 -7.097 1.00 94.12 334 ASP A N 1
ATOM 2529 C CA . ASP A 1 334 ? 27.449 -4.422 -7.496 1.00 94.12 334 ASP A CA 1
ATOM 2530 C C . ASP A 1 334 ? 26.205 -5.140 -8.039 1.00 94.12 334 ASP A C 1
ATOM 2532 O O . ASP A 1 334 ? 26.281 -5.829 -9.058 1.00 94.12 334 ASP A O 1
ATOM 2536 N N . GLU A 1 335 ? 25.046 -4.940 -7.401 1.00 94.06 335 GLU A N 1
ATOM 2537 C CA . GLU A 1 335 ? 23.767 -5.501 -7.853 1.00 94.06 335 GLU A CA 1
ATOM 2538 C C . GLU A 1 335 ? 23.349 -4.913 -9.205 1.00 94.06 335 GLU A C 1
ATOM 2540 O O . GLU A 1 335 ? 23.006 -5.659 -10.127 1.00 94.06 335 GLU A O 1
ATOM 2545 N N . ILE A 1 336 ? 23.439 -3.585 -9.350 1.00 95.31 336 ILE A N 1
ATOM 2546 C CA . ILE A 1 336 ? 23.137 -2.893 -10.610 1.00 95.31 336 ILE A CA 1
ATOM 2547 C C . ILE A 1 336 ? 24.038 -3.428 -11.729 1.00 95.31 336 ILE A C 1
ATOM 2549 O O . ILE A 1 336 ? 23.554 -3.763 -12.811 1.00 95.31 336 ILE A O 1
ATOM 2553 N N . ARG A 1 337 ? 25.349 -3.534 -11.472 1.00 94.56 337 ARG A N 1
ATOM 2554 C CA . ARG A 1 337 ? 26.337 -3.981 -12.462 1.00 94.56 337 ARG A CA 1
ATOM 2555 C C . ARG A 1 337 ? 26.115 -5.436 -12.868 1.00 94.56 337 ARG A C 1
ATOM 2557 O O . ARG A 1 337 ? 26.264 -5.755 -14.042 1.00 94.56 337 ARG A O 1
ATOM 2564 N N . ALA A 1 338 ? 25.746 -6.304 -11.927 1.00 93.19 338 ALA A N 1
ATOM 2565 C CA . ALA A 1 338 ? 25.487 -7.718 -12.194 1.00 93.19 338 ALA A CA 1
ATOM 2566 C C . ALA A 1 338 ? 24.210 -7.957 -13.018 1.00 93.19 338 ALA A C 1
ATOM 2568 O O . ALA A 1 338 ? 24.143 -8.931 -13.766 1.00 93.19 338 ALA A O 1
ATOM 2569 N N . ALA A 1 339 ? 23.205 -7.089 -12.880 1.00 90.88 339 ALA A N 1
ATOM 2570 C CA . ALA A 1 339 ? 21.927 -7.215 -13.578 1.00 90.88 339 ALA A CA 1
ATOM 2571 C C . ALA A 1 339 ? 21.872 -6.487 -14.936 1.00 90.88 339 ALA A C 1
ATOM 2573 O O . ALA A 1 339 ? 20.925 -6.680 -15.699 1.00 90.88 339 ALA A O 1
ATOM 2574 N N . MET A 1 340 ? 22.860 -5.642 -15.232 1.00 93.75 340 MET A N 1
ATOM 2575 C CA . MET A 1 340 ? 22.925 -4.840 -16.451 1.00 93.75 340 MET A CA 1
ATOM 2576 C C . MET A 1 340 ? 23.649 -5.576 -17.579 1.00 93.75 340 MET A C 1
ATOM 2578 O O . MET A 1 340 ? 24.713 -6.162 -17.390 1.00 93.75 340 MET A O 1
ATOM 2582 N N . VAL A 1 341 ? 23.103 -5.470 -18.788 1.00 95.44 341 VAL A N 1
ATOM 2583 C CA . VAL A 1 341 ? 23.743 -5.923 -20.025 1.00 95.44 341 VAL A CA 1
ATOM 2584 C C . VAL A 1 341 ? 24.170 -4.699 -20.828 1.00 95.44 341 VAL A C 1
ATOM 2586 O O . VAL A 1 341 ? 23.398 -3.759 -20.988 1.00 95.44 341 VAL A O 1
ATOM 2589 N N . CYS A 1 342 ? 25.395 -4.693 -21.346 1.00 94.44 342 CYS A N 1
ATOM 2590 C CA . CYS A 1 342 ? 25.860 -3.656 -22.268 1.00 94.44 342 CYS A CA 1
ATOM 2591 C C . CYS A 1 342 ? 25.902 -4.197 -23.692 1.00 94.44 342 CYS A C 1
ATOM 2593 O O . CYS A 1 342 ? 26.346 -5.326 -23.908 1.00 94.44 342 CYS A O 1
ATOM 2595 N N . ASP A 1 343 ? 25.479 -3.383 -24.653 1.00 90.88 343 ASP A N 1
ATOM 2596 C CA . ASP A 1 343 ? 25.504 -3.742 -26.068 1.00 90.88 343 ASP A CA 1
ATOM 2597 C C . ASP A 1 343 ? 25.710 -2.493 -26.954 1.00 90.88 343 ASP A C 1
ATOM 2599 O O . ASP A 1 343 ? 25.736 -1.362 -26.463 1.00 90.88 343 ASP A O 1
ATOM 2603 N N . HIS A 1 344 ? 25.888 -2.685 -28.264 1.00 85.56 344 HIS A N 1
ATOM 2604 C CA . HIS A 1 344 ? 25.915 -1.639 -29.295 1.00 85.56 344 HIS A CA 1
ATOM 2605 C C . HIS A 1 344 ? 26.746 -0.399 -28.906 1.00 85.56 344 HIS A C 1
ATOM 2607 O O . HIS A 1 344 ? 26.230 0.712 -28.776 1.00 85.56 344 HIS A O 1
ATOM 2613 N N . GLY A 1 345 ? 28.056 -0.589 -28.726 1.00 87.25 345 GLY A N 1
ATOM 2614 C CA . GLY A 1 345 ? 29.010 0.502 -28.490 1.00 87.25 345 GLY A CA 1
ATOM 2615 C C . GLY A 1 345 ? 29.352 0.769 -27.024 1.00 87.25 345 GLY A C 1
ATOM 2616 O O . GLY A 1 345 ? 30.232 1.590 -26.772 1.00 87.25 345 GLY A O 1
ATOM 2617 N N . TYR A 1 346 ? 28.733 0.055 -26.080 1.00 93.94 346 TYR A N 1
ATOM 2618 C CA . TYR A 1 346 ? 29.180 0.010 -24.689 1.00 93.94 346 TYR A CA 1
ATOM 2619 C C . TYR A 1 346 ? 29.573 -1.393 -24.241 1.00 93.94 346 TYR A C 1
ATOM 2621 O O . TYR A 1 346 ? 29.086 -2.405 -24.738 1.00 93.94 346 TYR A O 1
ATOM 2629 N N . THR A 1 347 ? 30.468 -1.426 -23.261 1.00 95.31 347 THR A N 1
ATOM 2630 C CA . THR A 1 347 ? 30.895 -2.609 -22.510 1.00 95.31 347 THR A CA 1
ATOM 2631 C C . THR A 1 347 ? 30.830 -2.292 -21.019 1.00 95.31 347 THR A C 1
ATOM 2633 O O . THR A 1 347 ? 30.829 -1.123 -20.635 1.00 95.31 347 THR A O 1
ATOM 2636 N N . MET A 1 348 ? 30.860 -3.314 -20.162 1.00 93.25 348 MET A N 1
ATOM 2637 C CA . MET A 1 348 ? 30.853 -3.110 -18.706 1.00 93.25 348 MET A CA 1
ATOM 2638 C C . MET A 1 348 ? 32.038 -2.275 -18.187 1.00 93.25 348 MET A C 1
ATOM 2640 O O . MET A 1 348 ? 31.945 -1.716 -17.097 1.00 93.25 348 MET A O 1
ATOM 2644 N N . ASP A 1 349 ? 33.129 -2.175 -18.955 1.00 94.62 349 ASP A N 1
ATOM 2645 C CA . ASP A 1 349 ? 34.328 -1.386 -18.625 1.00 94.62 349 ASP A CA 1
ATOM 2646 C C . ASP A 1 349 ? 34.305 0.028 -19.236 1.00 94.62 349 ASP A C 1
ATOM 2648 O O . ASP A 1 349 ? 35.267 0.788 -19.129 1.00 94.62 349 ASP A O 1
ATOM 2652 N N . SER A 1 350 ? 33.221 0.396 -19.923 1.00 95.94 350 SER A N 1
ATOM 2653 C CA . SER A 1 350 ? 33.066 1.730 -20.497 1.00 95.94 350 SER A CA 1
ATOM 2654 C C . SER A 1 350 ? 32.839 2.768 -19.399 1.00 95.94 350 SER A C 1
ATOM 2656 O O . SER A 1 350 ? 31.970 2.599 -18.547 1.00 95.94 350 SER A O 1
ATOM 2658 N N . ARG A 1 351 ? 33.539 3.906 -19.484 1.00 95.81 351 ARG A N 1
ATOM 2659 C CA . ARG A 1 351 ? 33.399 5.035 -18.544 1.00 95.81 351 ARG A CA 1
ATOM 2660 C C . ARG A 1 351 ? 31.944 5.472 -18.335 1.00 95.81 351 ARG A C 1
ATOM 2662 O O . ARG A 1 351 ? 31.542 5.767 -17.219 1.00 95.81 351 ARG A O 1
ATOM 2669 N N . ALA A 1 352 ? 31.152 5.511 -19.409 1.00 94.69 352 ALA A N 1
ATOM 2670 C CA . ALA A 1 352 ? 29.742 5.887 -19.332 1.00 94.69 352 ALA A CA 1
ATOM 2671 C C . ALA A 1 352 ? 28.909 4.909 -18.479 1.00 94.69 352 ALA A C 1
ATOM 2673 O O . ALA A 1 352 ? 27.974 5.330 -17.805 1.00 94.69 352 ALA A O 1
ATOM 2674 N N . ILE A 1 353 ? 29.262 3.621 -18.484 1.00 97.12 353 ILE A N 1
ATOM 2675 C CA . ILE A 1 353 ? 28.581 2.587 -17.700 1.00 97.12 353 ILE A CA 1
ATOM 2676 C C . ILE A 1 353 ? 28.980 2.681 -16.229 1.00 97.12 353 ILE A C 1
ATOM 2678 O O . ILE A 1 353 ? 28.110 2.615 -15.368 1.00 97.12 353 ILE A O 1
ATOM 2682 N N . GLU A 1 354 ? 30.260 2.918 -15.937 1.00 97.00 354 GLU A N 1
ATOM 2683 C CA . GLU A 1 354 ? 30.728 3.196 -14.572 1.00 97.00 354 GLU A CA 1
ATOM 2684 C C . GLU A 1 354 ? 29.997 4.409 -13.973 1.00 97.00 354 GLU A C 1
ATOM 2686 O O . GLU A 1 354 ? 29.426 4.323 -12.888 1.00 97.00 354 GLU A O 1
ATOM 2691 N N . TRP A 1 355 ? 29.899 5.510 -14.726 1.00 98.00 355 TRP A N 1
ATOM 2692 C CA . TRP A 1 355 ? 29.142 6.690 -14.300 1.00 98.00 355 TRP A CA 1
ATOM 2693 C C . TRP A 1 355 ? 27.661 6.407 -14.073 1.00 98.00 355 TRP A C 1
ATOM 2695 O O . TRP A 1 355 ? 27.104 6.895 -13.091 1.00 98.00 355 TRP A O 1
ATOM 2705 N N . LEU A 1 356 ? 27.022 5.639 -14.960 1.00 97.75 356 LEU A N 1
ATOM 2706 C CA . LEU A 1 356 ? 25.617 5.275 -14.805 1.00 97.75 356 LEU A CA 1
ATOM 2707 C C . LEU A 1 356 ? 25.398 4.467 -13.521 1.00 97.75 356 LEU A C 1
ATOM 2709 O O . LEU A 1 356 ? 24.497 4.795 -12.756 1.00 97.75 356 LEU A O 1
ATOM 2713 N N . VAL A 1 357 ? 26.220 3.442 -13.275 1.00 97.44 357 VAL A N 1
ATOM 2714 C CA . VAL A 1 357 ? 26.126 2.602 -12.071 1.00 97.44 357 VAL A CA 1
ATOM 2715 C C . VAL A 1 357 ? 26.283 3.448 -10.809 1.00 97.44 357 VAL A C 1
ATOM 2717 O O . VAL A 1 357 ? 25.450 3.339 -9.909 1.00 97.44 357 VAL A O 1
ATOM 2720 N N . ASP A 1 358 ? 27.280 4.333 -10.767 1.00 97.25 358 ASP A N 1
ATOM 2721 C CA . ASP A 1 358 ? 27.464 5.240 -9.635 1.00 97.25 358 ASP A CA 1
ATOM 2722 C C . ASP A 1 358 ? 26.249 6.152 -9.423 1.00 97.25 358 ASP A C 1
ATOM 2724 O O . ASP A 1 358 ? 25.764 6.299 -8.303 1.00 97.25 358 ASP A O 1
ATOM 2728 N N . ILE A 1 359 ? 25.749 6.782 -10.495 1.00 97.75 359 ILE A N 1
ATOM 2729 C CA . ILE A 1 359 ? 24.604 7.695 -10.411 1.00 97.75 359 ILE A CA 1
ATOM 2730 C C . ILE A 1 359 ? 23.390 6.954 -9.853 1.00 97.75 359 ILE A C 1
ATOM 2732 O O . ILE A 1 359 ? 22.750 7.472 -8.942 1.00 97.75 359 ILE A O 1
ATOM 2736 N N . LEU A 1 360 ? 23.096 5.751 -10.360 1.00 96.62 360 LEU A N 1
ATOM 2737 C CA . LEU A 1 360 ? 21.982 4.922 -9.897 1.00 96.62 360 LEU A CA 1
ATOM 2738 C C . LEU A 1 360 ? 22.155 4.502 -8.430 1.00 96.62 360 LEU A C 1
ATOM 2740 O O . LEU A 1 360 ? 21.203 4.579 -7.654 1.00 96.62 360 LEU A O 1
ATOM 2744 N N . ALA A 1 361 ? 23.363 4.122 -8.012 1.00 95.56 361 ALA A N 1
ATOM 2745 C CA . ALA A 1 361 ? 23.646 3.784 -6.617 1.00 95.56 361 ALA A CA 1
ATOM 2746 C C . ALA A 1 361 ? 23.447 4.980 -5.661 1.00 95.56 361 ALA A C 1
ATOM 2748 O O . ALA A 1 361 ? 23.075 4.787 -4.506 1.00 95.56 361 ALA A O 1
ATOM 2749 N N . GLU A 1 362 ? 23.654 6.208 -6.144 1.00 95.19 362 GLU A N 1
ATOM 2750 C CA . GLU A 1 362 ? 23.490 7.457 -5.388 1.00 95.19 362 GLU A CA 1
ATOM 2751 C C . GLU A 1 362 ? 22.062 8.048 -5.445 1.00 95.19 362 GLU A C 1
ATOM 2753 O O . GLU A 1 362 ? 21.813 9.086 -4.823 1.00 95.19 362 GLU A O 1
ATOM 2758 N N . LEU A 1 363 ? 21.128 7.458 -6.204 1.00 93.25 363 LEU A N 1
ATOM 2759 C CA . LEU A 1 363 ? 19.752 7.964 -6.307 1.00 93.25 363 LEU A CA 1
ATOM 2760 C C . LEU A 1 363 ? 18.970 7.763 -5.003 1.00 93.25 363 LEU A C 1
ATOM 2762 O O . LEU A 1 363 ? 19.050 6.710 -4.364 1.00 93.25 363 LEU A O 1
ATOM 2766 N N . ALA A 1 364 ? 18.139 8.751 -4.658 1.00 88.81 364 ALA A N 1
ATOM 2767 C CA . ALA A 1 364 ? 17.163 8.618 -3.582 1.00 88.81 364 ALA A CA 1
ATOM 2768 C C . ALA A 1 364 ? 16.092 7.573 -3.955 1.00 88.81 364 ALA A C 1
ATOM 2770 O O . ALA A 1 364 ? 15.783 7.437 -5.137 1.00 88.81 364 ALA A O 1
ATOM 2771 N N . PRO A 1 365 ? 15.479 6.858 -2.991 1.00 83.19 365 PRO A N 1
ATOM 2772 C CA . PRO A 1 365 ? 14.543 5.765 -3.283 1.00 83.19 365 PRO A CA 1
ATOM 2773 C C . PRO A 1 365 ? 13.409 6.129 -4.253 1.00 83.19 365 PRO A C 1
ATOM 2775 O O . PRO A 1 365 ? 13.052 5.332 -5.118 1.00 83.19 365 PRO A O 1
ATOM 2778 N N . ASP A 1 366 ? 12.873 7.346 -4.159 1.00 81.12 366 ASP A N 1
ATOM 2779 C CA . ASP A 1 366 ? 11.813 7.799 -5.061 1.00 81.12 366 ASP A CA 1
ATOM 2780 C C . ASP A 1 366 ? 12.336 7.977 -6.505 1.00 81.12 366 ASP A C 1
ATOM 2782 O O . ASP A 1 366 ? 11.689 7.524 -7.451 1.00 81.12 366 ASP A O 1
ATOM 2786 N N . ASP A 1 367 ? 13.556 8.494 -6.687 1.00 88.56 367 ASP A N 1
ATOM 2787 C CA . ASP A 1 367 ? 14.212 8.597 -8.000 1.00 88.56 367 ASP A CA 1
ATOM 2788 C C . ASP A 1 367 ? 14.582 7.221 -8.569 1.00 88.56 367 ASP A C 1
ATOM 2790 O O . ASP A 1 367 ? 14.498 7.001 -9.778 1.00 88.56 367 ASP A O 1
ATOM 2794 N N . GLN A 1 368 ? 14.942 6.257 -7.712 1.00 90.25 368 GLN A N 1
ATOM 2795 C CA . GLN A 1 368 ? 15.170 4.872 -8.139 1.00 90.25 368 GLN A CA 1
ATOM 2796 C C . GLN A 1 368 ? 13.900 4.284 -8.767 1.00 90.25 368 GLN A C 1
ATOM 2798 O O . GLN A 1 368 ? 13.959 3.678 -9.839 1.00 90.25 368 GLN A O 1
ATOM 2803 N N . ARG A 1 369 ? 12.735 4.508 -8.141 1.00 82.19 369 ARG A N 1
ATOM 2804 C CA . ARG A 1 369 ? 11.433 4.075 -8.679 1.00 82.19 369 ARG A CA 1
ATOM 2805 C C . ARG A 1 369 ? 11.105 4.772 -9.996 1.00 82.19 369 ARG A C 1
ATOM 2807 O O . ARG A 1 369 ? 10.639 4.115 -10.927 1.00 82.19 369 ARG A O 1
ATOM 2814 N N . LEU A 1 370 ? 11.371 6.075 -10.098 1.00 85.94 370 LEU A N 1
ATOM 2815 C CA . LEU A 1 370 ? 11.177 6.826 -11.341 1.00 85.94 370 LEU A CA 1
ATOM 2816 C C . LEU A 1 370 ? 12.067 6.298 -12.468 1.00 85.94 370 LEU A C 1
ATOM 2818 O O . LEU A 1 370 ? 11.590 6.156 -13.594 1.00 85.94 370 LEU A O 1
ATOM 2822 N N . PHE A 1 371 ? 13.318 5.939 -12.168 1.00 91.44 371 PHE A N 1
ATOM 2823 C CA . PHE A 1 371 ? 14.212 5.300 -13.129 1.00 91.44 371 PHE A CA 1
ATOM 2824 C C . PHE A 1 371 ? 13.692 3.932 -13.579 1.00 91.44 371 PHE A C 1
ATOM 2826 O O . PHE A 1 371 ? 13.628 3.679 -14.782 1.00 91.44 371 PHE A O 1
ATOM 2833 N N . VAL A 1 372 ? 13.264 3.069 -12.649 1.00 88.69 372 VAL A N 1
ATOM 2834 C CA . VAL A 1 372 ? 12.664 1.766 -12.992 1.00 88.69 372 VAL A CA 1
ATOM 2835 C C . VAL A 1 372 ? 11.456 1.962 -13.906 1.00 88.69 372 VAL A C 1
ATOM 2837 O O . VAL A 1 372 ? 11.366 1.296 -14.938 1.00 88.69 372 VAL A O 1
ATOM 2840 N N . ARG A 1 373 ? 10.578 2.925 -13.610 1.00 85.44 373 ARG A N 1
ATOM 2841 C CA . ARG A 1 373 ? 9.444 3.250 -14.485 1.00 85.44 373 ARG A CA 1
ATOM 2842 C C . ARG A 1 373 ? 9.881 3.779 -15.842 1.00 85.44 373 ARG A C 1
ATOM 2844 O O . ARG A 1 373 ? 9.306 3.378 -16.848 1.00 85.44 373 ARG A O 1
ATOM 2851 N N . PHE A 1 374 ? 10.907 4.617 -15.891 1.00 87.88 374 PHE A N 1
ATOM 2852 C CA . PHE A 1 374 ? 11.434 5.144 -17.144 1.00 87.88 374 PHE A CA 1
ATOM 2853 C C . PHE A 1 374 ? 11.947 4.028 -18.064 1.00 87.88 374 PHE A C 1
ATOM 2855 O O . PHE A 1 374 ? 11.660 4.046 -19.259 1.00 87.88 374 PHE A O 1
ATOM 2862 N N . VAL A 1 375 ? 12.661 3.033 -17.525 1.00 90.12 375 VAL A N 1
ATOM 2863 C CA . VAL A 1 375 ? 13.266 1.967 -18.345 1.00 90.12 375 VAL A CA 1
ATOM 2864 C C . VAL A 1 375 ? 12.377 0.745 -18.558 1.00 90.12 375 VAL A C 1
ATOM 2866 O O . VAL A 1 375 ? 12.552 0.072 -19.568 1.00 90.12 375 VAL A O 1
ATOM 2869 N N . THR A 1 376 ? 11.418 0.474 -17.667 1.00 84.94 376 THR A N 1
ATOM 2870 C CA . THR A 1 376 ? 10.554 -0.727 -17.728 1.00 84.94 376 THR A CA 1
ATOM 2871 C C . THR A 1 376 ? 9.074 -0.427 -17.963 1.00 84.94 376 THR A C 1
ATOM 2873 O O . THR A 1 376 ? 8.301 -1.319 -18.298 1.00 84.94 376 THR A O 1
ATOM 2876 N N . GLY A 1 377 ? 8.634 0.815 -17.750 1.00 80.94 377 GLY A N 1
ATOM 2877 C CA . GLY A 1 377 ? 7.215 1.182 -17.698 1.00 80.94 377 GLY A CA 1
ATOM 2878 C C . GLY A 1 377 ? 6.493 0.752 -16.412 1.00 80.94 377 GLY A C 1
ATOM 2879 O O . GLY A 1 377 ? 5.341 1.131 -16.217 1.00 80.94 377 GLY A O 1
ATOM 2880 N N . SER A 1 378 ? 7.145 -0.000 -15.520 1.00 76.62 378 SER A N 1
ATOM 2881 C CA . SER A 1 378 ? 6.581 -0.487 -14.257 1.00 76.62 378 SER A CA 1
ATOM 2882 C C . SER A 1 378 ? 7.048 0.351 -13.066 1.00 76.62 378 SER A C 1
ATOM 2884 O O . SER A 1 378 ? 8.195 0.778 -12.999 1.00 76.62 378 SER A O 1
ATOM 2886 N N . HIS A 1 379 ? 6.179 0.531 -12.071 1.00 69.38 379 HIS A N 1
ATOM 2887 C CA . HIS A 1 379 ? 6.529 1.174 -10.797 1.00 69.38 379 HIS A CA 1
ATOM 2888 C C . HIS A 1 379 ? 7.318 0.258 -9.845 1.00 69.38 379 HIS A C 1
ATOM 2890 O O . HIS A 1 379 ? 7.724 0.700 -8.766 1.00 69.38 379 HIS A O 1
ATOM 2896 N N . ARG A 1 380 ? 7.497 -1.017 -10.220 1.00 72.25 380 ARG A N 1
ATOM 2897 C CA . ARG A 1 380 ? 8.099 -2.053 -9.380 1.00 72.25 380 ARG A CA 1
ATOM 2898 C C . ARG A 1 380 ? 8.916 -3.052 -10.195 1.00 72.25 380 ARG A C 1
ATOM 2900 O O . ARG A 1 380 ? 8.533 -3.419 -11.308 1.00 72.25 380 ARG A O 1
ATOM 2907 N N . LEU A 1 381 ? 10.010 -3.516 -9.598 1.00 80.81 381 LEU A N 1
ATOM 2908 C CA . LEU A 1 381 ? 10.806 -4.629 -10.106 1.00 80.81 381 LEU A CA 1
ATOM 2909 C C . LEU A 1 381 ? 10.131 -5.984 -9.818 1.00 80.81 381 LEU A C 1
ATOM 2911 O O . LEU A 1 381 ? 9.355 -6.100 -8.865 1.00 80.81 381 LEU A O 1
ATOM 2915 N N . PRO A 1 382 ? 10.417 -7.022 -10.622 1.00 77.75 382 PRO A N 1
ATOM 2916 C CA . PRO A 1 382 ? 9.957 -8.377 -10.339 1.00 77.75 382 PRO A CA 1
ATOM 2917 C C . PRO A 1 382 ? 10.544 -8.912 -9.025 1.00 77.75 382 PRO A C 1
ATOM 2919 O O . PRO A 1 382 ? 11.560 -8.425 -8.522 1.00 77.75 382 PRO A O 1
ATOM 2922 N N . MET A 1 383 ? 9.925 -9.965 -8.480 1.00 72.56 383 MET A N 1
ATOM 2923 C CA . MET A 1 383 ? 10.479 -10.679 -7.326 1.00 72.56 383 MET A CA 1
ATOM 2924 C C . MET A 1 383 ? 11.894 -11.173 -7.656 1.00 72.56 383 MET A C 1
ATOM 2926 O O . MET A 1 383 ? 12.083 -11.933 -8.605 1.00 72.56 383 MET A O 1
ATOM 2930 N N . GLY A 1 384 ? 12.878 -10.738 -6.867 1.00 74.88 384 GLY A N 1
ATOM 2931 C CA . GLY A 1 384 ? 14.304 -10.972 -7.125 1.00 74.88 384 GLY A CA 1
ATOM 2932 C C . GLY A 1 384 ? 15.047 -9.796 -7.774 1.00 74.88 384 GLY A C 1
ATOM 2933 O O . GLY A 1 384 ? 16.215 -9.956 -8.121 1.00 74.88 384 GLY A O 1
ATOM 2934 N N . GLY A 1 385 ? 14.406 -8.630 -7.911 1.00 83.06 385 GLY A N 1
ATOM 2935 C CA . GLY A 1 385 ? 15.062 -7.363 -8.245 1.00 83.06 385 GLY A CA 1
ATOM 2936 C C . GLY A 1 385 ? 15.457 -7.236 -9.717 1.00 83.06 385 GLY A C 1
ATOM 2937 O O . GLY A 1 385 ? 14.877 -7.877 -10.598 1.00 83.06 385 GLY A O 1
ATOM 2938 N N . LEU A 1 386 ? 16.464 -6.399 -9.990 1.00 88.25 386 LEU A N 1
ATOM 2939 C CA . LEU A 1 386 ? 16.934 -6.105 -11.352 1.00 88.25 386 LEU A CA 1
ATOM 2940 C C . LEU A 1 386 ? 17.350 -7.370 -12.119 1.00 88.25 386 LEU A C 1
ATOM 2942 O O . LEU A 1 386 ? 17.105 -7.474 -13.319 1.00 88.25 386 LEU A O 1
ATOM 2946 N N . ALA A 1 387 ? 17.921 -8.356 -11.423 1.00 88.56 387 ALA A N 1
ATOM 2947 C CA . ALA A 1 387 ? 18.408 -9.604 -12.015 1.00 88.56 387 ALA A CA 1
ATOM 2948 C C . ALA A 1 387 ? 17.298 -10.492 -12.610 1.00 88.56 387 ALA A C 1
ATOM 2950 O O . ALA A 1 387 ? 17.589 -11.459 -13.313 1.00 88.56 387 ALA A O 1
ATOM 2951 N N . ARG A 1 388 ? 16.029 -10.203 -12.301 1.00 88.25 388 ARG A N 1
ATOM 2952 C CA . ARG A 1 388 ? 14.865 -10.965 -12.768 1.00 88.25 388 ARG A CA 1
ATOM 2953 C C . ARG A 1 388 ? 14.042 -10.230 -13.821 1.00 88.25 388 ARG A C 1
ATOM 2955 O O . ARG A 1 388 ? 12.977 -10.725 -14.181 1.00 88.25 388 ARG A O 1
ATOM 2962 N N . LEU A 1 389 ? 14.519 -9.085 -14.312 1.00 87.62 389 LEU A N 1
ATOM 2963 C CA . LEU A 1 389 ? 13.929 -8.433 -15.477 1.00 87.62 389 LEU A CA 1
ATOM 2964 C C . LEU A 1 389 ? 14.019 -9.359 -16.693 1.00 87.62 389 LEU A C 1
ATOM 2966 O O . LEU A 1 389 ? 15.093 -9.862 -17.020 1.00 87.62 389 LEU A O 1
ATOM 2970 N N . ASP A 1 390 ? 12.884 -9.562 -17.354 1.00 83.25 390 ASP A N 1
ATOM 2971 C CA . ASP A 1 390 ? 12.792 -10.321 -18.595 1.00 83.25 390 ASP A CA 1
ATOM 2972 C C . ASP A 1 390 ? 12.081 -9.468 -19.655 1.00 83.25 390 ASP A C 1
ATOM 2974 O O . ASP A 1 390 ? 10.879 -9.213 -19.523 1.00 83.25 390 ASP A O 1
ATOM 2978 N N . PRO A 1 391 ? 12.803 -8.964 -20.670 1.00 88.44 391 PRO A N 1
ATOM 2979 C CA . PRO A 1 391 ? 14.255 -9.088 -20.894 1.00 88.44 391 PRO A CA 1
ATOM 2980 C C . PRO A 1 391 ? 15.112 -8.282 -19.892 1.00 88.44 391 PRO A C 1
ATOM 2982 O O . PRO A 1 391 ? 14.627 -7.344 -19.263 1.00 88.44 391 PRO A O 1
ATOM 2985 N N . ALA A 1 392 ? 16.400 -8.613 -19.753 1.00 92.06 392 ALA A N 1
ATOM 2986 C CA . ALA A 1 392 ? 17.317 -7.902 -18.850 1.00 92.06 392 ALA A CA 1
ATOM 2987 C C . ALA A 1 392 ? 17.518 -6.424 -19.247 1.00 92.06 392 ALA A C 1
ATOM 2989 O O . ALA A 1 392 ? 17.458 -6.073 -20.430 1.00 92.06 392 ALA A O 1
ATOM 2990 N N . LEU A 1 393 ? 17.817 -5.560 -18.266 1.00 94.81 393 LEU A N 1
ATOM 2991 C CA . LEU A 1 393 ? 18.118 -4.145 -18.513 1.00 94.81 393 LEU A CA 1
ATOM 2992 C C . LEU A 1 393 ? 19.354 -4.017 -19.412 1.00 94.81 393 LEU A C 1
ATOM 2994 O O . LEU A 1 393 ? 20.472 -4.312 -18.988 1.00 94.81 393 LEU A O 1
ATOM 2998 N N . THR A 1 394 ? 19.150 -3.547 -20.641 1.00 96.00 394 THR A N 1
ATOM 2999 C CA . THR A 1 394 ? 20.210 -3.433 -21.648 1.00 96.00 394 THR A CA 1
ATOM 3000 C C . THR A 1 394 ? 20.550 -1.969 -21.910 1.00 96.00 394 THR A C 1
ATOM 3002 O O . THR A 1 394 ? 19.679 -1.178 -22.269 1.00 96.00 394 THR A O 1
ATOM 3005 N N . VAL A 1 395 ? 21.819 -1.593 -21.759 1.00 96.94 395 VAL A N 1
ATOM 3006 C CA . VAL A 1 395 ? 22.315 -0.234 -22.007 1.00 96.94 395 VAL A CA 1
ATOM 3007 C C . VAL A 1 395 ? 23.104 -0.205 -23.308 1.00 96.94 395 VAL A C 1
ATOM 3009 O O . VAL A 1 395 ? 24.057 -0.962 -23.495 1.00 96.94 395 VAL A O 1
ATOM 3012 N N . VAL A 1 396 ? 22.709 0.695 -24.204 1.00 94.69 396 VAL A N 1
ATOM 3013 C CA . VAL A 1 396 ? 23.318 0.858 -25.528 1.00 94.69 396 VAL A CA 1
ATOM 3014 C C . VAL A 1 396 ? 23.767 2.287 -25.761 1.00 94.69 396 VAL A C 1
ATOM 3016 O O . VAL A 1 396 ? 23.168 3.235 -25.239 1.00 94.69 396 VAL A O 1
ATOM 3019 N N . ARG A 1 397 ? 24.799 2.457 -26.591 1.00 92.12 397 ARG A N 1
ATOM 3020 C CA . ARG A 1 397 ? 25.254 3.789 -26.984 1.00 92.12 397 ARG A CA 1
ATOM 3021 C C . ARG A 1 397 ? 24.241 4.410 -27.935 1.00 92.12 397 ARG A C 1
ATOM 3023 O O . ARG A 1 397 ? 23.916 3.852 -28.983 1.00 92.12 397 ARG A O 1
ATOM 3030 N N . LYS A 1 398 ? 23.738 5.588 -27.576 1.00 88.88 398 LYS A N 1
ATOM 3031 C CA . LYS A 1 398 ? 22.876 6.375 -28.459 1.00 88.88 398 LYS A CA 1
ATOM 3032 C C . LYS A 1 398 ? 23.751 7.072 -29.498 1.00 88.88 398 LYS A C 1
ATOM 3034 O O . LYS A 1 398 ? 24.411 8.056 -29.181 1.00 88.88 398 LYS A O 1
ATOM 3039 N N . LEU A 1 399 ? 23.770 6.524 -30.711 1.00 73.25 399 LEU A N 1
ATOM 3040 C CA . LEU A 1 399 ? 24.483 7.110 -31.846 1.00 73.25 399 LEU A CA 1
ATOM 3041 C C . LEU A 1 399 ? 23.766 8.376 -32.314 1.00 73.25 399 LEU A C 1
ATOM 3043 O O . LEU A 1 399 ? 22.531 8.441 -32.314 1.00 73.25 399 LEU A O 1
ATOM 3047 N N . THR A 1 400 ? 24.543 9.369 -32.724 1.00 65.94 400 THR A N 1
ATOM 3048 C CA . THR A 1 400 ? 24.025 10.613 -33.296 1.00 65.94 400 THR A CA 1
ATOM 3049 C C . THR A 1 400 ? 24.466 10.703 -34.748 1.00 65.94 400 THR A C 1
ATOM 3051 O O . THR A 1 400 ? 25.438 10.067 -35.148 1.00 65.94 400 THR A O 1
ATOM 3054 N N . VAL A 1 401 ? 23.721 11.447 -35.568 1.00 58.09 401 VAL A N 1
ATOM 3055 C CA . VAL A 1 401 ? 23.965 11.528 -37.021 1.00 58.09 401 VAL A CA 1
ATOM 3056 C C . VAL A 1 401 ? 25.388 12.028 -37.336 1.00 58.09 401 VAL A C 1
ATOM 3058 O O . VAL A 1 401 ? 25.935 11.671 -38.376 1.00 58.09 401 VAL A O 1
ATOM 3061 N N . ASP A 1 402 ? 26.022 12.734 -36.392 1.00 54.91 402 ASP A N 1
ATOM 3062 C CA . ASP A 1 402 ? 27.372 13.289 -36.495 1.00 54.91 402 ASP A CA 1
ATOM 3063 C C . ASP A 1 402 ? 28.344 12.673 -35.463 1.00 54.91 402 ASP A C 1
ATOM 3065 O O . ASP A 1 402 ? 29.045 13.381 -34.738 1.00 54.91 402 ASP A O 1
ATOM 3069 N N . ASP A 1 403 ? 28.456 11.339 -35.429 1.00 52.72 403 ASP A N 1
ATOM 3070 C CA . ASP A 1 403 ? 29.419 10.571 -34.600 1.00 52.72 403 ASP A CA 1
ATOM 3071 C C . ASP A 1 403 ? 30.909 10.987 -34.778 1.00 52.72 403 ASP A C 1
ATOM 3073 O O . ASP A 1 403 ? 31.798 10.482 -34.088 1.00 52.72 403 ASP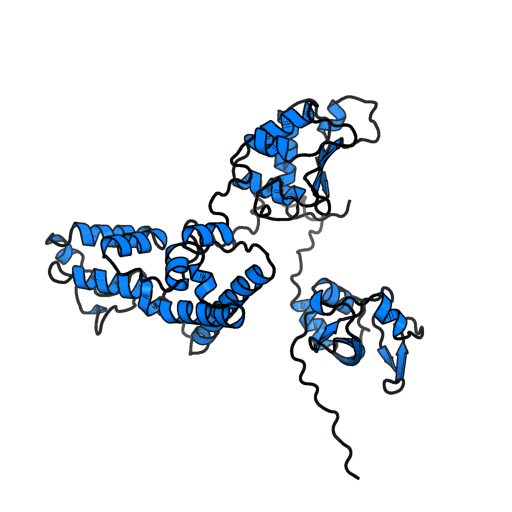 A O 1
ATOM 3077 N N . ALA A 1 404 ? 31.198 11.919 -35.694 1.00 51.50 404 ALA A N 1
ATOM 3078 C CA . ALA A 1 404 ? 32.515 12.486 -35.970 1.00 51.50 404 ALA A CA 1
ATOM 3079 C C . ALA A 1 404 ? 32.813 13.828 -35.261 1.00 51.50 404 ALA A C 1
ATOM 3081 O O . ALA A 1 404 ? 33.959 14.281 -35.315 1.00 51.50 404 ALA A O 1
ATOM 3082 N N . SER A 1 405 ? 31.850 14.480 -34.591 1.00 49.22 405 SER A N 1
ATOM 3083 C CA . SER A 1 405 ? 32.065 15.801 -33.971 1.00 49.22 405 SER A CA 1
ATOM 3084 C C . SER A 1 405 ? 31.773 15.823 -32.469 1.00 49.22 405 SER A C 1
ATOM 3086 O O . SER A 1 405 ? 30.622 15.900 -32.068 1.00 49.22 405 SER A O 1
ATOM 3088 N N . SER A 1 406 ? 32.860 15.790 -31.686 1.00 59.09 406 SER A N 1
ATOM 3089 C CA . SER A 1 406 ? 33.023 16.118 -30.254 1.00 59.09 406 SER A CA 1
ATOM 3090 C C . SER A 1 406 ? 32.002 15.574 -29.234 1.00 59.09 406 SER A C 1
ATOM 3092 O O . SER A 1 406 ? 30.791 15.701 -29.352 1.00 59.09 406 SER A O 1
ATOM 3094 N N . SER A 1 407 ? 32.513 15.088 -28.095 1.00 61.66 407 SER A N 1
ATOM 3095 C CA . SER A 1 407 ? 31.713 14.707 -26.914 1.00 61.66 407 SER A CA 1
ATOM 3096 C C . SER A 1 407 ? 30.723 15.789 -26.447 1.00 61.66 407 SER A C 1
ATOM 3098 O O . SER A 1 407 ? 29.747 15.480 -25.779 1.00 61.66 407 SER A O 1
ATOM 3100 N N . THR A 1 408 ? 30.951 17.053 -26.816 1.00 65.69 408 THR A N 1
ATOM 3101 C CA . THR A 1 408 ? 30.096 18.200 -26.491 1.00 65.69 408 THR A CA 1
ATOM 3102 C C . THR A 1 408 ? 28.761 18.211 -27.244 1.00 65.69 408 THR A C 1
ATOM 3104 O O . THR A 1 408 ? 27.793 18.767 -26.734 1.00 65.69 408 THR A O 1
ATOM 3107 N N . ALA A 1 409 ? 28.673 17.612 -28.439 1.00 71.75 409 ALA A N 1
ATOM 3108 C CA . ALA A 1 409 ? 27.405 17.506 -29.172 1.00 71.75 409 ALA A CA 1
ATOM 3109 C C . ALA A 1 409 ? 26.452 16.500 -28.501 1.00 71.75 409 ALA A C 1
ATOM 3111 O O . ALA A 1 409 ? 25.242 16.723 -28.435 1.00 71.75 409 ALA A O 1
ATOM 3112 N N . ASN A 1 410 ? 27.014 15.438 -27.912 1.00 79.44 410 ASN A N 1
ATOM 3113 C CA . ASN A 1 410 ? 26.263 14.433 -27.160 1.00 79.44 410 ASN A CA 1
ATOM 3114 C C . ASN A 1 410 ? 25.642 15.003 -25.876 1.00 79.44 410 ASN A C 1
ATOM 3116 O O . ASN A 1 410 ? 24.568 14.559 -25.476 1.00 79.44 410 ASN A O 1
ATOM 3120 N N . ASP A 1 411 ? 26.264 16.017 -25.267 1.00 87.12 411 ASP A N 1
ATOM 3121 C CA . ASP A 1 411 ? 25.789 16.659 -24.031 1.00 87.12 411 ASP A CA 1
ATOM 3122 C C . ASP A 1 411 ? 24.434 17.364 -24.178 1.00 87.12 411 ASP A C 1
ATOM 3124 O O . ASP A 1 411 ? 23.718 17.563 -23.193 1.00 87.12 411 ASP A O 1
ATOM 3128 N N . ALA A 1 412 ? 24.042 17.720 -25.404 1.00 84.75 412 ALA A N 1
ATOM 3129 C CA . ALA A 1 412 ? 22.735 18.309 -25.672 1.00 84.75 412 ALA A CA 1
ATOM 3130 C C . ALA A 1 412 ? 21.604 17.265 -25.686 1.00 84.75 412 ALA A C 1
ATOM 3132 O O . ALA A 1 412 ? 20.453 17.606 -25.398 1.00 84.75 412 ALA A O 1
ATOM 3133 N N . ILE A 1 413 ? 21.917 16.005 -25.988 1.00 88.31 413 ILE A N 1
ATOM 3134 C CA . ILE A 1 413 ? 20.931 14.961 -26.277 1.00 88.31 413 ILE A CA 1
ATOM 3135 C C . ILE A 1 413 ? 20.454 14.296 -24.992 1.00 88.31 413 ILE A C 1
ATOM 3137 O O . ILE A 1 413 ? 21.220 14.074 -24.062 1.00 88.31 413 ILE A O 1
ATOM 3141 N N . LEU A 1 414 ? 19.164 13.965 -24.946 1.00 90.06 414 LEU A N 1
ATOM 3142 C CA . LEU A 1 414 ? 18.564 13.251 -23.825 1.00 90.06 414 LEU A CA 1
ATOM 3143 C C . LEU A 1 414 ? 18.725 11.730 -23.967 1.00 90.06 414 LEU A C 1
ATOM 3145 O O . LEU A 1 414 ? 18.627 11.201 -25.090 1.00 90.06 414 LEU A O 1
ATOM 3149 N N . PRO A 1 415 ? 18.916 10.999 -22.850 1.00 92.38 415 PRO A N 1
ATOM 3150 C CA . PRO A 1 415 ? 18.743 9.556 -22.860 1.00 92.38 415 PRO A CA 1
ATOM 3151 C C . PRO A 1 415 ? 17.293 9.211 -23.219 1.00 92.38 415 PRO A C 1
ATOM 3153 O O . PRO A 1 415 ? 16.376 10.009 -23.048 1.00 92.38 415 PRO A O 1
ATOM 3156 N N . SER A 1 416 ? 17.078 8.016 -23.752 1.00 90.25 416 SER A N 1
ATOM 3157 C CA . SER A 1 416 ? 15.736 7.537 -24.106 1.00 90.25 416 SER A CA 1
ATOM 3158 C C . SER A 1 416 ? 15.624 6.054 -23.812 1.00 90.25 416 SER A C 1
ATOM 3160 O O . SER A 1 416 ? 16.591 5.325 -24.041 1.00 90.25 416 SER A O 1
ATOM 3162 N N . ALA A 1 417 ? 14.456 5.608 -23.369 1.00 90.06 417 ALA A N 1
ATOM 3163 C CA . ALA A 1 417 ? 14.209 4.211 -23.059 1.00 90.06 417 ALA A CA 1
ATOM 3164 C C . ALA A 1 417 ? 13.233 3.559 -24.046 1.00 90.06 417 ALA A C 1
ATOM 3166 O O . ALA A 1 417 ? 12.387 4.218 -24.647 1.00 90.06 417 ALA A O 1
ATOM 3167 N N . SER A 1 418 ? 13.350 2.245 -24.205 1.00 88.75 418 SER A N 1
ATOM 3168 C CA . SER A 1 418 ? 12.356 1.404 -24.867 1.00 88.75 418 SER A CA 1
ATOM 3169 C C . SER A 1 418 ? 11.864 0.382 -23.849 1.00 88.75 418 SER A C 1
ATOM 3171 O O . SER A 1 418 ? 12.496 -0.651 -23.629 1.00 88.75 418 SER A O 1
ATOM 3173 N N . THR A 1 419 ? 10.740 0.701 -23.209 1.00 85.25 419 THR A N 1
ATOM 3174 C CA . THR A 1 419 ? 10.198 -0.043 -22.061 1.00 85.25 419 THR A CA 1
ATOM 3175 C C . THR A 1 419 ? 9.799 -1.475 -22.403 1.00 85.25 419 THR A C 1
ATOM 3177 O O . THR A 1 419 ? 9.963 -2.364 -21.581 1.00 85.25 419 THR A O 1
ATOM 3180 N N . CYS A 1 420 ? 9.364 -1.736 -23.641 1.00 79.81 420 CYS A N 1
ATOM 3181 C CA . CYS A 1 420 ? 9.011 -3.085 -24.104 1.00 79.81 420 CYS A CA 1
ATOM 3182 C C . CYS A 1 420 ? 10.191 -4.069 -24.078 1.00 79.81 420 CYS A C 1
ATOM 3184 O O . CYS A 1 420 ? 9.975 -5.277 -24.049 1.00 79.81 420 CYS A O 1
ATOM 3186 N N . THR A 1 421 ? 11.426 -3.564 -24.138 1.00 86.12 421 THR A N 1
ATOM 3187 C CA . THR A 1 421 ? 12.638 -4.389 -24.166 1.00 86.12 421 THR A CA 1
ATOM 3188 C C . THR A 1 421 ? 13.576 -4.103 -23.001 1.00 86.12 421 THR A C 1
ATOM 3190 O O . THR A 1 421 ? 14.655 -4.682 -22.962 1.00 86.12 421 THR A O 1
ATOM 3193 N N . ASN A 1 422 ? 13.203 -3.227 -22.062 1.00 90.94 422 ASN A N 1
ATOM 3194 C CA . ASN A 1 422 ? 14.087 -2.733 -21.003 1.00 90.94 422 ASN A CA 1
ATOM 3195 C C . ASN A 1 422 ? 15.413 -2.168 -21.557 1.00 90.94 422 ASN A C 1
ATOM 3197 O O . ASN A 1 422 ? 16.488 -2.431 -21.022 1.00 90.94 422 ASN A O 1
ATOM 3201 N N . TYR A 1 423 ? 15.352 -1.412 -22.664 1.00 92.38 423 TYR A N 1
ATOM 3202 C CA . TYR A 1 423 ? 16.534 -0.799 -23.290 1.00 92.38 423 TYR A CA 1
ATOM 3203 C C . TYR A 1 423 ? 16.708 0.651 -22.855 1.00 92.38 423 TYR A C 1
ATOM 3205 O O . TYR A 1 423 ? 15.797 1.458 -23.031 1.00 92.38 423 TYR A O 1
ATOM 3213 N N . LEU A 1 424 ? 17.909 1.012 -22.411 1.00 94.94 424 LEU A N 1
ATOM 3214 C CA . LEU A 1 424 ? 18.328 2.390 -22.175 1.00 94.94 424 LEU A CA 1
ATOM 3215 C C . LEU A 1 424 ? 19.333 2.818 -23.251 1.00 94.94 424 LEU A C 1
ATOM 3217 O O . LEU A 1 424 ? 20.456 2.321 -23.310 1.00 94.94 424 LEU A O 1
ATOM 3221 N N . LYS A 1 425 ? 18.943 3.779 -24.090 1.00 94.50 425 LYS A N 1
ATOM 3222 C CA . LYS A 1 425 ? 19.827 4.414 -25.077 1.00 94.50 425 LYS A CA 1
ATOM 3223 C C . LYS A 1 425 ? 20.486 5.624 -24.424 1.00 94.50 425 LYS A C 1
ATOM 3225 O O . LYS A 1 425 ? 19.832 6.654 -24.226 1.00 94.50 425 LYS A O 1
ATOM 3230 N N . LEU A 1 426 ? 21.768 5.496 -24.102 1.00 94.69 426 LEU A N 1
ATOM 3231 C CA . LEU A 1 426 ? 22.535 6.482 -23.346 1.00 94.69 426 LEU A CA 1
ATOM 3232 C C . LEU A 1 426 ? 23.568 7.174 -24.259 1.00 94.69 426 LEU A C 1
ATOM 3234 O O . LEU A 1 426 ? 24.379 6.486 -24.882 1.00 94.69 426 LEU A O 1
ATOM 3238 N N . PRO A 1 427 ? 23.536 8.512 -24.391 1.00 93.25 427 PRO A N 1
ATOM 3239 C CA . PRO A 1 427 ? 24.599 9.263 -25.055 1.00 93.25 427 PRO A CA 1
ATOM 3240 C C . PRO A 1 427 ? 25.935 9.175 -24.314 1.00 93.25 427 PRO A C 1
ATOM 3242 O O . PRO A 1 427 ? 25.989 9.073 -23.088 1.00 93.25 427 PRO A O 1
ATOM 3245 N N . ASP A 1 428 ? 27.028 9.285 -25.066 1.00 92.06 428 ASP A N 1
ATOM 3246 C CA . ASP A 1 428 ? 28.382 9.317 -24.516 1.00 92.06 428 ASP A CA 1
ATOM 3247 C C . ASP A 1 428 ? 28.762 10.739 -24.096 1.00 92.06 428 ASP A C 1
ATOM 3249 O O . ASP A 1 428 ? 29.360 11.498 -24.865 1.00 92.06 428 ASP A O 1
ATOM 3253 N N . TYR A 1 429 ? 28.325 11.097 -22.889 1.00 93.19 429 TYR A N 1
ATOM 3254 C CA . TYR A 1 429 ? 28.503 12.420 -22.297 1.00 93.19 429 TYR A CA 1
ATOM 3255 C C . TYR A 1 429 ? 29.964 12.746 -21.971 1.00 93.19 429 TYR A C 1
ATOM 3257 O O . TYR A 1 429 ? 30.798 11.869 -21.706 1.00 93.19 429 TYR A O 1
ATOM 3265 N N . SER A 1 430 ? 30.272 14.041 -21.923 1.00 92.12 430 SER A N 1
ATOM 3266 C CA . SER A 1 430 ? 31.607 14.530 -21.575 1.00 92.12 430 SER A CA 1
ATOM 3267 C C . SER A 1 430 ? 31.916 14.470 -20.071 1.00 92.12 430 SER A C 1
ATOM 3269 O O . SER A 1 430 ? 33.091 14.348 -19.714 1.00 92.12 430 SER A O 1
ATOM 3271 N N . SER A 1 431 ? 30.900 14.483 -19.194 1.00 95.31 431 SER A N 1
ATOM 3272 C CA . SER A 1 431 ? 31.058 14.395 -17.731 1.00 95.31 431 SER A CA 1
ATOM 3273 C C . SER A 1 431 ? 29.925 13.629 -17.020 1.00 95.31 431 SER A C 1
ATOM 3275 O O . SER A 1 431 ? 28.794 13.559 -17.512 1.00 95.31 431 SER A O 1
ATOM 3277 N N . LYS A 1 432 ? 30.223 13.093 -15.821 1.00 96.56 432 LYS A N 1
ATOM 3278 C CA . LYS A 1 432 ? 29.249 12.424 -14.930 1.00 96.56 432 LYS A CA 1
ATOM 3279 C C . LYS A 1 432 ? 28.112 13.371 -14.516 1.00 96.56 432 LYS A C 1
ATOM 3281 O O . LYS A 1 432 ? 26.957 12.958 -14.484 1.00 96.56 432 LYS A O 1
ATOM 3286 N N . ASP A 1 433 ? 28.413 14.647 -14.270 1.00 96.69 433 ASP A N 1
ATOM 3287 C CA . ASP A 1 433 ? 27.418 15.642 -13.841 1.00 96.69 433 ASP A CA 1
ATOM 3288 C C . ASP A 1 433 ? 26.376 15.945 -14.925 1.00 96.69 433 ASP A C 1
ATOM 3290 O O . ASP A 1 433 ? 25.183 16.081 -14.632 1.00 96.69 433 ASP A O 1
ATOM 3294 N N . ILE A 1 434 ? 26.807 16.004 -16.191 1.00 94.75 434 ILE A N 1
ATOM 3295 C CA . ILE A 1 434 ? 25.896 16.179 -17.328 1.00 94.75 434 ILE A CA 1
ATOM 3296 C C . ILE A 1 434 ? 24.990 14.956 -17.443 1.00 94.75 434 ILE A C 1
ATOM 3298 O O . ILE A 1 434 ? 23.770 15.112 -17.491 1.00 94.75 434 ILE A O 1
ATOM 3302 N N . MET A 1 435 ? 25.565 13.748 -17.400 1.00 96.69 435 MET A N 1
ATOM 3303 C CA . MET A 1 435 ? 24.791 12.504 -17.417 1.00 96.69 435 MET A CA 1
ATOM 3304 C C . MET A 1 435 ? 23.742 12.484 -16.302 1.00 96.69 435 MET A C 1
ATOM 3306 O O . MET A 1 435 ? 22.574 12.212 -16.578 1.00 96.69 435 MET A O 1
ATOM 3310 N N . ARG A 1 436 ? 24.133 12.828 -15.066 1.00 97.06 436 ARG A N 1
ATOM 3311 C CA . ARG A 1 436 ? 23.224 12.887 -13.914 1.00 97.06 436 ARG A CA 1
ATOM 3312 C C . ARG A 1 436 ? 22.079 13.860 -14.163 1.00 97.06 436 ARG A C 1
ATOM 3314 O O . ARG A 1 436 ? 20.922 13.493 -13.992 1.00 97.06 436 ARG A O 1
ATOM 3321 N N . THR A 1 437 ? 22.396 15.075 -14.602 1.00 95.56 437 THR A N 1
ATOM 3322 C CA . THR A 1 437 ? 21.400 16.126 -14.850 1.00 95.56 437 THR A CA 1
ATOM 3323 C C . THR A 1 437 ? 20.404 15.707 -15.931 1.00 95.56 437 THR A C 1
ATOM 3325 O O . THR A 1 437 ? 19.195 15.846 -15.749 1.00 95.56 437 THR A O 1
ATOM 3328 N N . LYS A 1 438 ? 20.890 15.147 -17.046 1.00 93.69 438 LYS A N 1
ATOM 3329 C CA . LYS A 1 438 ? 20.035 14.679 -18.147 1.00 93.69 438 LYS A CA 1
ATOM 3330 C C . LYS A 1 438 ? 19.189 13.469 -17.757 1.00 93.69 438 LYS A C 1
ATOM 3332 O O . LYS A 1 438 ? 18.032 13.394 -18.167 1.00 93.69 438 LYS A O 1
ATOM 3337 N N . LEU A 1 439 ? 19.751 12.538 -16.983 1.00 94.75 439 LEU A N 1
ATOM 3338 C CA . LEU A 1 439 ? 19.030 11.363 -16.505 1.00 94.75 439 LEU A CA 1
ATOM 3339 C C . LEU A 1 439 ? 17.910 11.765 -15.543 1.00 94.75 439 LEU A C 1
ATOM 3341 O O . LEU A 1 439 ? 16.773 11.368 -15.772 1.00 94.75 439 LEU A O 1
ATOM 3345 N N . LEU A 1 440 ? 18.212 12.597 -14.538 1.00 93.19 440 LEU A N 1
ATOM 3346 C CA . LEU A 1 440 ? 17.217 13.118 -13.595 1.00 93.19 440 LEU A CA 1
ATOM 3347 C C . LEU A 1 440 ? 16.088 13.846 -14.330 1.00 93.19 440 LEU A C 1
ATOM 3349 O O . LEU A 1 440 ? 14.920 13.540 -14.119 1.00 93.19 440 LEU A O 1
ATOM 3353 N N . TYR A 1 441 ? 16.429 14.731 -15.269 1.00 91.81 441 TYR A N 1
ATOM 3354 C CA . TYR A 1 441 ? 15.430 15.402 -16.100 1.00 91.81 441 TYR A CA 1
ATOM 3355 C C . TYR A 1 441 ? 14.494 14.402 -16.802 1.00 91.81 441 TYR A C 1
ATOM 3357 O O . TYR A 1 441 ? 13.277 14.536 -16.727 1.00 91.81 441 TYR A O 1
ATOM 3365 N N . CYS A 1 442 ? 15.040 13.351 -17.424 1.00 89.25 442 CYS A N 1
ATOM 3366 C CA . CYS A 1 442 ? 14.223 12.364 -18.136 1.00 89.25 442 CYS A CA 1
ATOM 3367 C C . CYS A 1 442 ? 13.349 11.516 -17.214 1.00 89.25 442 CYS A C 1
ATOM 3369 O O . CYS A 1 442 ? 12.217 11.212 -17.579 1.00 89.25 442 CYS A O 1
ATOM 3371 N N . ILE A 1 443 ? 13.842 11.124 -16.038 1.00 89.00 443 ILE A N 1
ATOM 3372 C CA . ILE A 1 443 ? 13.039 10.312 -15.117 1.00 89.00 443 ILE A CA 1
ATOM 3373 C C . ILE A 1 443 ? 11.976 11.142 -14.386 1.00 89.00 443 ILE A C 1
ATOM 3375 O O . ILE A 1 443 ? 10.999 10.555 -13.943 1.00 89.00 443 ILE A O 1
ATOM 3379 N N . HIS A 1 444 ? 12.107 12.466 -14.275 1.00 84.31 444 HIS A N 1
ATOM 3380 C CA . HIS A 1 444 ? 11.049 13.316 -13.710 1.00 84.31 444 HIS A CA 1
ATOM 3381 C C . HIS A 1 444 ? 10.020 13.741 -14.768 1.00 84.31 444 HIS A C 1
ATOM 3383 O O . HIS A 1 444 ? 8.824 13.562 -14.556 1.00 84.31 444 HIS A O 1
ATOM 3389 N N . GLU A 1 445 ? 10.470 14.218 -15.931 1.00 81.25 445 GLU A N 1
ATOM 3390 C CA . GLU A 1 445 ? 9.587 14.780 -16.969 1.00 81.25 445 GLU A CA 1
ATOM 3391 C C . GLU A 1 445 ? 9.056 13.717 -17.947 1.00 81.25 445 GLU A C 1
ATOM 3393 O O . GLU A 1 445 ? 7.962 13.830 -18.497 1.00 81.25 445 GLU A O 1
ATOM 3398 N N . GLY A 1 446 ? 9.804 12.632 -18.159 1.00 67.69 446 GLY A N 1
ATOM 3399 C CA . GLY A 1 446 ? 9.458 11.569 -19.110 1.00 67.69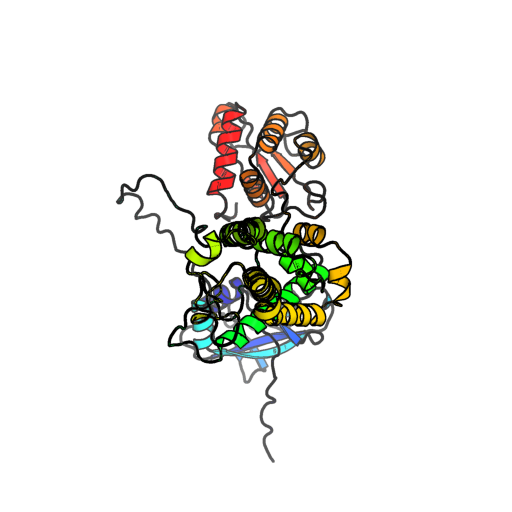 446 GLY A CA 1
ATOM 3400 C C . GLY A 1 446 ? 8.380 10.596 -18.625 1.00 67.69 446 GLY A C 1
ATOM 3401 O O . GLY A 1 446 ? 8.084 9.626 -19.317 1.00 67.69 446 GLY A O 1
ATOM 3402 N N . GLN A 1 447 ? 7.785 10.825 -17.450 1.00 61.81 447 GLN A N 1
ATOM 3403 C CA . GLN A 1 447 ? 6.807 9.922 -16.823 1.00 61.81 447 GLN A CA 1
ATOM 3404 C C . GLN A 1 447 ? 5.432 9.919 -17.511 1.00 61.81 447 GLN A C 1
ATOM 3406 O O . GLN A 1 447 ? 4.659 8.978 -17.325 1.00 61.81 447 GLN A O 1
ATOM 3411 N N . LEU A 1 448 ? 5.122 10.970 -18.276 1.00 52.75 448 LEU A N 1
ATOM 3412 C CA . LEU A 1 448 ? 3.812 11.205 -18.899 1.00 52.75 448 LEU A CA 1
ATOM 3413 C C . LEU A 1 448 ? 3.850 11.150 -20.432 1.00 52.75 448 LEU A C 1
ATOM 3415 O O . LEU A 1 448 ? 2.830 11.343 -21.087 1.00 52.75 448 LEU A O 1
ATOM 3419 N N . SER A 1 449 ? 5.019 10.883 -21.014 1.00 45.16 449 SER A N 1
ATOM 3420 C CA . SER A 1 449 ? 5.253 11.043 -22.445 1.00 45.16 449 SER A CA 1
ATOM 3421 C C . SER A 1 449 ? 5.600 9.703 -23.094 1.00 45.16 449 SER A C 1
ATOM 3423 O O . SER A 1 449 ? 6.762 9.341 -23.255 1.00 45.16 449 SER A O 1
ATOM 3425 N N . PHE A 1 450 ? 4.571 8.948 -23.486 1.00 44.06 450 PHE A N 1
ATOM 3426 C CA . PHE A 1 450 ? 4.711 7.790 -24.378 1.00 44.06 450 PHE A CA 1
ATOM 3427 C C . PHE A 1 450 ? 4.684 8.246 -25.842 1.00 44.06 450 PHE A C 1
ATOM 3429 O O . PHE A 1 450 ? 3.898 7.743 -26.646 1.00 44.06 450 PHE A O 1
ATOM 3436 N N . HIS A 1 451 ? 5.506 9.229 -26.213 1.00 35.25 451 HIS A N 1
ATOM 3437 C CA . HIS A 1 451 ? 5.687 9.507 -27.632 1.00 35.25 451 HIS A CA 1
ATOM 3438 C C . HIS A 1 451 ? 6.467 8.339 -28.238 1.00 35.25 451 HIS A C 1
ATOM 3440 O O . HIS A 1 451 ? 7.622 8.092 -27.883 1.00 35.25 451 HIS A O 1
ATOM 3446 N N . LEU A 1 452 ? 5.787 7.579 -29.107 1.00 27.50 452 LEU A N 1
ATOM 3447 C CA . LEU A 1 452 ? 6.414 6.583 -29.970 1.00 27.50 452 LEU A CA 1
ATOM 3448 C C . LEU A 1 452 ? 7.646 7.214 -30.624 1.00 27.50 452 LEU A C 1
ATOM 3450 O O . LEU A 1 452 ? 7.558 8.296 -31.203 1.00 27.50 452 LEU A O 1
ATOM 3454 N N . SER A 1 453 ? 8.786 6.541 -30.460 1.00 27.64 453 SER A N 1
ATOM 3455 C CA . SER A 1 453 ? 10.051 6.924 -31.091 1.00 27.64 453 SER A CA 1
ATOM 3456 C C . SER A 1 453 ? 10.009 6.703 -32.593 1.00 27.64 453 SER A C 1
ATOM 3458 O O . SER A 1 453 ? 9.350 5.724 -33.016 1.00 27.64 453 SER A O 1
#

Secondary structure (DSSP, 8-state):
-PPPPPP----------HHHHHHHHHHS-TT-SEEEEEEEEETTT-PEE----TT---EEEGGGTEEE-TTS-EE-HHHHHTTPPPSSGGGTTPPEEEEEEEEEHHHHHHHHHHS-------TTSTTS----S----TTTTS---TT-B-PPPTT-S---TT--SHHHHHHHHHHHHHHHHHHHHHHTTPPP---B-HHHHHHHTT--S-S-HHHHHHHHHHH-HHHHHHHHHHHHTTT-GGGGGG--BSEETTTTEESSTTGGGSB--TTTHHHHHHHHHHIIIIITTHHHHHHHHHHHHTTS-THHHHHS-HHHHHHHHH-TT--S-TTHHHHHHHH-EEETT--TT-HHHHHHHHHHHTS-HHHHHHHHHHHHS-SSPPTTGGGG-SS--EEEE---TTTTS-HHHHTTSPPEEEGGGTEEEE---S-HHHHHHHHHHHHHHGGG-----

pLDDT: mean 77.41, std 18.87, range [27.5, 98.0]

InterPro domains:
  IPR000569 HECT domain [PF00632] (167-453)
  IPR000569 HECT domain [PS50237] (123-453)
  IPR000569 HECT domain [SM00119] (116-453)
  IPR035983 HECT, E3 ligase catalytic domain [SSF56204] (156-446)
  IPR045322 E3 ubiquitin-protein ligase HECTD1/TRIP12-like [PTHR45670] (70-453)

Organism: Aphanomyces astaci (NCBI:txid112090)

Sequence (453 aa):
GGAAAPHSVSWRWWIVSDSEVAYLSQAYPRGTPSVVHPVLQCSHCDTVTFPGTEAGLVTMVDGGTRMVARTGRRMYERDYRAVTKHASVHCEGTPLTQTNVVLYESDVDTLVALVPQSPEVLDSELDGLGITSSFQTDLDDAVVAPHGLFPRPIGLRPPSPLSSGSLSSELLARFAFLGKLVAQALVDERLLDLPLAVPFLRLLRGESLLGNMALALEHIATVDPQLGRSLQYLYDHRHDASIDDMGLTFVLPPSSMPLCDKGADRLVTTDNVVEFLDLTATTMLDTAIRPQVDAFRAGFASIAPLHVLTMLSAADWSVLLADPSRQMWPGGADEIRAAMVCDHGYTMDSRAIEWLVDILAELAPDDQRLFVRFVTGSHRLPMGGLARLDPALTVVRKLTVDDASSSTANDAILPSASTCTNYLKLPDYSSKDIMRTKLLYCIHEGQLSFHLS